Protein AF-A0A3D3E1D9-F1 (afdb_monomer_lite)

Secondary structure (DSSP, 8-state):
--TT----------HHHHHHHHHHHHHHHHHHHTT-EETTTTEESS--TT-HHHHHHHHHHHHHHHHHHHHHHHHHHHHHHTT--HHHHHHHHHHHHHHHHHHHHHHTT-S-GGGHHHHHHHHHHHHHHHHHHHHHT---SSSSHHHHHHHHT--EE--HHHHHHHHHHHHHHHHHHHHTSSS-HHHHHHHHHHHHHHHHHHHHHHHHHHHHHHHHS-GGGHHHHHHHHHHHHHHHHHHHHHHHHHSS-HHHHHHHTTTTSS--HHHHHHHTT----HHHHHHHHHHHHHHHHHHHHHHHHHHHHTT-EE-HHHHHHHHHHHHHHHHHHHHHHHHHS-HHHHHHHHHH-S---SS--PPSSS------PPPPPPGGGGGS---------------TT--GGG--TTTSHHHHHIIIIIS----S---S-SSHHHHHHHHHH-S-GGGHHHHHHHHSTTTGGG----HHHHHHHHTT---------

Foldseek 3Di:
DPPPDPPCPVPDFDVLLVLLLLLLLLLLCLQQLLQAADDPVRHTLHDDALQQLVSVVSSVVSSLCRNLVRLVLLVVLCQFQPPPCVLSSVLSNVSNVLSVVSNVCSNVVNCPNVCPVVSVVVNVVSSVVSVVCSNVNGDDDPDPPVVVVVQLPDWDQDLVLLLVLQLVLQLVLVLVLLVPDPFDPVLSVLLSLLSSLVSLLVSLVLRLSLVSSLSSDRPVCNVVSLLVSLCNSVLSVQQSCCCVVVVDGPSSLSSVCRNVPDRDPQVSCVVVVNNDDPVRSVCVVVVSSVVSSVVSVVSSVVSVVVRDIDRNNVSVVSSVVSQVSNQVSQVVCQVPPDLSSQVSSPVSDVDDSYDDHRDDDPDDDDDDDDPQDDLVVLVPDPDPDDDDDDDDDDDPPDDPVCLDCPRPVPSVCCQPPPDDPPDDDDQLDPDPVLSVCCVQQVDRSVCVVVLVVCCPPVNVVVNPGRSVVNSCVVVVDDDDDDDDD

Sequence (485 aa):
MRLGETRKSVDRFHWQHLLAWLGGILCAMVPFIGYWEIGAMHIPIRHGAGHFGFNLLTAASLCILGGVGCGSWWMFCKWLLGDRDLPLTLMSVLLFILGGVGHVLSNNGGIEKQHESHYFWVLGGILFLGLAVAIFGRSDHRRQLVGFVRWSAQRKRCNGVFFLILLIVLIASNLIFVLGMDSSWPEKVSALIGRIFTCGVLVGLSYLLSELSMRTAPKLFRWSIWLLVSLIPLIVIADQWMGNALGRRLIEFINGLTASGEFSPVVELAASGLDVGPVGAIFLFLGVLAGSLGVAWGAWALSKRWDLKLSVGKVVTITILSWLGVVAEQGIGSKWKSTRAWQSEHKLFDLHIGMFEPPHGLGYYQIVFSPAGDPSFLGQAEIQIAKPDIFVFMVESMRADAMRKKTTPFMWRMSQEECQPLGTTWAGSNGTHLSWYSFFHSQVPVYWRETLEQVGEKNHAKYAGAPPLRLLKNLGYEIQVRAVC

Radius of gyration: 31.36 Å; chains: 1; bounding box: 74×53×102 Å

Structure (mmCIF, N/CA/C/O backbone):
data_AF-A0A3D3E1D9-F1
#
_entry.id   AF-A0A3D3E1D9-F1
#
loop_
_atom_site.group_PDB
_atom_site.id
_atom_site.type_symbol
_atom_site.label_atom_id
_atom_site.label_alt_id
_atom_site.label_comp_id
_atom_site.label_asym_id
_atom_site.label_entity_id
_atom_site.label_seq_id
_atom_site.pdbx_PDB_ins_code
_atom_site.Cartn_x
_atom_site.Cartn_y
_atom_site.Cartn_z
_atom_site.occupancy
_atom_site.B_iso_or_equiv
_atom_site.auth_seq_id
_atom_site.auth_comp_id
_atom_site.auth_asym_id
_atom_site.auth_atom_id
_atom_site.pdbx_PDB_model_num
ATOM 1 N N . MET A 1 1 ? -24.205 16.325 35.528 1.00 36.69 1 MET A N 1
ATOM 2 C CA . MET A 1 1 ? -23.726 15.234 36.403 1.00 36.69 1 MET A CA 1
ATOM 3 C C . MET A 1 1 ? -22.213 15.300 36.479 1.00 36.69 1 MET A C 1
ATOM 5 O O . MET A 1 1 ? -21.575 15.361 35.432 1.00 36.69 1 MET A O 1
ATOM 9 N N . ARG A 1 2 ? -21.665 15.367 37.700 1.00 22.98 2 ARG A N 1
ATOM 10 C CA . ARG A 1 2 ? -20.224 15.295 37.978 1.00 22.98 2 ARG A CA 1
ATOM 11 C C . ARG A 1 2 ? -19.685 13.977 37.407 1.00 22.98 2 ARG A C 1
ATOM 13 O O . ARG A 1 2 ? -20.083 12.908 37.851 1.00 22.98 2 ARG A O 1
ATOM 20 N N . LEU A 1 3 ? -18.807 14.063 36.409 1.00 35.84 3 LEU A N 1
ATOM 21 C CA . LEU A 1 3 ? -18.033 12.938 35.864 1.00 35.84 3 LEU A CA 1
ATOM 22 C C . LEU A 1 3 ? -16.924 12.562 36.864 1.00 35.84 3 LEU A C 1
ATOM 24 O O . LEU A 1 3 ? -15.749 12.797 36.604 1.00 35.84 3 LEU A O 1
ATOM 28 N N . GLY A 1 4 ? -17.314 12.078 38.043 1.00 29.66 4 GLY A N 1
ATOM 29 C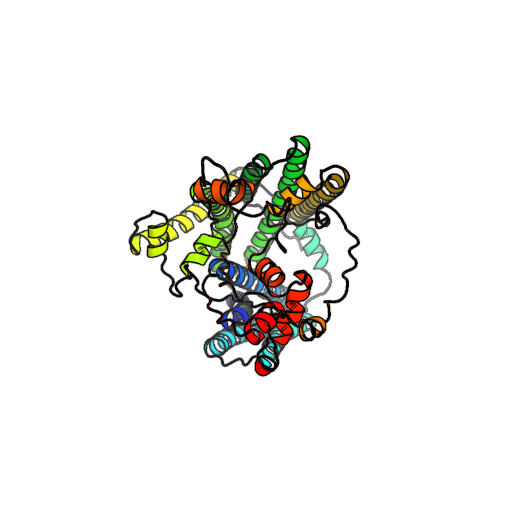 CA . GLY A 1 4 ? -16.401 11.762 39.147 1.00 29.66 4 GLY A CA 1
ATOM 30 C C . GLY A 1 4 ? -16.799 10.540 39.972 1.00 29.66 4 GLY A C 1
ATOM 31 O O . GLY A 1 4 ? -15.945 9.964 40.629 1.00 29.66 4 GLY A O 1
ATOM 32 N N . GLU A 1 5 ? -18.042 10.074 39.876 1.00 25.91 5 GLU A N 1
ATOM 33 C CA . GLU A 1 5 ? -18.437 8.784 40.438 1.00 25.91 5 GLU A CA 1
ATOM 34 C C . GLU A 1 5 ? -18.775 7.844 39.293 1.00 25.91 5 GLU A C 1
ATOM 36 O O . GLU A 1 5 ? -19.901 7.751 38.805 1.00 25.91 5 GLU A O 1
ATOM 41 N N . THR A 1 6 ? -17.745 7.138 38.836 1.00 31.64 6 THR A N 1
ATOM 42 C CA . THR A 1 6 ? -17.934 5.847 38.195 1.00 31.64 6 THR A CA 1
ATOM 43 C C . THR A 1 6 ? -18.679 4.965 39.189 1.00 31.64 6 THR A C 1
ATOM 45 O O . THR A 1 6 ? -18.068 4.315 40.039 1.00 31.64 6 THR A O 1
ATOM 48 N N . ARG A 1 7 ? -20.009 4.895 39.059 1.00 28.98 7 ARG A N 1
ATOM 49 C CA . ARG A 1 7 ? -20.721 3.647 39.329 1.00 28.98 7 ARG A CA 1
ATOM 50 C C . ARG A 1 7 ? -19.882 2.603 38.597 1.00 28.98 7 ARG A C 1
ATOM 52 O O . ARG A 1 7 ? -19.761 2.689 37.375 1.00 28.98 7 ARG A O 1
ATOM 59 N N . LYS A 1 8 ? -19.186 1.729 39.332 1.00 32.81 8 LYS A N 1
ATOM 60 C CA . LYS A 1 8 ? -18.508 0.557 38.773 1.00 32.81 8 LYS A CA 1
ATOM 61 C C . LYS A 1 8 ? -19.605 -0.271 38.106 1.00 32.81 8 LYS A C 1
ATOM 63 O O . LYS A 1 8 ? -20.132 -1.200 38.708 1.00 32.81 8 LYS A O 1
ATOM 68 N N . SER A 1 9 ? -20.020 0.095 36.892 1.00 35.03 9 SER A N 1
ATOM 69 C CA . SER A 1 9 ? -20.703 -0.838 36.021 1.00 35.03 9 SER A CA 1
ATOM 70 C C . SER A 1 9 ? -19.648 -1.894 35.779 1.00 35.03 9 SER A C 1
ATOM 72 O O . SER A 1 9 ? -18.664 -1.645 35.082 1.00 35.03 9 SER A O 1
ATOM 74 N N . VAL A 1 10 ? -19.794 -3.015 36.485 1.00 37.66 10 VAL A N 1
ATOM 75 C CA . VAL A 1 10 ? -19.063 -4.246 36.217 1.00 37.66 10 VAL A CA 1
ATOM 76 C C . VAL A 1 10 ? -18.956 -4.347 34.708 1.00 37.66 10 VAL A C 1
ATOM 78 O O . VAL A 1 10 ? -19.954 -4.225 34.002 1.00 37.66 10 VAL A O 1
ATOM 81 N N . ASP A 1 11 ? -17.721 -4.406 34.248 1.00 47.00 11 ASP A N 1
ATOM 82 C CA . ASP A 1 11 ? -17.290 -4.037 32.913 1.00 47.00 11 ASP A CA 1
ATOM 83 C C . ASP A 1 11 ? -17.658 -5.183 31.944 1.00 47.00 11 ASP A C 1
ATOM 85 O O . ASP A 1 11 ? -16.784 -5.885 31.429 1.00 47.00 11 ASP A O 1
ATOM 89 N N . ARG A 1 12 ? -18.971 -5.446 31.810 1.00 58.31 12 ARG A N 1
ATOM 90 C CA . ARG A 1 12 ? -19.561 -6.664 31.243 1.00 58.31 12 ARG A CA 1
ATOM 91 C C . ARG A 1 12 ? -19.152 -6.805 29.785 1.00 58.31 12 ARG A C 1
ATOM 93 O O . ARG A 1 12 ? -19.268 -5.887 28.977 1.00 58.31 12 ARG A O 1
ATOM 100 N N . PHE A 1 13 ? -18.656 -7.987 29.454 1.00 73.44 13 PHE A N 1
ATOM 101 C CA . PHE A 1 13 ? -18.426 -8.389 28.080 1.00 73.44 13 PHE A CA 1
ATOM 102 C C . PHE A 1 13 ? -19.769 -8.429 27.332 1.00 73.44 13 PHE A C 1
ATOM 104 O O . PHE A 1 13 ? -20.667 -9.181 27.705 1.00 73.44 13 PHE A O 1
ATOM 111 N N . HIS A 1 14 ? -19.908 -7.614 26.286 1.00 79.81 14 HIS A N 1
ATOM 112 C CA . HIS A 1 14 ? -21.075 -7.629 25.405 1.00 79.81 14 HIS A CA 1
ATOM 113 C C . HIS A 1 14 ? -20.786 -8.537 24.210 1.00 79.81 14 HIS A C 1
ATOM 115 O O . HIS A 1 14 ? -20.102 -8.136 23.269 1.00 79.81 14 HIS A O 1
ATOM 121 N N . TRP A 1 15 ? -21.316 -9.758 24.224 1.00 87.00 15 TRP A N 1
ATOM 122 C CA . TRP A 1 15 ? -21.160 -10.710 23.117 1.00 87.00 15 TRP A CA 1
ATOM 123 C C . TRP A 1 15 ? -21.713 -10.164 21.785 1.00 87.00 15 TRP A C 1
ATOM 125 O O . TRP A 1 15 ? -21.159 -10.444 20.729 1.00 87.00 15 TRP A O 1
ATOM 135 N N . GLN A 1 16 ? -22.735 -9.302 21.827 1.00 89.62 16 GLN A N 1
ATOM 136 C CA . GLN A 1 16 ? -23.299 -8.624 20.649 1.00 89.62 16 GLN A CA 1
ATOM 137 C C . GLN A 1 16 ? -22.275 -7.732 19.935 1.00 89.62 16 GLN A C 1
ATOM 139 O O . GLN A 1 16 ? -22.296 -7.623 18.710 1.00 89.62 16 GLN A O 1
ATOM 144 N N . HIS A 1 17 ? -21.374 -7.102 20.698 1.00 89.50 17 HIS A N 1
ATOM 145 C CA . HIS A 1 17 ? -20.286 -6.297 20.151 1.00 89.50 17 HIS A CA 1
ATOM 146 C C . HIS A 1 17 ? -19.259 -7.181 19.446 1.00 89.50 17 HIS A C 1
ATOM 148 O O . HIS A 1 17 ? -18.789 -6.839 18.366 1.00 89.50 17 HIS A O 1
ATOM 154 N N . LEU A 1 18 ? -18.949 -8.344 20.033 1.00 91.38 18 LEU A N 1
ATOM 155 C CA . LEU A 1 18 ? -18.085 -9.332 19.393 1.00 91.38 18 LEU A CA 1
ATOM 156 C C . LEU A 1 18 ? -18.690 -9.817 18.070 1.00 91.38 18 LEU A C 1
ATOM 158 O O . LEU A 1 18 ? -17.973 -9.864 17.077 1.00 91.38 18 LEU A O 1
ATOM 162 N N . LEU A 1 19 ? -19.990 -10.123 18.040 1.00 92.69 19 LEU A N 1
ATOM 163 C CA . LEU A 1 19 ? -20.660 -10.555 16.812 1.00 92.69 19 LEU A CA 1
ATOM 164 C C . LEU A 1 19 ? -20.702 -9.470 15.740 1.00 92.69 19 LEU A C 1
ATOM 166 O O . LEU A 1 19 ? -20.452 -9.783 14.585 1.00 92.69 19 LEU A O 1
ATOM 170 N N . ALA A 1 20 ? -20.959 -8.209 16.095 1.00 92.25 20 ALA A N 1
ATOM 171 C CA . ALA A 1 20 ? -20.889 -7.118 15.121 1.00 92.25 20 ALA A CA 1
ATOM 172 C C . ALA A 1 20 ? -19.466 -6.939 14.575 1.00 92.25 20 ALA A C 1
ATOM 174 O O . ALA A 1 20 ? -19.281 -6.752 13.377 1.00 92.25 20 ALA A O 1
ATOM 175 N N . TRP A 1 21 ? -18.455 -7.018 15.444 1.00 93.81 21 TRP A N 1
ATOM 176 C CA . TRP A 1 21 ? -17.055 -6.865 15.054 1.00 93.81 21 TRP A CA 1
ATOM 177 C C . TRP A 1 21 ? -16.578 -8.010 14.148 1.00 93.81 21 TRP A C 1
ATOM 179 O O . TRP A 1 21 ? -16.064 -7.752 13.062 1.00 93.81 21 TRP A O 1
ATOM 189 N N . LEU A 1 22 ? -16.809 -9.269 14.545 1.00 93.94 22 LEU A N 1
ATOM 190 C CA . LEU A 1 22 ? -16.489 -10.444 13.726 1.00 93.94 22 LEU A CA 1
ATOM 191 C C . LEU A 1 22 ? -17.341 -10.502 12.458 1.00 93.94 22 LEU A C 1
ATOM 193 O O . LEU A 1 22 ? -16.815 -10.778 11.389 1.00 93.94 22 LEU A O 1
ATOM 197 N N . GLY A 1 23 ? -18.637 -10.209 12.564 1.00 93.44 23 GLY A N 1
ATOM 198 C CA . GLY A 1 23 ? -19.553 -10.165 11.429 1.00 93.44 23 GLY A CA 1
ATOM 199 C C . GLY A 1 23 ? -19.112 -9.140 10.393 1.00 93.44 23 GLY A C 1
ATOM 200 O O . GLY A 1 23 ? -19.114 -9.447 9.209 1.00 93.44 23 GLY A O 1
ATOM 201 N N . GLY A 1 24 ? -18.629 -7.972 10.823 1.00 94.38 24 GLY A N 1
ATOM 202 C CA . GLY A 1 24 ? -18.036 -6.977 9.933 1.00 94.38 24 GLY A CA 1
ATOM 203 C C . GLY A 1 24 ? -16.769 -7.451 9.232 1.00 94.38 24 GLY A C 1
ATOM 204 O O . GLY A 1 24 ? -16.623 -7.222 8.034 1.00 94.38 24 GLY A O 1
ATOM 205 N N . ILE A 1 25 ? -15.872 -8.134 9.952 1.00 94.75 25 ILE A N 1
ATOM 206 C CA . ILE A 1 25 ? -14.664 -8.740 9.367 1.00 94.75 25 ILE A CA 1
ATOM 207 C C . ILE A 1 25 ? -15.047 -9.771 8.309 1.00 94.75 25 ILE A C 1
ATOM 209 O O . ILE A 1 25 ? -14.579 -9.681 7.179 1.00 94.75 25 ILE A O 1
ATOM 213 N N . LEU A 1 26 ? -15.928 -10.712 8.658 1.00 95.12 26 LEU A N 1
ATOM 214 C CA . LEU A 1 26 ? -16.417 -11.726 7.728 1.00 95.12 26 LEU A CA 1
ATOM 215 C C . LEU A 1 26 ? -17.063 -11.062 6.513 1.00 95.12 26 LEU A C 1
ATOM 217 O O . LE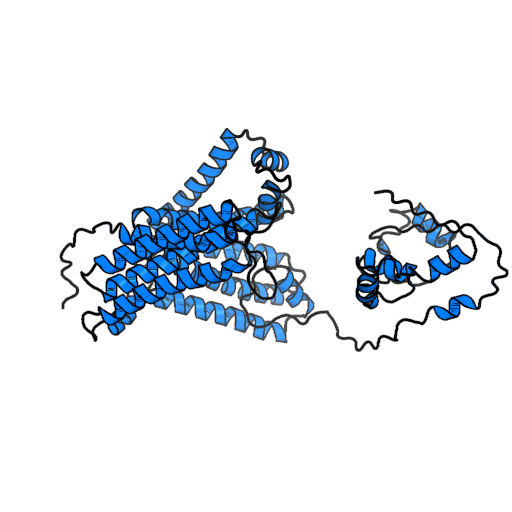U A 1 26 ? -16.721 -11.376 5.380 1.00 95.12 26 LEU A O 1
ATOM 221 N N . CYS A 1 27 ? -17.924 -10.066 6.736 1.00 94.25 27 CYS A N 1
ATOM 222 C CA . CYS A 1 27 ? -18.610 -9.394 5.645 1.00 94.25 27 CYS A CA 1
ATOM 223 C C . CYS A 1 27 ? -17.648 -8.696 4.673 1.00 94.25 27 CYS A C 1
ATOM 225 O O . CYS A 1 27 ? -17.876 -8.734 3.464 1.00 94.25 27 CYS A O 1
ATOM 227 N N . ALA A 1 28 ? -16.585 -8.076 5.192 1.00 94.06 28 ALA A N 1
ATOM 228 C CA . ALA A 1 28 ? -15.553 -7.425 4.390 1.00 94.06 28 ALA A CA 1
ATOM 229 C C . ALA A 1 28 ? -14.645 -8.425 3.652 1.00 94.06 28 ALA A C 1
ATOM 231 O O . ALA A 1 28 ? -14.065 -8.072 2.631 1.00 94.06 28 ALA A O 1
ATOM 232 N N . MET A 1 29 ? -14.530 -9.662 4.144 1.00 94.00 29 MET A N 1
ATOM 233 C CA . MET A 1 29 ? -13.708 -10.716 3.543 1.00 94.00 29 MET A CA 1
ATOM 234 C C . MET A 1 29 ? -14.416 -11.510 2.435 1.00 94.00 29 MET A C 1
ATOM 236 O O . MET A 1 29 ? -13.732 -12.108 1.602 1.00 94.00 29 MET A O 1
ATOM 240 N N . VAL A 1 30 ? -15.753 -11.488 2.371 1.00 92.19 30 VAL A N 1
ATOM 241 C CA . VAL A 1 30 ? -16.541 -12.177 1.326 1.00 92.19 30 VAL A CA 1
ATOM 242 C C . VAL A 1 30 ? -16.056 -11.869 -0.100 1.00 92.19 30 VAL A C 1
ATOM 244 O O . VAL A 1 30 ? -15.817 -12.827 -0.841 1.00 92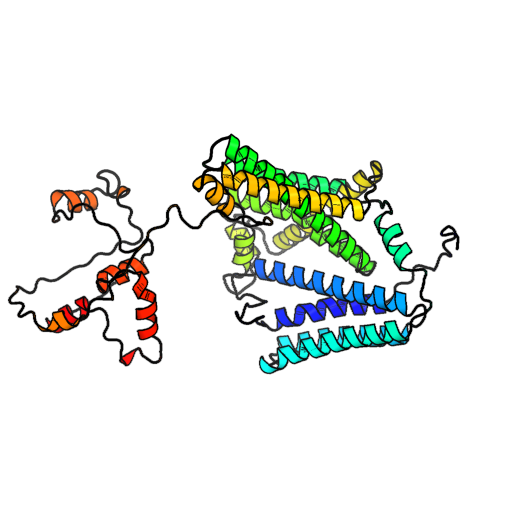.19 30 VAL A O 1
ATOM 247 N N . PRO A 1 31 ? -15.830 -10.597 -0.492 1.00 90.31 31 PRO A N 1
ATOM 248 C CA . PRO A 1 31 ? -15.380 -10.274 -1.845 1.00 90.31 31 PRO A CA 1
ATOM 249 C C . PRO A 1 31 ? -13.974 -10.800 -2.164 1.00 90.31 31 PRO A C 1
ATOM 251 O O . PRO A 1 31 ? -13.685 -11.205 -3.286 1.00 90.31 31 PRO A O 1
ATOM 254 N N . PHE A 1 32 ? -13.092 -10.837 -1.162 1.00 90.88 32 PHE A N 1
ATOM 255 C CA . PHE A 1 32 ? -11.740 -11.372 -1.315 1.00 90.88 32 PHE A CA 1
ATOM 256 C C . PHE A 1 32 ? -11.749 -12.894 -1.505 1.00 90.88 32 PHE A C 1
ATOM 258 O O . PHE A 1 32 ? -10.981 -13.425 -2.303 1.00 90.88 32 PHE A O 1
ATOM 265 N N . ILE A 1 33 ? -12.623 -13.609 -0.794 1.00 89.00 33 ILE A N 1
ATOM 266 C CA . ILE A 1 33 ? -12.756 -15.067 -0.929 1.00 89.00 33 ILE A CA 1
ATOM 267 C C . ILE A 1 33 ? -13.409 -15.438 -2.255 1.00 89.00 33 ILE A C 1
ATOM 269 O O . ILE A 1 33 ? -12.974 -16.395 -2.887 1.00 89.00 33 ILE A O 1
ATOM 273 N N . GLY A 1 34 ? -14.403 -14.662 -2.687 1.00 85.06 34 GLY A N 1
ATOM 274 C CA . GLY A 1 34 ? -15.111 -14.877 -3.946 1.00 85.06 34 GLY A CA 1
ATOM 275 C C . GLY A 1 34 ? -14.346 -14.445 -5.198 1.00 85.06 34 GLY A C 1
ATOM 276 O O . GLY A 1 34 ? -14.896 -14.575 -6.282 1.00 85.06 34 GLY A O 1
ATOM 277 N N . TYR A 1 35 ? -13.113 -13.933 -5.073 1.00 86.50 35 TYR A N 1
ATOM 278 C CA . TYR A 1 35 ? -12.328 -13.387 -6.192 1.00 86.50 35 TYR A CA 1
ATOM 279 C C . TYR A 1 35 ? -13.071 -12.289 -6.976 1.00 86.50 35 TYR A C 1
ATOM 281 O O . TYR A 1 35 ? -13.007 -12.235 -8.203 1.00 86.50 35 TYR A O 1
ATOM 289 N N . TRP A 1 36 ? -13.785 -11.408 -6.271 1.00 87.19 36 TRP A N 1
ATOM 290 C CA . TRP A 1 36 ? -14.570 -10.356 -6.918 1.00 87.19 36 TRP A CA 1
ATOM 291 C C . TRP A 1 36 ? -13.676 -9.282 -7.543 1.00 87.19 36 TRP A C 1
ATOM 293 O O . TRP A 1 36 ? -12.548 -9.031 -7.100 1.00 87.19 36 TRP A O 1
ATOM 303 N N . GLU A 1 37 ? -14.225 -8.607 -8.546 1.00 85.19 37 GLU A N 1
ATOM 304 C CA . GLU A 1 37 ? -13.619 -7.473 -9.240 1.00 85.19 37 GLU A CA 1
ATOM 305 C C . GLU A 1 37 ? -14.426 -6.207 -8.918 1.00 85.19 37 GLU A C 1
ATOM 307 O O . GLU A 1 37 ? -15.650 -6.200 -9.031 1.00 85.19 37 GLU A O 1
ATOM 312 N N . ILE A 1 38 ? -13.766 -5.118 -8.508 1.00 76.56 38 ILE A N 1
ATOM 313 C CA . ILE A 1 38 ? -14.448 -3.865 -8.147 1.00 76.56 38 ILE A CA 1
ATOM 314 C C . ILE A 1 38 ? -14.236 -2.795 -9.219 1.00 76.56 38 ILE A C 1
ATOM 316 O O . ILE A 1 38 ? -13.115 -2.515 -9.651 1.00 76.56 38 ILE A O 1
ATOM 320 N N . GLY A 1 39 ? -15.333 -2.110 -9.550 1.00 70.75 39 GLY A N 1
ATOM 321 C CA . GLY A 1 39 ? -15.342 -0.891 -10.356 1.00 70.75 39 GLY A CA 1
ATOM 322 C C . GLY A 1 39 ? -15.301 -1.143 -11.862 1.00 70.75 39 GLY A C 1
ATOM 323 O O . GLY A 1 39 ? -15.143 -2.266 -12.327 1.00 70.75 39 GLY A O 1
ATOM 324 N N . ALA A 1 40 ? -15.421 -0.064 -12.639 1.00 68.56 40 ALA A N 1
ATOM 325 C CA . ALA A 1 40 ? -15.444 -0.124 -14.106 1.00 68.56 40 ALA A CA 1
ATOM 326 C C . ALA A 1 40 ? -14.135 -0.652 -14.728 1.00 68.56 40 ALA A C 1
ATOM 328 O O . ALA A 1 40 ? -14.114 -1.056 -15.883 1.00 68.56 40 ALA A O 1
ATOM 329 N N . MET A 1 41 ? -13.045 -0.637 -13.956 1.00 65.88 41 MET A N 1
ATOM 330 C CA . MET A 1 41 ? -11.718 -1.105 -14.364 1.00 65.88 41 MET A CA 1
ATOM 331 C C . MET A 1 41 ? -11.486 -2.592 -14.045 1.00 65.88 41 MET A C 1
ATOM 333 O O . MET A 1 41 ? -10.385 -3.076 -14.279 1.00 65.88 41 MET A O 1
ATOM 337 N N . HIS A 1 42 ? -12.484 -3.303 -13.496 1.00 77.94 42 HIS A N 1
ATOM 338 C CA . HIS A 1 42 ? -12.394 -4.727 -13.148 1.00 77.94 42 HIS A CA 1
ATOM 339 C C . HIS A 1 42 ? -11.172 -5.073 -12.278 1.00 77.94 42 HIS A C 1
ATOM 341 O O . HIS A 1 42 ? -10.455 -6.039 -12.530 1.00 77.94 42 HIS A O 1
ATOM 347 N N . ILE A 1 43 ? -10.903 -4.262 -11.247 1.00 79.38 43 ILE A N 1
ATOM 348 C CA . ILE A 1 43 ? -9.725 -4.458 -10.395 1.00 79.38 43 ILE A CA 1
ATOM 349 C C . ILE A 1 43 ? -9.990 -5.640 -9.450 1.00 79.38 43 ILE A C 1
ATOM 351 O O . ILE A 1 43 ? -10.924 -5.556 -8.644 1.00 79.38 43 ILE A O 1
ATOM 355 N N . PRO A 1 44 ? -9.191 -6.721 -9.498 1.00 85.38 44 PRO A N 1
ATOM 356 C CA . PRO A 1 44 ? -9.408 -7.884 -8.650 1.00 85.38 44 PRO A CA 1
ATOM 357 C C . PRO A 1 44 ? -9.065 -7.569 -7.191 1.00 85.38 44 PRO A C 1
ATOM 359 O O . PRO A 1 44 ? -8.011 -7.012 -6.882 1.00 85.38 44 PRO A O 1
ATOM 362 N N . ILE A 1 45 ? -9.936 -7.971 -6.265 1.00 86.38 45 ILE A N 1
ATOM 363 C CA . ILE A 1 45 ? -9.683 -7.827 -4.821 1.00 86.38 45 ILE A CA 1
ATOM 364 C C . ILE A 1 45 ? -8.622 -8.832 -4.359 1.00 86.38 45 ILE A C 1
ATOM 366 O O . ILE A 1 45 ? -7.785 -8.528 -3.507 1.00 86.38 45 ILE A O 1
ATOM 370 N N . ARG A 1 46 ? -8.646 -10.040 -4.929 1.00 87.62 46 ARG A N 1
ATOM 371 C CA . ARG A 1 46 ? -7.670 -11.099 -4.678 1.00 87.62 46 ARG A CA 1
ATOM 372 C C . ARG A 1 46 ? -6.923 -11.413 -5.965 1.00 87.62 46 ARG A C 1
ATOM 374 O O . ARG A 1 46 ? -7.526 -11.724 -6.985 1.00 87.62 46 ARG A O 1
ATOM 381 N N . HIS A 1 47 ? -5.605 -11.364 -5.886 1.00 85.31 47 HIS A N 1
ATOM 382 C CA . HIS A 1 47 ? -4.707 -11.677 -6.986 1.00 85.31 47 HIS A CA 1
ATOM 383 C C . HIS A 1 47 ? -4.423 -13.189 -7.025 1.00 85.31 47 HIS A C 1
ATOM 385 O O . HIS A 1 47 ? -4.548 -13.881 -6.008 1.00 85.31 47 HIS A O 1
ATOM 391 N N . GLY A 1 48 ? -4.049 -13.705 -8.197 1.00 78.62 48 GLY A N 1
ATOM 392 C CA . GLY A 1 48 ? -3.710 -15.117 -8.404 1.00 78.62 48 GLY A CA 1
ATOM 393 C C . GLY A 1 48 ? -2.408 -15.562 -7.718 1.00 78.62 48 GLY A C 1
ATOM 394 O O . GLY A 1 48 ? -1.866 -14.876 -6.846 1.00 78.62 48 GLY A O 1
ATOM 395 N N . ALA A 1 49 ? -1.908 -16.735 -8.113 1.00 78.06 49 ALA A N 1
ATOM 396 C CA . ALA A 1 49 ? -0.617 -17.255 -7.654 1.00 78.06 49 ALA A CA 1
ATOM 397 C C . ALA A 1 49 ? 0.523 -16.255 -7.928 1.00 78.06 49 ALA A C 1
ATOM 399 O O . ALA A 1 49 ? 0.466 -15.488 -8.888 1.00 78.06 49 ALA A O 1
ATOM 400 N N . GLY A 1 50 ? 1.537 -16.230 -7.058 1.00 76.56 50 GLY A N 1
ATOM 401 C CA . GLY A 1 50 ? 2.650 -15.276 -7.156 1.00 76.56 50 GLY A CA 1
ATOM 402 C C . GLY A 1 50 ? 2.364 -13.875 -6.592 1.00 76.56 50 GLY A C 1
ATOM 403 O O . GLY A 1 50 ? 3.223 -13.005 -6.677 1.00 76.56 50 GLY A O 1
ATOM 404 N N . HIS A 1 51 ? 1.198 -13.644 -5.976 1.00 84.81 51 HIS A N 1
ATOM 405 C CA . HIS A 1 51 ? 0.833 -12.364 -5.340 1.00 84.81 51 HIS A CA 1
ATOM 406 C C . HIS A 1 51 ? 0.428 -12.513 -3.861 1.00 84.81 51 HIS A C 1
ATOM 408 O O . HIS A 1 51 ? -0.388 -11.749 -3.338 1.00 84.81 51 HIS A O 1
ATOM 414 N N . PHE A 1 52 ? 0.969 -13.516 -3.164 1.00 84.50 52 PHE A N 1
ATOM 415 C CA . PHE A 1 52 ? 0.598 -13.824 -1.779 1.00 84.50 52 PHE A CA 1
ATOM 416 C C . PHE A 1 52 ? 0.771 -12.655 -0.800 1.00 84.50 52 PHE A C 1
ATOM 418 O O . PHE A 1 52 ? -0.109 -12.418 0.024 1.00 84.50 52 PHE A O 1
ATOM 425 N N . GLY A 1 53 ? 1.853 -11.886 -0.909 1.00 85.12 53 GLY A N 1
ATOM 426 C CA . GLY A 1 53 ? 2.097 -10.720 -0.064 1.00 85.12 53 GLY A CA 1
ATOM 427 C C . GLY A 1 53 ? 1.058 -9.619 -0.270 1.00 85.12 53 GLY A C 1
ATOM 428 O O . GLY A 1 53 ? 0.527 -9.084 0.703 1.00 85.12 53 GLY A O 1
ATOM 429 N N . PHE A 1 54 ? 0.692 -9.335 -1.523 1.00 86.69 54 PHE A N 1
ATOM 430 C CA . PHE A 1 54 ? -0.393 -8.394 -1.825 1.00 86.69 54 PHE A CA 1
ATOM 431 C C . PHE A 1 54 ? -1.737 -8.895 -1.293 1.00 86.69 54 PHE A C 1
ATOM 433 O O . PHE A 1 54 ? -2.480 -8.138 -0.676 1.00 86.69 54 PHE A O 1
ATOM 440 N N . ASN A 1 55 ? -2.015 -10.190 -1.444 1.00 89.44 55 ASN A N 1
ATOM 441 C CA . ASN A 1 55 ? -3.215 -10.818 -0.900 1.00 89.44 55 ASN A CA 1
ATOM 442 C C . ASN A 1 55 ? -3.282 -10.729 0.632 1.00 89.44 55 ASN A C 1
ATOM 444 O O . ASN A 1 55 ? -4.349 -10.453 1.180 1.00 89.44 55 ASN A O 1
ATOM 448 N N . LEU A 1 56 ? -2.155 -10.907 1.326 1.00 88.56 56 LEU A N 1
ATOM 449 C CA . LEU A 1 56 ? -2.064 -10.753 2.778 1.00 88.56 56 LEU A CA 1
ATOM 450 C C . LEU A 1 56 ? -2.361 -9.308 3.209 1.00 88.56 56 LEU A C 1
ATOM 452 O O . LEU A 1 56 ? -3.126 -9.096 4.151 1.00 88.56 56 LEU A O 1
ATOM 456 N N . LEU A 1 57 ? -1.803 -8.318 2.504 1.00 89.06 57 LEU A N 1
ATOM 457 C CA . LEU A 1 57 ? -2.056 -6.896 2.763 1.00 89.06 57 LEU A CA 1
ATOM 458 C C . LEU A 1 57 ? -3.521 -6.513 2.519 1.00 89.06 57 LEU A C 1
ATOM 460 O O . LEU A 1 57 ? -4.114 -5.808 3.343 1.00 89.06 57 LEU A O 1
ATOM 464 N N . THR A 1 58 ? -4.126 -6.993 1.429 1.00 90.56 58 THR A N 1
ATOM 465 C CA . THR A 1 58 ? -5.544 -6.745 1.141 1.00 90.56 58 THR A CA 1
ATOM 466 C C . THR A 1 58 ? -6.439 -7.395 2.189 1.00 90.56 58 THR A C 1
ATOM 468 O O . THR A 1 58 ? -7.314 -6.727 2.737 1.00 90.56 58 THR A O 1
ATOM 471 N N . ALA A 1 59 ? -6.192 -8.659 2.547 1.00 92.06 59 ALA A N 1
ATOM 472 C CA . ALA A 1 59 ? -6.962 -9.350 3.578 1.00 92.06 59 ALA A CA 1
ATOM 473 C C . ALA A 1 59 ? -6.844 -8.651 4.944 1.00 92.06 59 ALA A C 1
ATOM 475 O O . ALA A 1 59 ? -7.855 -8.428 5.612 1.00 92.06 59 ALA A O 1
ATOM 476 N N . ALA A 1 60 ? -5.638 -8.228 5.344 1.00 90.44 60 ALA A N 1
ATOM 477 C CA . ALA A 1 60 ? -5.431 -7.478 6.582 1.00 90.44 60 ALA A CA 1
ATOM 478 C C . ALA A 1 60 ? -6.178 -6.134 6.568 1.00 90.44 60 ALA A C 1
ATOM 480 O O . ALA A 1 60 ? -6.853 -5.789 7.542 1.00 90.44 60 ALA A O 1
ATOM 481 N N . SER A 1 61 ? -6.117 -5.402 5.451 1.00 90.88 61 SER A N 1
ATOM 482 C CA . SER A 1 61 ? -6.837 -4.138 5.262 1.00 90.88 61 SER A CA 1
ATOM 483 C C . SER A 1 61 ? -8.355 -4.321 5.357 1.00 90.88 61 SER A C 1
ATOM 485 O O . SER A 1 61 ? -9.018 -3.552 6.054 1.00 90.88 61 SER A O 1
ATOM 487 N N . LEU A 1 62 ? -8.907 -5.364 4.730 1.00 92.94 62 LEU A N 1
ATOM 488 C CA . LEU A 1 62 ? -10.335 -5.693 4.795 1.00 92.94 62 LEU A CA 1
ATOM 489 C C . LEU A 1 62 ? -10.766 -6.095 6.209 1.00 92.94 62 LEU A C 1
ATOM 491 O O . LEU A 1 62 ? -11.802 -5.630 6.682 1.00 92.94 62 LEU A O 1
ATOM 495 N N . CYS A 1 63 ? -9.952 -6.875 6.927 1.00 92.75 63 CYS A N 1
ATOM 496 C CA . CYS A 1 63 ? -10.205 -7.198 8.332 1.00 92.75 63 CYS A CA 1
ATOM 497 C C . CYS A 1 63 ? -10.271 -5.931 9.197 1.00 92.75 63 CYS A C 1
ATOM 499 O O . CYS A 1 63 ? -11.196 -5.762 9.994 1.00 92.75 63 CYS A O 1
ATOM 501 N N . ILE A 1 64 ? -9.313 -5.014 9.032 1.00 90.81 64 ILE A N 1
ATOM 502 C CA . ILE A 1 64 ? -9.299 -3.748 9.772 1.00 90.81 64 ILE A CA 1
ATOM 503 C C . ILE A 1 64 ? -10.534 -2.916 9.417 1.00 90.81 64 ILE A C 1
ATOM 505 O O . ILE A 1 64 ? -11.226 -2.447 10.319 1.00 90.81 64 ILE A O 1
ATOM 509 N N . LEU A 1 65 ? -10.847 -2.768 8.129 1.00 92.25 65 LEU A N 1
ATOM 510 C CA . LEU A 1 65 ? -11.978 -1.975 7.650 1.00 92.25 65 LEU A CA 1
ATOM 511 C C . LEU A 1 65 ? -13.317 -2.530 8.152 1.00 92.25 65 LEU A C 1
ATOM 513 O O . LEU A 1 65 ? -14.121 -1.777 8.704 1.00 92.25 65 LEU A O 1
ATOM 517 N N . GLY A 1 66 ? -13.533 -3.842 8.040 1.00 92.38 66 GLY A N 1
ATOM 518 C CA . GLY A 1 66 ? -14.738 -4.515 8.523 1.00 92.38 66 GLY A CA 1
ATOM 519 C C . GLY A 1 66 ? -14.897 -4.423 10.041 1.00 92.38 66 GLY A C 1
ATOM 520 O O . GLY A 1 66 ? -15.960 -4.038 10.537 1.00 92.38 66 GLY A O 1
ATOM 521 N N . GLY A 1 67 ? -13.824 -4.702 10.790 1.00 92.19 67 GLY A N 1
ATOM 522 C CA . GLY A 1 67 ? -13.828 -4.650 12.253 1.00 92.19 67 GLY A CA 1
ATOM 523 C C . GLY A 1 67 ? -13.997 -3.230 12.804 1.00 92.19 67 GLY A C 1
ATOM 524 O O . GLY A 1 67 ? -14.780 -3.001 13.728 1.00 92.19 67 GLY A O 1
ATOM 525 N N . VAL A 1 68 ? -13.304 -2.243 12.231 1.00 90.69 68 VAL A N 1
ATOM 526 C CA . VAL A 1 68 ? -13.464 -0.828 12.598 1.00 90.69 68 VAL A CA 1
ATOM 527 C C . VAL A 1 68 ? -14.848 -0.319 12.217 1.00 90.69 68 VAL A C 1
ATOM 529 O O . VAL A 1 68 ? -15.495 0.315 13.052 1.00 90.69 68 VAL A O 1
ATOM 532 N N . GLY A 1 69 ? -15.315 -0.609 11.002 1.00 90.56 69 GLY A N 1
ATOM 533 C CA . GLY A 1 69 ? -16.607 -0.155 10.496 1.00 90.56 69 GLY A CA 1
ATOM 534 C C . GLY A 1 69 ? -17.765 -0.670 11.345 1.00 90.56 69 GLY A C 1
ATOM 535 O O . GLY A 1 69 ? -18.491 0.122 11.949 1.00 90.56 69 GLY A O 1
ATOM 536 N N . CYS A 1 70 ? -17.895 -1.992 11.474 1.00 92.00 70 CYS A N 1
ATOM 537 C CA . CYS A 1 70 ? -19.015 -2.591 12.202 1.00 92.00 70 CYS A CA 1
ATOM 538 C C . CYS A 1 70 ? -18.886 -2.445 13.725 1.00 92.00 70 CYS A C 1
ATOM 540 O O . CYS A 1 70 ? -19.894 -2.254 14.406 1.00 92.00 70 CYS A O 1
ATOM 542 N N . GLY A 1 71 ? -17.665 -2.450 14.274 1.00 88.81 71 GLY A N 1
ATOM 543 C CA . GLY A 1 71 ? -17.444 -2.155 15.692 1.00 88.81 71 GLY A CA 1
ATOM 544 C C . GLY A 1 71 ? -17.834 -0.715 16.052 1.00 88.81 71 GLY A C 1
ATOM 545 O O . GLY A 1 71 ? -18.538 -0.487 17.037 1.00 88.81 71 GLY A O 1
ATOM 546 N N . SER A 1 72 ? -17.450 0.267 15.224 1.00 87.81 72 SER A N 1
ATOM 547 C CA . SER A 1 72 ? -17.861 1.672 15.406 1.00 87.81 72 SER A CA 1
ATOM 548 C C . SER A 1 72 ? -19.368 1.838 15.272 1.00 87.81 72 SER A C 1
ATOM 550 O O . SER A 1 72 ? -19.991 2.505 16.099 1.00 87.81 72 SER A O 1
ATOM 552 N N . TRP A 1 73 ? -19.955 1.205 14.255 1.00 91.44 73 TRP A N 1
ATOM 553 C CA . TRP A 1 73 ? -21.393 1.211 14.017 1.00 91.44 73 TRP A CA 1
ATOM 554 C C . TRP A 1 73 ? -22.169 0.654 15.218 1.00 91.44 73 TRP A C 1
ATOM 556 O O . TRP A 1 73 ? -23.107 1.299 15.690 1.00 91.44 73 TRP A O 1
ATOM 566 N N . TRP A 1 74 ? -21.735 -0.479 15.782 1.00 90.38 74 TRP A N 1
ATOM 567 C CA . TRP A 1 74 ? -22.377 -1.079 16.953 1.00 90.38 74 TRP A CA 1
ATOM 568 C C . TRP A 1 74 ? -22.299 -0.157 18.169 1.00 90.38 74 TRP A C 1
ATOM 570 O O . TRP A 1 74 ? -23.313 0.096 18.819 1.00 90.38 74 TRP A O 1
ATOM 580 N N . MET A 1 75 ? -21.112 0.392 18.457 1.00 84.75 75 MET A N 1
ATOM 581 C CA . MET A 1 75 ? -20.926 1.318 19.579 1.00 84.75 75 MET A CA 1
ATOM 582 C C . MET A 1 75 ? -21.799 2.563 19.434 1.00 84.75 75 MET A C 1
ATOM 584 O O . MET A 1 75 ? -22.382 3.022 20.416 1.00 84.75 75 MET A O 1
ATOM 588 N N . PHE A 1 76 ? -21.915 3.096 18.217 1.00 84.69 76 PHE A N 1
ATOM 589 C CA . PHE A 1 76 ? -22.763 4.244 17.930 1.00 84.69 76 PHE A CA 1
ATOM 590 C C . PHE A 1 76 ? -24.247 3.919 18.130 1.00 84.69 76 PHE A C 1
ATOM 592 O O . PHE A 1 76 ? -24.944 4.649 18.831 1.00 84.69 76 PHE A O 1
ATOM 599 N N . CYS A 1 77 ? -24.727 2.795 17.597 1.00 85.50 77 CYS A N 1
ATOM 600 C CA . CYS A 1 77 ? -26.119 2.382 17.761 1.00 85.50 77 CYS A CA 1
ATOM 601 C C . CYS A 1 77 ? -26.460 2.075 19.229 1.00 85.50 77 CYS A C 1
ATOM 603 O O . CYS A 1 77 ? -27.499 2.512 19.722 1.00 85.50 77 CYS A O 1
ATOM 605 N N . LYS A 1 78 ? -25.561 1.403 19.964 1.00 83.81 78 LYS A N 1
ATOM 606 C CA . LYS A 1 78 ? -25.702 1.158 21.410 1.00 83.81 78 LYS A CA 1
ATOM 607 C C . LYS A 1 78 ? -25.788 2.461 22.195 1.00 83.81 78 LYS A C 1
ATOM 609 O O . LYS A 1 78 ? -26.605 2.595 23.102 1.00 83.81 78 LYS A O 1
ATOM 614 N N . TRP A 1 79 ? -24.958 3.432 21.831 1.00 80.94 79 TRP A N 1
ATOM 615 C CA . TRP A 1 79 ? -24.966 4.754 22.440 1.00 80.94 79 TRP A CA 1
ATOM 616 C C . TRP A 1 79 ? -26.284 5.510 22.207 1.00 80.94 79 TRP A C 1
ATOM 618 O O . TRP A 1 79 ? -26.730 6.226 23.101 1.00 80.94 79 TRP A O 1
ATOM 628 N N . LEU A 1 80 ? -26.938 5.317 21.058 1.00 79.50 80 LEU A N 1
ATOM 629 C CA . LEU A 1 80 ? -28.250 5.904 20.766 1.00 79.50 80 LEU A CA 1
ATOM 630 C C . LEU A 1 80 ? -29.413 5.216 21.495 1.00 79.50 80 LEU A C 1
ATOM 632 O O . LEU A 1 80 ? -30.320 5.897 21.977 1.00 79.50 80 LEU A O 1
ATOM 636 N N . LEU A 1 81 ? -29.380 3.885 21.572 1.00 78.38 81 LEU A N 1
ATOM 637 C CA . LEU A 1 81 ? -30.459 3.051 22.115 1.00 78.38 81 LEU A CA 1
ATOM 638 C C . LEU A 1 81 ? -30.446 2.928 23.648 1.00 78.38 81 LEU A C 1
ATOM 640 O O . LEU A 1 81 ? -31.429 2.466 24.234 1.00 78.38 81 LEU A O 1
ATOM 644 N N . GLY A 1 82 ? -29.352 3.321 24.308 1.00 77.44 82 GLY A N 1
ATOM 645 C CA . GLY A 1 82 ? -29.211 3.208 25.759 1.00 77.44 82 GLY A CA 1
ATOM 646 C C . GLY A 1 82 ? -29.286 1.748 26.211 1.00 77.44 82 GLY A C 1
ATOM 647 O O . GLY A 1 82 ? -28.495 0.918 25.767 1.00 77.44 82 GLY A O 1
ATOM 648 N N . ASP A 1 83 ? -30.246 1.418 27.074 1.00 74.88 83 ASP A N 1
ATOM 649 C CA . ASP A 1 83 ? -30.409 0.072 27.651 1.00 74.88 83 ASP A CA 1
ATOM 650 C C . ASP A 1 83 ? -31.170 -0.915 26.742 1.00 74.88 83 ASP A C 1
ATOM 652 O O . ASP A 1 83 ? -31.280 -2.099 27.061 1.00 74.88 83 ASP A O 1
ATOM 656 N N . ARG A 1 84 ? -31.684 -0.472 25.586 1.00 77.56 84 ARG A N 1
ATOM 657 C CA . ARG A 1 84 ? -32.423 -1.340 24.652 1.00 77.56 84 ARG A CA 1
ATOM 658 C C . ARG A 1 84 ? -31.474 -2.188 23.798 1.00 77.56 84 ARG A C 1
ATOM 660 O O . ARG A 1 84 ? -31.034 -1.762 22.735 1.00 77.56 84 ARG A O 1
ATOM 667 N N . ASP A 1 85 ? -31.206 -3.413 24.246 1.00 82.69 85 ASP A N 1
ATOM 668 C CA . ASP A 1 85 ? -30.261 -4.335 23.592 1.00 82.69 85 ASP A CA 1
ATOM 669 C C . ASP A 1 85 ? -30.856 -5.208 22.478 1.00 82.69 85 ASP A C 1
ATOM 671 O O . ASP A 1 85 ? -30.131 -5.649 21.584 1.00 82.69 85 ASP A O 1
ATOM 675 N N . LEU A 1 86 ? -32.166 -5.471 22.504 1.00 85.38 86 LEU A N 1
ATOM 676 C CA . LEU A 1 86 ? -32.802 -6.435 21.597 1.00 85.38 86 LEU A CA 1
ATOM 677 C C . LEU A 1 86 ? -32.620 -6.096 20.101 1.00 85.38 86 LEU A C 1
ATOM 679 O O . LEU A 1 86 ? -32.201 -6.981 19.353 1.00 85.38 86 LEU A O 1
ATOM 683 N N . PRO A 1 87 ? -32.851 -4.850 19.635 1.00 84.44 87 PRO A N 1
ATOM 684 C CA . PRO A 1 87 ? -32.715 -4.538 18.212 1.00 84.44 87 PRO A CA 1
ATOM 685 C C . PRO A 1 87 ? -31.267 -4.656 17.735 1.00 84.44 87 PRO A C 1
ATOM 687 O O . PRO A 1 87 ? -30.996 -5.171 16.654 1.00 84.44 87 PRO A O 1
ATOM 690 N N . LEU A 1 88 ? -30.323 -4.229 18.575 1.00 85.75 88 LEU A N 1
ATOM 691 C CA . LEU A 1 88 ? -28.902 -4.288 18.265 1.00 85.75 88 LEU A CA 1
ATOM 692 C C . LEU A 1 88 ? -28.390 -5.733 18.236 1.00 85.75 88 LEU A C 1
ATOM 694 O O . LEU A 1 88 ? -27.550 -6.074 17.410 1.00 85.75 88 LEU A O 1
ATOM 698 N N . THR A 1 89 ? -28.947 -6.593 19.090 1.00 90.06 89 THR A N 1
ATOM 699 C CA . THR A 1 89 ? -28.680 -8.035 19.084 1.00 90.06 89 THR A CA 1
ATOM 700 C C . THR A 1 89 ? -29.058 -8.666 17.753 1.00 90.06 89 THR A C 1
ATOM 702 O O . THR A 1 89 ? -28.234 -9.348 17.148 1.00 90.06 89 THR A O 1
ATOM 705 N N . LEU A 1 90 ? -30.289 -8.417 17.294 1.00 91.06 90 LEU A N 1
ATOM 706 C CA . LEU A 1 90 ? -30.795 -8.959 16.035 1.00 91.06 90 LEU A CA 1
ATOM 707 C C . LEU A 1 90 ? -29.910 -8.526 14.866 1.00 91.06 90 LEU A C 1
ATOM 709 O O . LEU A 1 90 ? -29.491 -9.365 14.077 1.00 91.06 90 LEU A O 1
ATOM 713 N N . MET A 1 91 ? -29.546 -7.244 14.802 1.00 91.12 91 MET A N 1
ATOM 714 C CA . MET A 1 91 ? -28.690 -6.740 13.727 1.00 91.12 91 MET A CA 1
ATOM 715 C C . MET A 1 91 ? -27.266 -7.314 13.784 1.00 91.12 91 MET A C 1
ATOM 717 O O . MET A 1 91 ? -26.735 -7.703 12.749 1.00 91.12 91 MET A O 1
ATOM 721 N N . SER A 1 92 ? -26.656 -7.439 14.970 1.00 92.38 92 SER A N 1
ATOM 722 C CA . SER A 1 92 ? -25.341 -8.085 15.121 1.00 92.38 92 SER A CA 1
ATOM 723 C C . SER A 1 92 ? -25.353 -9.549 14.670 1.00 92.38 92 SER A C 1
ATOM 725 O O . SER A 1 92 ? -24.399 -10.003 14.041 1.00 92.38 92 SER A O 1
ATOM 727 N N . VAL A 1 93 ? -26.417 -10.293 14.992 1.00 94.19 93 VAL A N 1
ATOM 728 C CA . VAL A 1 93 ? -26.583 -11.692 14.568 1.00 94.19 93 VAL A CA 1
ATOM 729 C C . VAL A 1 93 ? -26.777 -11.773 13.055 1.00 94.19 93 VAL A C 1
ATOM 731 O O . VAL A 1 93 ? -26.115 -12.581 12.412 1.00 94.19 93 VAL A O 1
ATOM 734 N N . LEU A 1 94 ? -27.613 -10.907 12.475 1.00 93.38 94 LEU A N 1
ATOM 735 C CA . LEU A 1 94 ? -27.819 -10.843 11.026 1.00 93.38 94 LEU A CA 1
ATOM 736 C C . LEU A 1 94 ? -26.522 -10.519 10.274 1.00 93.38 94 LEU A C 1
ATOM 738 O O . LEU A 1 94 ? -26.235 -11.174 9.279 1.00 93.38 94 LEU A O 1
ATOM 742 N N . LEU A 1 95 ? -25.709 -9.576 10.766 1.00 93.50 95 LEU A N 1
ATOM 743 C CA . LEU A 1 95 ? -24.390 -9.276 10.193 1.00 93.50 95 LEU A CA 1
ATOM 744 C C . LEU A 1 95 ? -23.453 -10.487 10.246 1.00 93.50 95 LEU A C 1
ATOM 746 O O . 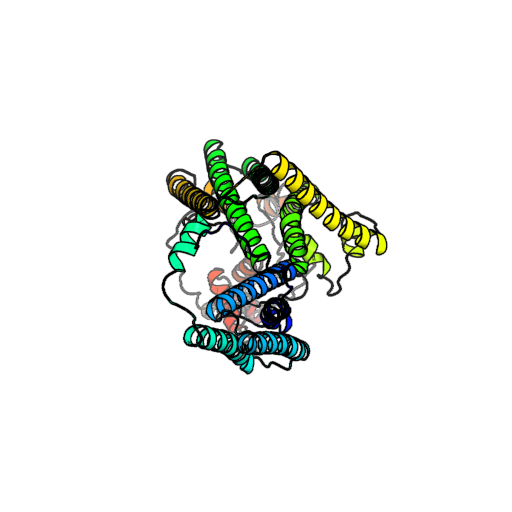LEU A 1 95 ? -22.766 -10.788 9.273 1.00 93.50 95 LEU A O 1
ATOM 750 N N . PHE A 1 96 ? -23.424 -11.196 11.375 1.00 94.44 96 PHE A N 1
ATOM 751 C CA . PHE A 1 96 ? -22.587 -12.383 11.524 1.00 94.44 96 PHE A CA 1
ATOM 752 C C . PHE A 1 96 ? -23.026 -13.521 10.591 1.00 94.44 96 PHE A C 1
ATOM 754 O O . PHE A 1 96 ? -22.185 -14.127 9.929 1.00 94.44 96 PHE A O 1
ATOM 761 N N . ILE A 1 97 ? -24.337 -13.771 10.491 1.00 94.81 97 ILE A N 1
ATOM 762 C CA . ILE A 1 97 ? -24.908 -14.768 9.577 1.00 94.81 97 ILE A CA 1
ATOM 763 C C . ILE A 1 97 ? -24.626 -14.384 8.125 1.00 94.81 97 ILE A C 1
ATOM 765 O O . ILE A 1 97 ? -24.176 -15.236 7.368 1.00 94.81 97 ILE A O 1
ATOM 769 N N . LEU A 1 98 ? -24.836 -13.121 7.740 1.00 93.50 98 LEU A N 1
ATOM 770 C CA . LEU A 1 98 ? -24.570 -12.653 6.380 1.00 93.50 98 LEU A CA 1
ATOM 771 C C . LEU A 1 98 ? -23.104 -12.876 5.992 1.00 93.50 98 LEU A C 1
ATOM 773 O O . LEU A 1 98 ? -22.839 -13.411 4.919 1.00 93.50 98 LEU A O 1
ATOM 777 N N . GLY A 1 99 ? -22.164 -12.524 6.873 1.00 91.38 99 GLY A N 1
ATOM 778 C CA . GLY A 1 99 ? -20.741 -12.760 6.640 1.00 91.38 99 GLY A CA 1
ATOM 779 C C . GLY A 1 99 ? -20.410 -14.249 6.521 1.00 91.38 99 GLY A C 1
ATOM 780 O O . GLY A 1 99 ? -19.725 -14.654 5.587 1.00 91.38 99 GLY A O 1
ATOM 781 N N . GLY A 1 100 ? -20.933 -15.086 7.423 1.00 91.12 100 GLY A N 1
ATOM 782 C CA . GLY A 1 100 ? -20.708 -16.535 7.392 1.00 91.12 100 GLY A CA 1
ATOM 783 C C . GLY A 1 100 ? -21.290 -17.216 6.148 1.00 91.12 100 GLY A C 1
ATOM 784 O O . GLY A 1 100 ? -20.598 -17.981 5.480 1.00 91.12 100 GLY A O 1
ATOM 785 N N . VAL A 1 101 ? -22.540 -16.902 5.798 1.00 90.56 101 VAL A N 1
ATOM 786 C CA . VAL A 1 101 ? -23.201 -17.413 4.588 1.00 90.56 101 VAL A CA 1
ATOM 787 C C . VAL A 1 101 ? -22.486 -16.911 3.338 1.00 90.56 101 VAL A C 1
ATOM 789 O O . VAL A 1 101 ? -22.211 -17.704 2.443 1.00 90.56 101 VAL A O 1
ATOM 792 N N . GLY A 1 102 ? -22.115 -15.629 3.295 1.00 87.44 102 GLY A N 1
ATOM 793 C CA . GLY A 1 102 ? -21.352 -15.059 2.189 1.00 87.44 102 GLY A CA 1
ATOM 794 C C . GLY A 1 102 ? -20.015 -15.771 1.980 1.00 87.44 102 GLY A C 1
ATOM 795 O O . GLY A 1 102 ? -19.675 -16.094 0.850 1.00 87.44 102 GLY A O 1
ATOM 796 N N . HIS A 1 103 ? -19.295 -16.111 3.052 1.00 87.06 103 HIS A N 1
ATOM 797 C CA . HIS A 1 103 ? -18.068 -16.910 2.968 1.00 87.06 103 HIS A CA 1
ATOM 798 C C . HIS A 1 103 ? -18.311 -18.294 2.346 1.00 87.06 103 HIS A C 1
ATOM 800 O O . HIS A 1 103 ? -17.579 -18.695 1.443 1.00 87.06 103 HIS A O 1
ATOM 806 N N . VAL A 1 104 ? -19.327 -19.023 2.825 1.00 87.56 104 VAL A N 1
ATOM 807 C CA . VAL A 1 104 ? -19.658 -20.371 2.328 1.00 87.56 104 VAL A CA 1
ATOM 808 C C . VAL A 1 104 ? -20.063 -20.325 0.856 1.00 87.56 104 VAL A C 1
ATOM 810 O O . VAL A 1 104 ? -19.584 -21.133 0.062 1.00 87.56 104 VAL A O 1
ATOM 813 N N . LEU A 1 105 ? -20.911 -19.367 0.477 1.00 86.38 105 LEU A N 1
ATOM 814 C CA . LEU A 1 105 ? -21.359 -19.213 -0.903 1.00 86.38 105 LEU A CA 1
ATOM 815 C C . LEU A 1 105 ? -20.211 -18.780 -1.820 1.00 86.38 105 LEU A C 1
ATOM 817 O O . LEU A 1 105 ? -20.031 -19.393 -2.867 1.00 86.38 105 LEU A O 1
ATOM 821 N N . SER A 1 106 ? -19.392 -17.802 -1.421 1.00 84.31 106 SER A N 1
ATOM 822 C CA . SER A 1 106 ? -18.222 -17.375 -2.200 1.00 84.31 106 SER A CA 1
ATOM 823 C C . SER A 1 106 ? -17.218 -18.506 -2.418 1.00 84.31 106 SER A C 1
ATOM 825 O O . SER A 1 106 ? -16.690 -18.645 -3.515 1.00 84.31 106 SER A O 1
ATOM 827 N N . ASN A 1 107 ? -16.968 -19.344 -1.406 1.00 82.12 107 ASN A N 1
ATOM 828 C CA . ASN A 1 107 ? -16.013 -20.449 -1.525 1.00 82.12 107 ASN A CA 1
ATOM 829 C C . ASN A 1 107 ? -16.510 -21.585 -2.439 1.00 82.12 107 ASN A C 1
ATOM 831 O O . ASN A 1 107 ? -15.702 -22.286 -3.038 1.00 82.12 107 ASN A O 1
ATOM 835 N N . ASN A 1 108 ? -17.828 -21.754 -2.560 1.00 80.62 108 ASN A N 1
ATOM 836 C CA . ASN A 1 108 ? -18.446 -22.794 -3.386 1.00 80.62 108 ASN A CA 1
ATOM 837 C C . ASN A 1 108 ? -18.878 -22.289 -4.777 1.00 80.62 108 ASN A C 1
ATOM 839 O O . ASN A 1 108 ? -19.581 -23.003 -5.486 1.00 80.62 108 ASN A O 1
ATOM 843 N N . GLY A 1 109 ? -18.517 -21.056 -5.157 1.00 69.56 109 GLY A N 1
ATOM 844 C CA . GLY A 1 109 ? -18.947 -20.440 -6.421 1.00 69.56 109 GLY A CA 1
ATOM 845 C C . GLY A 1 109 ? -20.443 -20.096 -6.482 1.00 69.56 109 GLY A C 1
ATOM 846 O O . GLY A 1 109 ? -20.978 -19.868 -7.559 1.00 69.56 109 GLY A O 1
ATOM 847 N N . GLY A 1 110 ? -21.130 -20.066 -5.337 1.00 62.03 110 GLY A N 1
ATOM 848 C CA . GLY A 1 110 ? -22.575 -19.848 -5.236 1.00 62.03 110 GLY A CA 1
ATOM 849 C C . GLY A 1 110 ? -23.022 -18.387 -5.346 1.00 62.03 110 GLY A C 1
ATOM 850 O O . GLY A 1 110 ? -24.214 -18.138 -5.495 1.00 62.03 110 GLY A O 1
ATOM 851 N N . ILE A 1 111 ? -22.103 -17.417 -5.272 1.00 70.69 111 ILE A N 1
ATOM 852 C CA . ILE A 1 111 ? -22.400 -16.023 -5.633 1.00 70.69 111 ILE A CA 1
ATOM 853 C C . ILE A 1 111 ? -21.924 -15.816 -7.066 1.00 70.69 111 ILE A C 1
ATOM 855 O O . ILE A 1 111 ? -20.752 -15.545 -7.308 1.00 70.69 111 ILE A O 1
ATOM 859 N N . GLU A 1 112 ? -22.839 -15.976 -8.018 1.00 70.12 112 GLU A N 1
ATOM 860 C CA . GLU A 1 112 ? -22.568 -15.637 -9.413 1.00 70.12 112 GLU A CA 1
ATOM 861 C C . GLU A 1 112 ? -22.284 -14.132 -9.551 1.00 70.12 112 GLU A C 1
ATOM 863 O O . GLU A 1 112 ? -22.865 -13.325 -8.820 1.00 70.12 112 GLU A O 1
ATOM 868 N N . LYS A 1 113 ? -21.455 -13.736 -10.533 1.00 69.56 113 LYS A N 1
ATOM 869 C CA . LYS A 1 113 ? -21.052 -12.329 -10.762 1.00 69.56 113 LYS A CA 1
ATOM 870 C C . LYS A 1 113 ? -22.242 -11.349 -10.802 1.00 69.56 113 LYS A C 1
ATOM 872 O O . LYS A 1 113 ? -22.136 -10.211 -10.356 1.00 69.56 113 LYS A O 1
ATOM 877 N N . GLN A 1 114 ? -23.409 -11.792 -11.278 1.00 67.62 114 GLN A N 1
ATOM 878 C CA . GLN A 1 114 ? -24.641 -10.989 -11.329 1.00 67.62 114 GLN A CA 1
ATOM 879 C C . GLN A 1 114 ? -25.260 -10.664 -9.951 1.00 67.62 114 GLN A C 1
ATOM 881 O O . GLN A 1 114 ? -26.036 -9.713 -9.819 1.00 67.62 114 GLN A O 1
ATOM 886 N N . HIS A 1 115 ? -24.905 -11.411 -8.905 1.00 73.75 115 HIS A N 1
ATOM 887 C CA . HIS A 1 115 ? -25.448 -11.273 -7.553 1.00 73.75 115 HIS A CA 1
ATOM 888 C C . HIS A 1 115 ? -24.488 -10.612 -6.549 1.00 73.75 115 HIS A C 1
ATOM 890 O O . HIS A 1 115 ? -24.901 -10.320 -5.426 1.00 73.75 115 HIS A O 1
ATOM 896 N N . GLU A 1 116 ? -23.258 -10.273 -6.944 1.00 81.81 116 GLU A N 1
ATOM 897 C CA . GLU A 1 116 ? -22.283 -9.572 -6.086 1.00 81.81 116 GLU A CA 1
ATOM 898 C C . GLU A 1 116 ? -22.815 -8.218 -5.580 1.00 81.81 116 GLU A C 1
ATOM 900 O O . GLU A 1 116 ? -22.661 -7.856 -4.412 1.00 81.81 116 GLU A O 1
ATOM 905 N N . SER A 1 117 ? -23.532 -7.485 -6.436 1.00 81.25 117 SER A N 1
ATOM 906 C CA . SER A 1 117 ? -24.161 -6.208 -6.079 1.00 81.25 117 SER A CA 1
ATOM 907 C C . SER A 1 117 ? -25.240 -6.368 -5.002 1.00 81.25 117 SER A C 1
ATOM 909 O O . SER A 1 117 ? -25.340 -5.541 -4.093 1.00 81.25 117 SER A O 1
ATOM 911 N N . HIS A 1 118 ? -26.016 -7.454 -5.055 1.00 86.44 118 HIS A N 1
ATOM 912 C CA . HIS A 1 118 ? -27.088 -7.739 -4.102 1.00 86.44 118 HIS A CA 1
ATOM 913 C C . HIS A 1 118 ? -26.535 -7.946 -2.692 1.00 86.44 118 HIS A C 1
ATOM 915 O O . HIS A 1 118 ? -27.130 -7.474 -1.724 1.00 86.44 118 HIS A O 1
ATOM 921 N N . TYR A 1 119 ? -25.368 -8.579 -2.565 1.00 88.81 119 TYR A N 1
ATOM 922 C CA . TYR A 1 119 ? -24.703 -8.753 -1.277 1.00 88.81 119 TYR A CA 1
ATOM 923 C C . TYR A 1 119 ? -24.397 -7.409 -0.596 1.00 88.81 119 TYR A C 1
ATOM 925 O O . TYR A 1 119 ? -24.725 -7.221 0.579 1.00 88.81 119 TYR A O 1
ATOM 933 N N . PHE A 1 120 ? -23.842 -6.441 -1.335 1.00 88.19 120 PHE A N 1
ATOM 934 C CA . PHE A 1 120 ? -23.576 -5.104 -0.794 1.00 88.19 120 PHE A CA 1
ATOM 935 C C . PHE A 1 120 ? -24.861 -4.354 -0.425 1.00 88.19 120 PHE A C 1
ATOM 937 O O . PHE A 1 120 ? -24.882 -3.664 0.596 1.00 88.19 120 PHE A O 1
ATOM 944 N N . TRP A 1 121 ? -25.945 -4.523 -1.191 1.00 90.75 121 TRP A N 1
ATOM 945 C CA . TRP A 1 121 ? -27.255 -3.961 -0.846 1.00 90.75 121 TRP A CA 1
ATOM 946 C C . TRP A 1 121 ? -27.825 -4.551 0.443 1.00 90.75 121 TRP A C 1
ATOM 948 O O . TRP A 1 121 ? -28.329 -3.801 1.277 1.00 90.75 121 TRP A O 1
ATOM 958 N N . VAL A 1 122 ? -27.711 -5.865 0.650 1.00 91.62 122 VAL A N 1
ATOM 959 C CA . VAL A 1 122 ? -28.167 -6.520 1.886 1.00 91.62 122 VAL A CA 1
ATOM 960 C C . VAL A 1 122 ? -27.324 -6.065 3.080 1.00 91.62 122 VAL A C 1
ATOM 962 O O . VAL A 1 122 ? -27.884 -5.677 4.106 1.00 91.62 122 VAL A O 1
ATOM 965 N N . LEU A 1 123 ? -25.993 -6.031 2.943 1.00 92.88 123 LEU A N 1
ATOM 966 C CA . LEU A 1 123 ? -25.091 -5.528 3.984 1.00 92.88 123 LEU A CA 1
ATOM 967 C C . LEU A 1 123 ? -25.410 -4.069 4.347 1.00 92.88 123 LEU A C 1
ATOM 969 O O . LEU A 1 123 ? -25.601 -3.741 5.520 1.00 92.88 123 LEU A O 1
ATOM 973 N N . GLY A 1 124 ? -25.512 -3.201 3.337 1.00 92.38 124 GLY A N 1
ATOM 974 C CA . GLY A 1 124 ? -25.882 -1.798 3.507 1.00 92.38 124 GLY A CA 1
ATOM 975 C C . GLY A 1 124 ? -27.269 -1.636 4.127 1.00 92.38 124 GLY A C 1
ATOM 976 O O . GLY A 1 124 ? -27.444 -0.812 5.022 1.00 92.38 124 GLY A O 1
ATOM 977 N N . GLY A 1 125 ? -28.230 -2.469 3.724 1.00 92.69 125 GLY A N 1
ATOM 978 C CA . GLY A 1 125 ? -29.587 -2.506 4.260 1.00 92.69 125 GLY A CA 1
ATOM 979 C C . GLY A 1 125 ? -29.632 -2.849 5.749 1.00 92.69 125 GLY A C 1
ATOM 980 O O . GLY A 1 125 ? -30.302 -2.148 6.503 1.00 92.69 125 GLY A O 1
ATOM 981 N N . ILE A 1 126 ? -28.877 -3.857 6.205 1.00 92.44 126 ILE A N 1
ATOM 982 C CA . ILE A 1 126 ? -28.788 -4.216 7.634 1.00 92.44 126 ILE A CA 1
ATOM 983 C C . ILE A 1 126 ? -28.167 -3.070 8.443 1.00 92.44 126 ILE A C 1
ATOM 985 O O . ILE A 1 126 ? -28.706 -2.675 9.481 1.00 92.44 126 ILE A O 1
ATOM 989 N N . LEU A 1 127 ? -27.056 -2.502 7.960 1.00 93.19 127 LEU A N 1
ATOM 990 C CA . LEU A 1 127 ? -26.377 -1.389 8.631 1.00 93.19 127 LEU A CA 1
ATOM 991 C C . LEU A 1 127 ? -27.269 -0.142 8.705 1.00 93.19 127 LEU A C 1
ATOM 993 O O . LEU A 1 127 ? -27.336 0.510 9.751 1.00 93.19 127 LEU A O 1
ATOM 997 N N . PHE A 1 128 ? -27.979 0.174 7.620 1.00 93.12 128 PHE A N 1
ATOM 998 C CA . PHE A 1 128 ? -28.905 1.299 7.552 1.00 93.12 128 PHE A CA 1
ATOM 999 C C . PHE A 1 128 ? -30.131 1.082 8.438 1.00 93.12 128 PHE A C 1
ATOM 1001 O O . PHE A 1 128 ? -30.492 1.976 9.197 1.00 93.12 128 PHE A O 1
ATOM 1008 N N . LEU A 1 129 ? -30.744 -0.104 8.401 1.00 91.56 129 LEU A N 1
ATOM 1009 C CA . LEU A 1 129 ? -31.914 -0.423 9.214 1.00 91.56 129 LEU A CA 1
ATOM 1010 C C . LEU A 1 129 ? -31.580 -0.364 10.705 1.00 91.56 129 LEU A C 1
ATOM 1012 O O . LEU A 1 129 ? -32.310 0.265 11.470 1.00 91.56 129 LEU A O 1
ATOM 1016 N N . GLY A 1 130 ? -30.460 -0.955 11.129 1.00 87.50 130 GLY A N 1
ATOM 1017 C CA . GLY A 1 130 ? -30.052 -0.879 12.529 1.00 87.50 130 GLY A CA 1
ATOM 1018 C C . GLY A 1 130 ? -29.707 0.549 12.963 1.00 87.50 130 GLY A C 1
ATOM 1019 O O . GLY A 1 130 ? -30.044 0.939 14.082 1.00 87.50 130 GLY A O 1
ATOM 1020 N N . LEU A 1 131 ? -29.146 1.368 12.065 1.00 89.19 131 LEU A N 1
ATOM 1021 C CA . LEU A 1 131 ? -28.950 2.795 12.318 1.00 89.19 131 LEU A CA 1
ATOM 1022 C C . LEU A 1 131 ? -30.287 3.548 12.430 1.00 89.19 131 LEU A C 1
ATOM 1024 O O . LEU A 1 131 ? -30.459 4.342 13.353 1.00 89.19 131 LEU A O 1
ATOM 1028 N N . ALA A 1 132 ? -31.242 3.296 11.534 1.00 88.00 132 ALA A N 1
ATOM 1029 C CA . ALA A 1 132 ? -32.565 3.912 11.558 1.00 88.00 132 ALA A CA 1
ATOM 1030 C C . ALA A 1 132 ? -33.297 3.569 12.862 1.00 88.00 132 ALA A C 1
ATOM 1032 O O . ALA A 1 132 ? -33.744 4.467 13.572 1.00 88.00 132 ALA A O 1
ATOM 1033 N N . VAL A 1 133 ? -33.325 2.288 13.243 1.00 88.31 133 VAL A N 1
ATOM 1034 C CA . VAL A 1 133 ? -33.893 1.832 14.520 1.00 88.31 133 VAL A CA 1
ATOM 1035 C C . VAL A 1 133 ? -33.212 2.521 15.704 1.00 88.31 133 VAL A C 1
ATOM 1037 O O . VAL A 1 133 ? -33.890 2.947 16.638 1.00 88.31 133 VAL A O 1
ATOM 1040 N N . ALA A 1 134 ? -31.888 2.690 15.662 1.00 85.31 134 ALA A N 1
ATOM 1041 C CA . ALA A 1 134 ? -31.153 3.389 16.708 1.00 85.31 134 ALA A CA 1
ATOM 1042 C C . ALA A 1 134 ? -31.498 4.886 16.789 1.00 85.31 134 ALA A C 1
ATOM 1044 O O . ALA A 1 134 ? -31.623 5.431 17.885 1.00 85.31 134 ALA A O 1
ATOM 1045 N N . ILE A 1 135 ? -31.693 5.551 15.648 1.00 83.69 135 ILE A N 1
ATOM 1046 C CA . ILE A 1 135 ? -32.078 6.966 15.579 1.00 83.69 135 ILE A CA 1
ATOM 1047 C C . ILE A 1 135 ? -33.514 7.175 16.070 1.00 83.69 135 ILE A C 1
ATOM 1049 O O . ILE A 1 135 ? -33.737 8.068 16.885 1.00 83.69 135 ILE A O 1
ATOM 1053 N N . PHE A 1 136 ? -34.473 6.366 15.615 1.00 83.19 136 PHE A N 1
ATOM 1054 C CA . PHE A 1 136 ? -35.881 6.478 16.022 1.00 83.19 136 PHE A CA 1
ATOM 1055 C C . PHE A 1 136 ? -36.128 5.976 17.451 1.00 83.19 136 PHE A C 1
ATOM 1057 O O . PHE A 1 136 ? -37.077 6.399 18.103 1.00 83.19 136 PHE A O 1
ATOM 1064 N N . GLY A 1 137 ? -35.249 5.118 17.971 1.00 74.31 137 GLY A N 1
ATOM 1065 C CA . GLY A 1 137 ? -35.256 4.656 19.357 1.00 74.31 137 GLY A CA 1
ATOM 1066 C C . GLY A 1 137 ? -34.495 5.552 20.343 1.00 74.31 137 GLY A C 1
ATOM 1067 O O . GLY A 1 137 ? -34.273 5.115 21.474 1.00 74.31 137 GLY A O 1
ATOM 1068 N N . ARG A 1 138 ? -34.061 6.756 19.931 1.00 73.69 138 ARG A N 1
ATOM 1069 C CA . ARG A 1 138 ? -33.167 7.643 20.698 1.00 73.69 138 ARG A CA 1
ATOM 1070 C C . ARG A 1 138 ? -33.713 8.050 22.068 1.00 73.69 138 ARG A C 1
ATOM 1072 O O . ARG A 1 138 ? -34.848 8.497 22.203 1.00 73.69 138 ARG A O 1
ATOM 1079 N N . SER A 1 139 ? -32.820 8.036 23.057 1.00 61.78 139 SER A N 1
ATOM 1080 C CA . SER A 1 139 ? -33.022 8.629 24.384 1.00 61.78 139 SER A CA 1
ATOM 1081 C C . SER A 1 139 ? -32.214 9.936 24.531 1.00 61.78 139 SER A C 1
ATOM 1083 O O . SER A 1 139 ? -30.994 9.890 24.681 1.00 61.78 139 SER A O 1
ATOM 1085 N N . ASP A 1 140 ? -32.928 11.068 24.554 1.00 58.28 140 ASP A N 1
ATOM 1086 C CA . ASP A 1 140 ? -32.537 12.434 24.968 1.00 58.28 140 ASP A CA 1
ATOM 1087 C C . ASP A 1 140 ? -31.420 13.173 24.175 1.00 58.28 140 ASP A C 1
ATOM 1089 O O . ASP A 1 140 ? -30.336 12.666 23.891 1.00 58.28 140 ASP A O 1
ATOM 1093 N N . HIS A 1 141 ? -31.685 14.435 23.808 1.00 54.19 141 HIS A N 1
ATOM 1094 C CA . HIS A 1 141 ? -31.195 15.039 22.555 1.00 54.19 141 HIS A CA 1
ATOM 1095 C C . HIS A 1 141 ? -29.984 15.996 22.651 1.00 54.19 141 HIS A C 1
ATOM 1097 O O . HIS A 1 141 ? -29.426 16.358 21.616 1.00 54.19 141 HIS A O 1
ATOM 1103 N N . ARG A 1 142 ? -29.548 16.451 23.839 1.00 49.94 142 ARG A N 1
ATOM 1104 C CA . ARG A 1 142 ? -28.713 17.684 23.933 1.00 49.94 142 ARG A CA 1
ATOM 1105 C C . ARG A 1 142 ? -27.323 17.583 24.578 1.00 49.94 142 ARG A C 1
ATOM 1107 O O . ARG A 1 142 ? -26.559 18.539 24.501 1.00 49.94 142 ARG A O 1
ATOM 1114 N N . ARG A 1 143 ? -26.933 16.459 25.193 1.00 52.75 143 ARG A N 1
ATOM 1115 C CA . ARG A 1 143 ? -25.671 16.359 25.980 1.00 52.75 143 ARG A CA 1
ATOM 1116 C C . ARG A 1 143 ? -24.438 15.841 25.222 1.00 52.75 143 ARG A C 1
ATOM 1118 O O . ARG A 1 143 ? -23.380 15.668 25.819 1.00 52.75 143 ARG A O 1
ATOM 1125 N N . GLN A 1 144 ? -24.555 15.582 23.925 1.00 55.84 144 GLN A N 1
ATOM 1126 C CA . GLN A 1 144 ? -23.727 14.572 23.261 1.00 55.84 144 GLN A CA 1
ATOM 1127 C C . GLN A 1 144 ? -22.591 15.123 22.369 1.00 55.84 144 GLN A C 1
ATOM 1129 O O . GLN A 1 144 ? -21.463 14.639 22.458 1.00 55.84 144 GLN A O 1
ATOM 1134 N N . LEU A 1 145 ? -22.819 16.200 21.607 1.00 52.50 145 LEU A N 1
ATOM 1135 C CA . LEU A 1 145 ? -21.792 16.848 20.761 1.00 52.50 145 LEU A CA 1
ATOM 1136 C C . LEU A 1 145 ? -20.662 17.503 21.580 1.00 52.50 145 LEU A C 1
ATOM 1138 O O . LEU A 1 145 ? -19.481 17.363 21.266 1.00 52.50 145 LEU A O 1
ATOM 1142 N N . VAL A 1 146 ? -21.016 18.133 22.704 1.00 58.28 146 VAL A N 1
ATOM 1143 C CA . VAL A 1 146 ? -20.054 18.706 23.666 1.00 58.28 146 VAL A CA 1
ATOM 1144 C C . VAL A 1 146 ? -19.169 17.615 24.288 1.00 58.28 146 VAL A C 1
ATOM 1146 O O . VAL A 1 146 ? -18.007 17.859 24.613 1.00 58.28 146 VAL A O 1
ATOM 1149 N N . GLY A 1 147 ? -19.688 16.387 24.409 1.00 59.78 147 GLY A N 1
ATOM 1150 C CA . GLY A 1 147 ? -18.935 15.227 24.881 1.00 59.78 147 GLY A CA 1
ATOM 1151 C C . GLY A 1 147 ? -17.814 14.818 23.927 1.00 59.78 147 GLY A C 1
ATOM 1152 O O . GLY A 1 147 ? -16.714 14.539 24.393 1.00 59.78 147 GLY A O 1
ATOM 1153 N N . PHE A 1 148 ? -18.051 14.852 22.611 1.00 56.12 148 PHE A N 1
ATOM 1154 C CA . PHE A 1 148 ? -17.049 14.494 21.601 1.00 56.12 148 PHE A CA 1
ATOM 1155 C C . PHE A 1 148 ? -15.883 15.489 21.555 1.00 56.12 148 PHE A C 1
ATOM 1157 O O . PHE A 1 148 ? -14.724 15.081 21.581 1.00 56.12 148 PHE A O 1
ATOM 1164 N N . VAL A 1 149 ? -16.173 16.793 21.573 1.00 61.81 149 VAL A N 1
ATOM 1165 C CA . VAL A 1 149 ? -15.138 17.844 21.601 1.00 61.81 149 VAL A CA 1
ATOM 1166 C C . VAL A 1 149 ? -14.339 17.793 22.905 1.00 61.81 149 VAL A C 1
ATOM 1168 O O . VAL A 1 149 ? -13.111 17.860 22.908 1.00 61.81 149 VAL A O 1
ATOM 1171 N N . ARG A 1 150 ? -15.019 17.601 24.042 1.00 64.12 150 ARG A N 1
ATOM 1172 C CA . ARG A 1 150 ? -14.338 17.436 25.331 1.00 64.12 150 ARG A CA 1
ATOM 1173 C C . ARG A 1 150 ? -13.486 16.164 25.353 1.00 64.12 150 ARG A C 1
ATOM 1175 O O . ARG A 1 150 ? -12.417 16.163 25.951 1.00 64.12 150 ARG A O 1
ATOM 1182 N N . TRP A 1 151 ? -13.931 15.101 24.690 1.00 64.75 151 TRP A N 1
ATOM 1183 C CA . TRP A 1 151 ? -13.210 13.838 24.566 1.00 64.75 151 TRP A CA 1
ATOM 1184 C C . TRP A 1 151 ? -11.995 13.922 23.635 1.00 64.75 151 TRP A C 1
ATOM 1186 O O . TRP A 1 151 ? -10.948 13.371 23.973 1.00 64.75 151 TRP A O 1
ATOM 1196 N N . SER A 1 152 ? -12.075 14.634 22.507 1.00 64.12 152 SER A N 1
ATOM 1197 C CA . SER A 1 152 ? -10.937 14.804 21.589 1.00 64.12 152 SER A CA 1
ATOM 1198 C C . SER A 1 152 ? -9.810 15.626 22.225 1.00 64.12 152 SER A C 1
ATOM 1200 O O . SER A 1 152 ? -8.633 15.415 21.916 1.00 64.12 152 SER A O 1
ATOM 1202 N N . ALA A 1 153 ? -10.166 16.497 23.176 1.00 69.31 153 ALA A N 1
ATOM 1203 C CA . ALA A 1 153 ? -9.248 17.272 24.002 1.00 69.31 153 ALA A CA 1
ATOM 1204 C C . ALA A 1 153 ? -8.686 16.504 25.219 1.00 69.31 153 ALA A C 1
ATOM 1206 O O . ALA A 1 153 ? -7.711 16.959 25.825 1.00 69.31 153 ALA A O 1
ATOM 1207 N N . GLN A 1 154 ? -9.242 15.341 25.589 1.00 77.81 154 GLN A N 1
ATOM 1208 C CA . GLN A 1 154 ? -8.728 14.555 26.716 1.00 77.81 154 GLN A CA 1
ATOM 1209 C C . GLN A 1 154 ? -7.356 13.965 26.393 1.00 77.81 154 GLN A C 1
ATOM 1211 O O . GLN A 1 154 ? -7.151 13.299 25.377 1.00 77.81 154 GLN A O 1
ATOM 1216 N N . ARG A 1 155 ? -6.409 14.179 27.307 1.00 80.00 155 ARG A N 1
ATOM 1217 C CA . ARG A 1 155 ? -5.074 13.588 27.235 1.00 80.00 155 ARG A CA 1
ATOM 1218 C C . ARG A 1 155 ? -5.133 12.160 27.770 1.00 80.00 155 ARG A C 1
ATOM 1220 O O . ARG A 1 155 ? -5.422 11.959 28.949 1.00 80.00 155 ARG A O 1
ATOM 1227 N N . LYS A 1 156 ? -4.858 11.178 26.915 1.00 80.25 156 LYS A N 1
ATOM 1228 C CA . LYS A 1 156 ? -4.815 9.758 27.284 1.00 80.25 156 LYS A CA 1
ATOM 1229 C C . LYS A 1 156 ? -3.377 9.267 27.258 1.00 80.25 156 LYS A C 1
ATOM 1231 O O . LYS A 1 156 ? -2.553 9.780 26.503 1.00 80.25 156 LYS A O 1
ATOM 1236 N N . ARG A 1 157 ? -3.072 8.284 28.106 1.00 83.06 157 ARG A N 1
ATOM 1237 C CA . ARG A 1 157 ? -1.779 7.597 28.051 1.00 83.06 157 ARG A CA 1
ATOM 1238 C C . ARG A 1 157 ? -1.656 6.886 26.712 1.00 83.06 157 ARG A C 1
ATOM 1240 O O . ARG A 1 157 ? -2.596 6.221 26.289 1.00 83.06 157 ARG A O 1
ATOM 1247 N N . CYS A 1 158 ? -0.506 7.037 26.079 1.00 84.69 158 CYS A N 1
ATOM 1248 C CA . CYS A 1 158 ? -0.214 6.452 24.778 1.00 84.69 158 CYS A CA 1
ATOM 1249 C C . CYS A 1 158 ? 1.118 5.703 24.818 1.00 84.69 158 CYS A C 1
ATOM 1251 O O . CYS A 1 158 ? 1.982 6.017 25.639 1.00 84.69 158 CYS A O 1
ATOM 1253 N N . ASN A 1 159 ? 1.303 4.745 23.910 1.00 89.19 159 ASN A N 1
ATOM 1254 C CA . ASN A 1 159 ? 2.593 4.087 23.707 1.00 89.19 159 ASN A CA 1
ATOM 1255 C C . ASN A 1 159 ? 3.524 4.981 22.863 1.00 89.19 159 ASN A C 1
ATOM 1257 O O . ASN A 1 159 ? 3.886 4.638 21.742 1.00 89.19 159 ASN A O 1
ATOM 1261 N N . GLY A 1 160 ? 3.833 6.183 23.362 1.00 88.50 160 GLY A N 1
ATOM 1262 C CA . GLY A 1 160 ? 4.585 7.192 22.610 1.00 88.50 160 GLY A CA 1
ATOM 1263 C C . GLY A 1 160 ? 5.985 6.726 22.204 1.00 88.50 160 GLY A C 1
ATOM 1264 O O . GLY A 1 160 ? 6.446 7.073 21.122 1.00 88.50 160 GLY A O 1
ATOM 1265 N N . VAL A 1 161 ? 6.623 5.878 23.018 1.00 92.12 161 VAL A N 1
ATOM 1266 C CA . VAL A 1 161 ? 7.935 5.293 22.703 1.00 92.12 161 VAL A CA 1
ATOM 1267 C C . VAL A 1 161 ? 7.854 4.367 21.495 1.00 92.12 161 VAL A C 1
ATOM 1269 O O . VAL A 1 161 ? 8.724 4.431 20.636 1.00 92.12 161 VAL A O 1
ATOM 1272 N N . PHE A 1 162 ? 6.796 3.560 21.372 1.00 94.31 162 PHE A N 1
ATOM 1273 C CA . PHE A 1 162 ? 6.624 2.685 20.211 1.00 94.31 162 PHE A CA 1
ATOM 1274 C C . PHE A 1 162 ? 6.521 3.487 18.907 1.00 94.31 162 PHE A C 1
ATOM 1276 O O . PHE A 1 162 ? 7.221 3.196 17.943 1.00 94.31 162 PHE A O 1
ATOM 1283 N N . PHE A 1 163 ? 5.690 4.532 18.886 1.00 94.44 163 PHE A N 1
ATOM 1284 C CA . PHE A 1 163 ? 5.528 5.369 17.692 1.00 94.44 163 PHE A CA 1
ATOM 1285 C C . PHE A 1 163 ? 6.776 6.203 17.381 1.00 94.44 163 PHE A C 1
ATOM 1287 O O . PHE A 1 163 ? 7.046 6.472 16.214 1.00 94.44 163 PHE A O 1
ATOM 1294 N N . LEU A 1 164 ? 7.568 6.563 18.396 1.00 93.75 164 LEU A N 1
ATOM 1295 C CA . LEU A 1 164 ? 8.879 7.176 18.197 1.00 93.75 164 LEU A CA 1
ATOM 1296 C C . LEU A 1 164 ? 9.878 6.191 17.574 1.00 93.75 164 LEU A C 1
ATOM 1298 O O . LEU A 1 164 ? 10.578 6.563 16.640 1.00 93.75 164 LEU A O 1
ATOM 1302 N N . ILE A 1 165 ? 9.918 4.938 18.040 1.00 94.06 165 ILE A N 1
ATOM 1303 C CA . ILE A 1 165 ? 10.743 3.882 17.431 1.00 94.06 165 ILE A CA 1
ATOM 1304 C C . ILE A 1 165 ? 10.328 3.673 15.973 1.00 94.06 165 ILE A C 1
ATOM 1306 O O . ILE A 1 165 ? 11.187 3.670 15.097 1.00 94.06 165 ILE A O 1
ATOM 1310 N N . LEU A 1 166 ? 9.024 3.566 15.697 1.00 95.50 166 LEU A N 1
ATOM 1311 C CA . LEU A 1 166 ? 8.509 3.449 14.332 1.00 95.50 166 LEU A CA 1
ATOM 1312 C C . LEU A 1 166 ? 8.947 4.639 13.461 1.00 95.50 166 LEU A C 1
ATOM 1314 O O . LEU A 1 166 ? 9.403 4.433 12.340 1.00 95.50 166 LEU A O 1
ATOM 1318 N N . LEU A 1 167 ? 8.863 5.870 13.979 1.00 96.00 167 LEU A N 1
ATOM 1319 C CA . LEU A 1 167 ? 9.324 7.067 13.274 1.00 96.00 167 LEU A CA 1
ATOM 1320 C C . LEU A 1 167 ? 10.824 7.001 12.956 1.00 96.00 167 LEU A C 1
ATOM 1322 O O . LEU A 1 167 ? 11.217 7.279 11.828 1.00 96.00 167 LEU A O 1
ATOM 1326 N N . ILE A 1 168 ? 11.651 6.615 13.931 1.00 95.50 168 ILE A N 1
ATOM 1327 C CA . ILE A 1 168 ? 13.104 6.493 13.759 1.00 95.50 168 ILE A CA 1
ATOM 1328 C C . ILE A 1 168 ? 13.434 5.433 12.707 1.00 95.50 168 ILE A C 1
ATOM 1330 O O . ILE A 1 168 ? 14.243 5.701 11.824 1.00 95.50 168 ILE A O 1
ATOM 1334 N N . VAL A 1 169 ? 12.788 4.266 12.763 1.00 94.94 169 VAL A N 1
ATOM 1335 C CA . VAL A 1 169 ? 12.986 3.180 11.791 1.00 94.94 169 VAL A CA 1
ATOM 1336 C C . VAL A 1 169 ? 12.616 3.638 10.379 1.00 94.94 169 VAL A C 1
ATOM 1338 O O . VAL A 1 169 ? 13.395 3.440 9.451 1.00 94.94 169 VAL A O 1
ATOM 1341 N N . LEU A 1 170 ? 11.478 4.317 10.208 1.00 94.44 170 LEU A N 1
ATOM 1342 C CA . LEU A 1 170 ? 11.063 4.842 8.905 1.00 94.44 170 LEU A CA 1
ATOM 1343 C C . LEU A 1 170 ? 12.027 5.916 8.376 1.00 94.44 170 LEU A C 1
ATOM 1345 O O . LEU A 1 170 ? 12.388 5.882 7.199 1.00 94.44 170 LEU A O 1
ATOM 1349 N N . ILE A 1 171 ? 12.479 6.847 9.224 1.00 95.06 171 ILE A N 1
ATOM 1350 C CA . ILE A 1 171 ? 13.434 7.894 8.824 1.00 95.06 171 ILE A CA 1
ATOM 1351 C C . ILE A 1 171 ? 14.785 7.283 8.455 1.00 95.06 171 ILE A C 1
ATOM 1353 O O . ILE A 1 171 ? 15.318 7.606 7.396 1.00 95.06 171 ILE A O 1
ATOM 1357 N N . ALA A 1 172 ? 15.325 6.389 9.289 1.00 93.38 172 ALA A N 1
ATOM 1358 C CA . ALA A 1 172 ? 16.571 5.682 9.006 1.00 93.38 172 ALA A CA 1
ATOM 1359 C C . ALA A 1 172 ? 16.470 4.908 7.687 1.00 93.38 172 ALA A C 1
ATOM 1361 O O . ALA A 1 172 ? 17.393 4.944 6.872 1.00 93.38 172 ALA A O 1
ATOM 1362 N N . SER A 1 173 ? 15.305 4.301 7.439 1.00 90.19 173 SER A N 1
ATOM 1363 C CA . SER A 1 173 ? 15.060 3.581 6.203 1.00 90.19 173 SER A CA 1
ATOM 1364 C C . SER A 1 173 ? 15.121 4.490 4.979 1.00 90.19 173 SER A C 1
ATOM 1366 O O . SER A 1 173 ? 15.841 4.219 4.021 1.00 90.19 173 SER A O 1
ATOM 1368 N N . ASN A 1 174 ? 14.406 5.613 5.024 1.00 91.44 174 ASN A N 1
ATOM 1369 C CA . ASN A 1 174 ? 14.392 6.584 3.933 1.00 91.44 174 ASN A CA 1
ATOM 1370 C C . ASN A 1 174 ? 15.759 7.258 3.735 1.00 91.44 174 ASN A C 1
ATOM 1372 O O . ASN A 1 174 ? 16.132 7.546 2.601 1.00 91.44 174 ASN A O 1
ATOM 1376 N N . LEU A 1 175 ? 16.524 7.480 4.807 1.00 92.00 175 LEU A N 1
ATOM 1377 C CA . LEU A 1 175 ? 17.842 8.110 4.742 1.00 92.00 175 LEU A CA 1
ATOM 1378 C C . LEU A 1 175 ? 18.814 7.319 3.859 1.00 92.00 175 LEU A C 1
ATOM 1380 O O . LEU A 1 175 ? 19.497 7.920 3.034 1.00 92.00 175 LEU A O 1
ATOM 1384 N N . ILE A 1 176 ? 18.846 5.990 3.990 1.00 87.88 176 ILE A N 1
ATOM 1385 C CA . ILE A 1 176 ? 19.714 5.122 3.176 1.00 87.88 176 ILE A CA 1
ATOM 1386 C C . ILE A 1 176 ? 19.413 5.307 1.682 1.00 87.88 176 ILE A C 1
ATOM 1388 O O . ILE A 1 176 ? 20.329 5.506 0.885 1.00 87.88 176 ILE A O 1
ATOM 1392 N N . PHE A 1 177 ? 18.130 5.326 1.317 1.00 86.81 177 PHE A N 1
ATOM 1393 C CA . PHE A 1 177 ? 17.697 5.532 -0.063 1.00 86.81 177 PHE A CA 1
ATOM 1394 C C . PHE A 1 177 ? 18.064 6.930 -0.581 1.00 86.81 177 PHE A C 1
ATOM 1396 O O . PHE A 1 177 ? 18.658 7.049 -1.652 1.00 86.81 177 PHE A O 1
ATOM 1403 N N . VAL A 1 178 ? 17.795 7.990 0.191 1.00 91.06 178 VAL A N 1
ATOM 1404 C CA . VAL A 1 178 ? 18.138 9.368 -0.208 1.00 91.06 178 VAL A CA 1
ATOM 1405 C C . VAL A 1 178 ? 19.647 9.546 -0.404 1.00 91.06 178 VAL A C 1
ATOM 1407 O O . VAL A 1 178 ? 20.080 10.205 -1.352 1.00 91.06 178 VAL A O 1
ATOM 1410 N N . LEU A 1 179 ? 20.471 8.947 0.462 1.00 88.94 179 LEU A N 1
ATOM 1411 C CA . LEU A 1 179 ? 21.928 9.018 0.334 1.00 88.94 179 LEU A CA 1
ATOM 1412 C C . LEU A 1 179 ? 22.420 8.382 -0.974 1.00 88.94 179 LEU A C 1
ATOM 1414 O O . LEU A 1 179 ? 23.342 8.927 -1.588 1.00 88.94 179 LEU A O 1
ATOM 1418 N N . GLY A 1 180 ? 21.760 7.315 -1.433 1.00 86.00 180 GLY A N 1
ATOM 1419 C CA . GLY A 1 180 ? 22.039 6.631 -2.698 1.00 86.00 180 GLY A CA 1
ATOM 1420 C C . GLY A 1 180 ? 21.562 7.352 -3.966 1.00 86.00 180 GLY A C 1
ATOM 1421 O O . GLY A 1 180 ? 21.868 6.892 -5.059 1.00 86.00 180 GLY A O 1
ATOM 1422 N N . MET A 1 181 ? 20.833 8.470 -3.867 1.00 86.94 181 MET A N 1
ATOM 1423 C CA . MET A 1 181 ? 20.341 9.183 -5.053 1.00 86.94 181 MET A CA 1
ATOM 1424 C C . MET A 1 181 ? 21.466 9.873 -5.843 1.00 86.94 181 MET A C 1
ATOM 1426 O O . MET A 1 181 ? 22.296 10.583 -5.273 1.00 86.94 181 MET A O 1
ATOM 1430 N N . ASP A 1 182 ? 21.405 9.800 -7.173 1.00 86.19 182 ASP A N 1
ATOM 1431 C CA . ASP A 1 182 ? 22.244 10.591 -8.087 1.00 86.19 182 ASP A CA 1
ATOM 1432 C C . ASP A 1 182 ? 21.715 12.034 -8.214 1.00 86.19 182 ASP A C 1
ATOM 1434 O O . ASP A 1 182 ? 21.128 12.423 -9.226 1.00 86.19 182 ASP A O 1
ATOM 1438 N N . SER A 1 183 ? 21.857 12.826 -7.151 1.00 87.69 183 SER A N 1
ATOM 1439 C CA . SER A 1 183 ? 21.419 14.231 -7.085 1.00 87.69 183 SER A CA 1
ATOM 1440 C C . SER A 1 183 ? 22.377 15.079 -6.249 1.00 87.69 183 SER A C 1
ATOM 1442 O O . SER A 1 183 ? 23.224 14.550 -5.521 1.00 87.69 183 SER A O 1
ATOM 1444 N N . SER A 1 184 ? 22.270 16.403 -6.362 1.00 92.25 184 SER A N 1
ATOM 1445 C CA . SER A 1 184 ? 23.094 17.325 -5.578 1.00 92.25 184 SER A CA 1
ATOM 1446 C C . SER A 1 184 ? 22.747 17.263 -4.083 1.00 92.25 184 SER A C 1
ATOM 1448 O O . SER A 1 184 ? 21.629 16.921 -3.695 1.00 92.25 184 SER A O 1
ATOM 1450 N N . TRP A 1 185 ? 23.700 17.616 -3.215 1.00 92.88 185 TRP A N 1
ATOM 1451 C CA . TRP A 1 185 ? 23.483 17.626 -1.761 1.00 92.88 185 TRP A CA 1
ATOM 1452 C C . TRP A 1 185 ? 22.246 18.426 -1.313 1.00 92.88 185 TRP A C 1
ATOM 1454 O O . TRP A 1 185 ? 21.486 17.903 -0.497 1.00 92.88 185 TRP A O 1
ATOM 1464 N N . PRO A 1 186 ? 21.979 19.637 -1.843 1.00 93.69 186 PRO A N 1
ATOM 1465 C CA . PRO A 1 186 ? 20.757 20.365 -1.513 1.00 93.69 186 PRO A CA 1
ATOM 1466 C C . PRO A 1 186 ? 19.488 19.590 -1.884 1.00 93.69 186 PRO A C 1
ATOM 1468 O O . PRO A 1 186 ? 18.541 19.550 -1.098 1.00 93.69 186 PRO A O 1
ATOM 1471 N N . GLU A 1 187 ? 19.454 18.955 -3.062 1.00 93.38 187 GLU A N 1
ATOM 1472 C CA . GLU A 1 187 ? 18.290 18.185 -3.528 1.00 93.38 187 GLU A CA 1
ATOM 1473 C C . GLU A 1 187 ? 18.035 16.972 -2.624 1.00 93.38 187 GLU A C 1
ATOM 1475 O O . GLU A 1 187 ? 16.885 16.716 -2.262 1.00 93.38 187 GLU A O 1
ATOM 1480 N N . LYS A 1 188 ? 19.102 16.293 -2.176 1.00 94.06 188 LYS A N 1
ATOM 1481 C CA . LYS A 1 188 ? 19.023 15.208 -1.183 1.00 94.06 188 LYS A CA 1
ATOM 1482 C C . LYS A 1 188 ? 18.455 15.686 0.148 1.00 94.06 188 LYS A C 1
ATOM 1484 O O . LYS A 1 188 ? 17.576 15.035 0.704 1.00 94.06 188 LYS A O 1
ATOM 1489 N N . VAL A 1 189 ? 18.928 16.824 0.662 1.00 94.00 189 VAL A N 1
ATOM 1490 C CA . VAL A 1 189 ? 18.424 17.391 1.926 1.00 94.00 189 VAL A CA 1
ATOM 1491 C C . VAL A 1 189 ? 16.935 17.716 1.815 1.00 94.00 189 VAL A C 1
ATOM 1493 O O . VAL A 1 189 ? 16.168 17.376 2.713 1.00 94.00 189 VAL A O 1
ATOM 1496 N N . SER A 1 190 ? 16.508 18.306 0.700 1.00 94.06 190 SER A N 1
ATOM 1497 C CA . SER A 1 190 ? 15.092 18.576 0.438 1.00 94.06 190 SER A CA 1
ATOM 1498 C C . SER A 1 190 ? 14.264 17.295 0.398 1.00 94.06 190 SER A C 1
ATOM 1500 O O . SER A 1 190 ? 13.283 17.181 1.131 1.00 94.06 190 SER A O 1
ATOM 1502 N N . ALA A 1 191 ? 14.703 16.294 -0.375 1.00 93.12 191 ALA A N 1
ATOM 1503 C CA . ALA A 1 191 ? 14.039 14.995 -0.442 1.00 93.12 191 ALA A CA 1
ATOM 1504 C C . ALA A 1 191 ? 13.926 14.353 0.952 1.00 93.12 191 ALA A C 1
ATOM 1506 O O . ALA A 1 191 ? 12.857 13.872 1.326 1.00 93.12 191 ALA A O 1
ATOM 1507 N N . LEU A 1 192 ? 14.986 14.415 1.769 1.00 94.75 192 LEU A N 1
ATOM 1508 C CA . LEU A 1 192 ? 14.973 13.911 3.142 1.00 94.75 192 LEU A CA 1
ATOM 1509 C C . LEU A 1 192 ? 13.953 14.646 4.022 1.00 94.75 192 LEU A C 1
ATOM 1511 O O . LEU A 1 192 ? 13.224 13.995 4.768 1.00 94.75 192 LEU A O 1
ATOM 1515 N N . ILE A 1 193 ? 13.860 15.975 3.925 1.00 95.00 193 ILE A N 1
ATOM 1516 C CA . ILE A 1 193 ? 12.847 16.765 4.644 1.00 95.00 193 ILE A CA 1
ATOM 1517 C C . ILE A 1 193 ? 11.436 16.308 4.244 1.00 95.00 193 ILE A C 1
ATOM 1519 O O . ILE A 1 193 ? 10.607 16.032 5.117 1.00 95.00 193 ILE A O 1
ATOM 1523 N N . GLY A 1 194 ? 11.180 16.142 2.943 1.00 94.12 194 GLY A N 1
ATOM 1524 C CA . GLY A 1 194 ? 9.906 15.632 2.428 1.00 94.12 194 GLY A CA 1
ATOM 1525 C C . GLY A 1 194 ? 9.590 14.227 2.953 1.00 94.12 194 GLY A C 1
ATOM 1526 O O . GLY A 1 194 ? 8.457 13.938 3.358 1.00 94.12 194 GLY A O 1
ATOM 1527 N N . ARG A 1 195 ? 10.605 13.358 3.049 1.00 94.25 195 ARG A N 1
ATOM 1528 C CA . ARG A 1 195 ? 10.462 12.014 3.625 1.00 94.25 195 ARG A CA 1
ATOM 1529 C C . ARG A 1 195 ? 10.215 12.030 5.132 1.00 94.25 195 ARG A C 1
ATOM 1531 O O . ARG A 1 195 ? 9.373 11.263 5.589 1.00 94.25 195 ARG A O 1
ATOM 1538 N N . ILE A 1 196 ? 10.859 12.906 5.905 1.00 95.88 196 ILE A N 1
ATOM 1539 C CA . ILE A 1 196 ? 10.597 13.057 7.350 1.00 95.88 196 ILE A CA 1
ATOM 1540 C C . ILE A 1 196 ? 9.132 13.438 7.581 1.00 95.88 196 ILE A C 1
ATOM 1542 O O . ILE A 1 196 ? 8.457 12.832 8.418 1.00 95.88 196 ILE A O 1
ATOM 1546 N N . PHE A 1 197 ? 8.609 14.388 6.803 1.00 96.44 197 PHE A N 1
ATOM 1547 C CA . PHE A 1 197 ? 7.197 14.755 6.862 1.00 96.44 197 PHE A CA 1
ATOM 1548 C C . PHE A 1 197 ? 6.277 13.599 6.453 1.00 96.44 197 PHE A C 1
ATOM 1550 O O . PHE A 1 197 ? 5.299 13.324 7.149 1.00 96.44 197 PHE A O 1
ATOM 1557 N N . THR A 1 198 ? 6.624 12.854 5.402 1.00 95.44 198 THR A N 1
ATOM 1558 C CA . THR A 1 198 ? 5.881 11.650 4.986 1.00 95.44 198 THR A CA 1
ATOM 1559 C C . THR A 1 198 ? 5.847 10.599 6.102 1.00 95.44 198 THR A C 1
ATOM 1561 O O . THR A 1 198 ? 4.785 10.062 6.417 1.00 95.44 198 THR A O 1
ATOM 1564 N N . CYS A 1 199 ? 6.975 10.355 6.776 1.00 95.62 199 CYS A N 1
ATOM 1565 C CA . CYS A 1 199 ? 7.050 9.458 7.931 1.00 95.62 199 CYS A CA 1
ATOM 1566 C C . CYS A 1 199 ? 6.174 9.958 9.090 1.00 95.62 199 CYS A C 1
ATOM 1568 O O . CYS A 1 199 ? 5.489 9.162 9.728 1.00 95.62 199 CYS A O 1
ATOM 1570 N N . GLY A 1 200 ? 6.136 11.273 9.329 1.00 96.12 200 GLY A N 1
ATOM 1571 C CA . GLY A 1 200 ? 5.232 11.894 10.300 1.00 96.12 200 GLY A CA 1
ATOM 1572 C C . GLY A 1 200 ? 3.755 11.616 10.001 1.00 96.12 200 GLY A C 1
ATOM 1573 O O . GLY A 1 200 ? 3.010 11.236 10.907 1.00 96.12 200 GLY A O 1
ATOM 1574 N N . VAL A 1 201 ? 3.343 11.717 8.730 1.00 96.50 201 VAL A N 1
ATOM 1575 C CA . VAL A 1 201 ? 1.984 11.355 8.290 1.00 96.50 201 VAL A CA 1
ATOM 1576 C C . VAL A 1 201 ? 1.708 9.874 8.545 1.00 96.50 201 VAL A C 1
ATOM 1578 O O . VAL A 1 201 ? 0.702 9.539 9.167 1.00 96.50 201 VAL A O 1
ATOM 1581 N N . LEU A 1 202 ? 2.612 8.986 8.126 1.00 94.94 202 LEU A N 1
ATOM 1582 C CA . LEU A 1 202 ? 2.457 7.538 8.285 1.00 94.94 202 LEU A CA 1
ATOM 1583 C C . LEU A 1 202 ? 2.341 7.107 9.749 1.00 94.94 202 LEU A C 1
ATOM 1585 O O . LEU A 1 202 ? 1.463 6.315 10.094 1.00 94.94 202 LEU A O 1
ATOM 1589 N N . VAL A 1 203 ? 3.188 7.648 10.625 1.00 95.75 203 VAL A N 1
ATOM 1590 C CA . VAL A 1 203 ? 3.149 7.371 12.068 1.00 95.75 203 VAL A CA 1
ATOM 1591 C C . VAL A 1 203 ? 1.874 7.932 12.694 1.00 95.75 203 VAL A C 1
ATOM 1593 O O . VAL A 1 203 ? 1.238 7.250 13.500 1.00 95.75 203 VAL A O 1
ATOM 1596 N N . GLY A 1 204 ? 1.463 9.140 12.300 1.00 94.94 204 GLY A N 1
ATOM 1597 C CA . GLY A 1 204 ? 0.215 9.759 12.743 1.00 94.94 204 GLY A CA 1
ATOM 1598 C C . GLY A 1 204 ? -1.016 8.934 12.364 1.00 94.94 204 GLY A C 1
ATOM 1599 O O . GLY A 1 204 ? -1.836 8.613 13.227 1.00 94.94 204 GLY A O 1
ATOM 1600 N N . LEU A 1 205 ? -1.112 8.506 11.103 1.00 94.25 205 LEU A N 1
ATOM 1601 C CA . LEU A 1 205 ? -2.181 7.629 10.621 1.00 94.25 205 LEU A CA 1
ATOM 1602 C C . LEU A 1 205 ? -2.148 6.261 11.307 1.00 94.25 205 LEU A C 1
ATOM 1604 O O . LEU A 1 205 ? -3.190 5.784 11.750 1.00 94.25 205 LEU A O 1
ATOM 1608 N N . SER A 1 206 ? -0.964 5.668 11.480 1.00 93.12 206 SER A N 1
ATOM 1609 C CA . SER A 1 206 ? -0.798 4.394 12.192 1.00 93.12 206 SER A CA 1
ATOM 1610 C C . SER A 1 206 ? -1.272 4.496 13.641 1.00 93.12 206 SER A C 1
ATOM 1612 O O . SER A 1 206 ? -1.976 3.609 14.124 1.00 93.12 206 SER A O 1
ATOM 1614 N N . TYR A 1 207 ? -0.954 5.594 14.335 1.00 93.50 207 TYR A N 1
ATOM 1615 C CA . TYR A 1 207 ? -1.454 5.866 15.683 1.00 93.50 207 TYR A CA 1
ATOM 1616 C C . TYR A 1 207 ? -2.978 5.972 15.712 1.00 93.50 207 TYR A C 1
ATOM 1618 O O . TYR A 1 207 ? -3.629 5.318 16.528 1.00 93.50 207 TYR A O 1
ATOM 1626 N N . LEU A 1 208 ? -3.556 6.786 14.823 1.00 91.94 208 LEU A N 1
ATOM 1627 C CA . LEU A 1 208 ? -4.999 7.014 14.771 1.00 91.94 208 LEU A CA 1
ATOM 1628 C C . LEU A 1 208 ? -5.755 5.723 14.447 1.00 91.94 208 LEU A C 1
ATOM 1630 O O . LEU A 1 208 ? -6.745 5.419 15.113 1.00 91.94 208 LEU A O 1
ATOM 1634 N N . LEU A 1 209 ? -5.257 4.940 13.489 1.00 91.31 209 LEU A N 1
ATOM 1635 C CA . LEU A 1 209 ? -5.826 3.651 13.112 1.00 91.31 209 LEU A CA 1
ATOM 1636 C C . LEU A 1 209 ? -5.717 2.633 14.250 1.00 91.31 209 LEU A C 1
ATOM 1638 O O . LEU A 1 209 ? -6.683 1.922 14.523 1.00 91.31 209 LEU A O 1
ATOM 1642 N N . SER A 1 210 ? -4.586 2.604 14.961 1.00 90.56 210 SER A N 1
ATOM 1643 C CA . SER A 1 210 ? -4.390 1.745 16.135 1.00 90.56 210 SER A CA 1
ATOM 1644 C C . SER A 1 210 ? -5.358 2.113 17.259 1.00 90.56 210 SER A C 1
ATOM 1646 O O . SER A 1 210 ? -6.033 1.244 17.802 1.00 90.56 210 SER A O 1
ATOM 1648 N N . GLU A 1 211 ? -5.481 3.400 17.596 1.00 88.12 211 GLU A N 1
ATOM 1649 C CA . GLU A 1 211 ? -6.416 3.883 18.620 1.00 88.12 211 GLU A CA 1
ATOM 1650 C C . GLU A 1 211 ? -7.874 3.618 18.246 1.00 88.12 211 GLU A C 1
ATOM 1652 O O . GLU A 1 211 ? -8.671 3.244 19.109 1.00 88.12 211 GLU A O 1
ATOM 1657 N N . LEU A 1 212 ? -8.232 3.810 16.976 1.00 86.88 212 LEU A N 1
ATOM 1658 C CA . LEU A 1 212 ? -9.573 3.534 16.481 1.00 86.88 212 LEU A CA 1
ATOM 1659 C C . LEU A 1 212 ? -9.876 2.036 16.577 1.00 86.88 212 LEU A C 1
ATOM 1661 O O . LEU A 1 212 ? -10.846 1.658 17.231 1.00 86.88 212 LEU A O 1
ATOM 1665 N N . SER A 1 213 ? -8.989 1.195 16.045 1.00 87.44 213 SER A N 1
ATOM 1666 C CA . SER A 1 213 ? -9.114 -0.265 16.090 1.00 87.44 213 SER A CA 1
ATOM 1667 C C . SER A 1 213 ? -9.185 -0.785 17.527 1.00 87.44 213 SER A C 1
ATOM 1669 O O . SER A 1 213 ? -10.020 -1.620 17.852 1.00 87.44 213 SER A O 1
ATOM 1671 N N . MET A 1 214 ? -8.362 -0.260 18.440 1.00 86.75 214 MET A N 1
ATOM 1672 C CA . MET A 1 214 ? -8.343 -0.683 19.848 1.00 86.75 214 MET A CA 1
ATOM 1673 C C . MET A 1 214 ? -9.646 -0.364 20.582 1.00 86.75 214 MET A C 1
ATOM 1675 O O . MET A 1 214 ? -10.019 -1.055 21.537 1.00 86.75 214 MET A O 1
ATOM 1679 N N . ARG A 1 215 ? -10.333 0.703 20.165 1.00 83.12 215 ARG A N 1
ATOM 1680 C CA . ARG A 1 215 ? -11.612 1.123 20.745 1.00 83.12 215 ARG A CA 1
ATOM 1681 C C . ARG A 1 215 ? -12.772 0.322 20.180 1.00 83.12 215 ARG A C 1
ATOM 1683 O O . ARG A 1 215 ? -13.667 -0.010 20.950 1.00 83.12 215 ARG A O 1
ATOM 1690 N N . THR A 1 216 ? -12.730 -0.002 18.891 1.00 85.88 216 THR A N 1
ATOM 1691 C CA . THR A 1 216 ? -13.754 -0.809 18.215 1.00 85.88 216 THR A CA 1
ATOM 1692 C C . THR A 1 216 ? -13.603 -2.298 18.483 1.00 85.88 216 THR A C 1
ATOM 1694 O O . THR A 1 216 ? -14.583 -3.026 18.410 1.00 85.88 216 THR A O 1
ATOM 1697 N N . ALA A 1 217 ? -12.407 -2.774 18.824 1.00 87.19 217 ALA A N 1
ATOM 1698 C CA . ALA A 1 217 ? -12.197 -4.180 19.114 1.00 87.19 217 ALA A CA 1
ATOM 1699 C C . ALA A 1 217 ? -12.774 -4.584 20.486 1.00 87.19 217 ALA A C 1
ATOM 1701 O O . ALA A 1 217 ? -12.582 -3.885 21.499 1.00 87.19 217 ALA A O 1
ATOM 1702 N N . PRO A 1 218 ? -13.417 -5.765 20.568 1.00 86.38 218 PRO A N 1
ATOM 1703 C CA . PRO A 1 218 ? -13.763 -6.403 21.830 1.00 86.38 218 PRO A CA 1
ATOM 1704 C C . PRO A 1 218 ? -12.521 -6.609 22.703 1.00 86.38 218 PRO A C 1
ATOM 1706 O O . PRO A 1 218 ? -11.428 -6.863 22.201 1.00 86.38 218 PRO A O 1
ATOM 1709 N N . LYS A 1 219 ? -12.680 -6.547 24.032 1.00 83.19 219 LYS A N 1
ATOM 1710 C CA . LYS A 1 219 ? -11.553 -6.570 24.989 1.00 83.19 219 LYS A CA 1
ATOM 1711 C C . LYS A 1 219 ? -10.587 -7.741 24.775 1.00 83.19 219 LYS A C 1
ATOM 1713 O O . LYS A 1 219 ? -9.380 -7.530 24.833 1.00 83.19 219 LYS A O 1
ATOM 1718 N N . LEU A 1 220 ? -11.120 -8.931 24.489 1.00 84.56 220 LEU A N 1
ATOM 1719 C CA . LEU A 1 220 ? -10.345 -10.156 24.264 1.00 84.56 220 LEU A CA 1
ATOM 1720 C C . LEU A 1 220 ? -9.483 -10.118 22.994 1.00 84.56 220 LEU A C 1
ATOM 1722 O O . LEU A 1 220 ? -8.497 -10.837 22.928 1.00 84.56 220 LEU A O 1
ATOM 1726 N N . PHE A 1 221 ? -9.817 -9.274 22.015 1.00 86.44 221 PHE A N 1
ATOM 1727 C CA . PHE A 1 221 ? -9.128 -9.193 20.722 1.00 86.44 221 PHE A CA 1
ATOM 1728 C C . PHE A 1 221 ? -8.246 -7.949 20.583 1.00 86.44 221 PHE A C 1
ATOM 1730 O O . PHE A 1 221 ? -7.615 -7.741 19.559 1.00 86.44 221 PHE A O 1
ATOM 1737 N N . ARG A 1 222 ? -8.130 -7.112 21.617 1.00 86.50 222 ARG A N 1
ATOM 1738 C CA . ARG A 1 222 ? -7.288 -5.905 21.552 1.00 86.50 222 ARG A CA 1
ATOM 1739 C C . ARG A 1 222 ? -5.797 -6.204 21.368 1.00 86.50 222 ARG A C 1
ATOM 1741 O O . ARG A 1 222 ? -5.073 -5.386 20.812 1.00 86.50 222 ARG A O 1
ATOM 1748 N N . TRP A 1 223 ? -5.325 -7.361 21.823 1.00 85.88 223 TRP A N 1
ATOM 1749 C CA . TRP A 1 223 ? -3.923 -7.750 21.662 1.00 85.88 223 TRP A CA 1
ATOM 1750 C C . TRP A 1 223 ? -3.556 -8.029 20.196 1.00 85.88 223 TRP A C 1
ATOM 1752 O O . TRP A 1 223 ? -2.417 -7.771 19.815 1.00 85.88 223 TRP A O 1
ATOM 1762 N N . SER A 1 224 ? -4.500 -8.482 19.358 1.00 87.00 224 SER A N 1
ATOM 1763 C CA . SER A 1 224 ? -4.216 -8.791 17.948 1.00 87.00 224 SER A CA 1
ATOM 1764 C C . SER A 1 224 ? -3.908 -7.534 17.131 1.00 87.00 224 SER A C 1
ATOM 1766 O O . SER A 1 224 ? -3.098 -7.576 16.211 1.00 87.00 224 SER A O 1
ATOM 1768 N N . ILE A 1 225 ? -4.473 -6.385 17.511 1.00 88.12 225 ILE A N 1
ATOM 1769 C CA . ILE A 1 225 ? -4.139 -5.091 16.901 1.00 88.12 225 ILE A CA 1
ATOM 1770 C C . ILE A 1 225 ? -2.691 -4.721 17.207 1.00 88.12 225 ILE A C 1
ATOM 1772 O O . ILE A 1 225 ? -1.956 -4.319 16.310 1.00 88.12 225 ILE A O 1
ATOM 1776 N N . TRP A 1 226 ? -2.259 -4.889 18.460 1.00 89.62 226 TRP A N 1
ATOM 1777 C CA . TRP A 1 226 ? -0.864 -4.651 18.828 1.00 89.62 226 TRP A CA 1
ATOM 1778 C C . TRP A 1 226 ? 0.083 -5.634 18.157 1.00 89.62 226 TRP A C 1
ATOM 1780 O O . TRP A 1 226 ? 1.165 -5.211 17.771 1.00 89.62 226 TRP A O 1
ATOM 1790 N N . LEU A 1 227 ? -0.326 -6.888 17.951 1.00 88.94 227 LEU A N 1
ATOM 1791 C CA . LEU A 1 227 ? 0.446 -7.837 17.153 1.00 88.94 227 LEU A CA 1
ATOM 1792 C C . LEU A 1 227 ? 0.691 -7.280 15.743 1.00 88.94 227 LEU A C 1
ATOM 1794 O O . LEU A 1 227 ? 1.844 -7.092 15.369 1.00 88.94 227 LEU A O 1
ATOM 1798 N N . LEU A 1 228 ? -0.370 -6.916 15.014 1.00 88.25 228 LEU A N 1
ATOM 1799 C CA . LEU A 1 228 ? -0.266 -6.377 13.651 1.00 88.25 228 LEU A CA 1
ATOM 1800 C C . LEU A 1 228 ? 0.580 -5.100 13.582 1.00 88.25 228 LEU A C 1
ATOM 1802 O O . LEU A 1 228 ? 1.489 -4.992 12.765 1.00 88.25 228 LEU A O 1
ATOM 1806 N N . VAL A 1 229 ? 0.317 -4.140 14.468 1.00 90.88 229 VAL A N 1
ATOM 1807 C CA . VAL A 1 229 ? 1.021 -2.851 14.475 1.00 90.88 229 VAL A CA 1
ATOM 1808 C C . VAL A 1 229 ? 2.491 -3.028 14.864 1.00 90.88 229 VAL A C 1
ATOM 1810 O O . VAL A 1 229 ? 3.361 -2.384 14.282 1.00 90.88 229 VAL A O 1
ATOM 1813 N N . SER A 1 230 ? 2.792 -3.930 15.804 1.00 92.19 230 SER A N 1
ATOM 1814 C CA . SER A 1 230 ? 4.164 -4.207 16.251 1.00 92.19 230 SER A CA 1
ATOM 1815 C C . SER A 1 230 ? 5.050 -4.847 15.187 1.00 92.19 230 SER A C 1
ATOM 1817 O O . SER A 1 230 ? 6.271 -4.754 15.293 1.00 92.19 230 SER A O 1
ATOM 1819 N N . LEU A 1 231 ? 4.457 -5.466 14.163 1.00 91.94 231 LEU A N 1
ATOM 1820 C CA . LEU A 1 231 ? 5.200 -6.042 13.047 1.00 91.94 231 LEU A CA 1
ATOM 1821 C C . LEU A 1 231 ? 5.718 -4.976 12.080 1.00 91.94 231 LEU A C 1
ATOM 1823 O O . LEU A 1 231 ? 6.727 -5.218 11.429 1.00 91.94 231 LEU A O 1
ATOM 1827 N N . ILE A 1 232 ? 5.093 -3.794 12.007 1.00 91.75 232 ILE A N 1
ATOM 1828 C CA . ILE A 1 232 ? 5.439 -2.761 11.016 1.00 91.75 232 ILE A CA 1
ATOM 1829 C C . ILE A 1 232 ? 6.933 -2.381 11.065 1.00 91.75 232 ILE A C 1
ATOM 1831 O O . ILE A 1 232 ? 7.576 -2.449 10.019 1.00 91.75 232 ILE A O 1
ATOM 1835 N N . PRO A 1 233 ? 7.541 -2.039 12.224 1.00 91.69 233 PRO A N 1
ATOM 1836 C CA . PRO A 1 233 ? 8.970 -1.725 12.267 1.00 91.69 233 PRO A CA 1
ATOM 1837 C C . PRO A 1 233 ? 9.856 -2.895 11.823 1.00 91.69 233 PRO A C 1
ATOM 1839 O O . PRO A 1 233 ? 10.852 -2.676 11.143 1.00 91.69 233 PRO A O 1
ATOM 1842 N N . LEU A 1 234 ? 9.494 -4.132 12.185 1.00 90.94 234 LEU A N 1
ATOM 1843 C CA . LEU A 1 234 ? 10.255 -5.323 11.798 1.00 90.94 234 LEU A CA 1
ATOM 1844 C C . LEU A 1 234 ? 10.168 -5.581 10.296 1.00 90.94 234 LEU A C 1
ATOM 1846 O O . LEU A 1 234 ? 11.181 -5.900 9.688 1.00 90.94 234 LEU A O 1
ATOM 1850 N N . ILE A 1 235 ? 8.988 -5.396 9.699 1.00 90.81 235 ILE A N 1
ATOM 1851 C CA . ILE A 1 235 ? 8.774 -5.506 8.252 1.00 90.81 235 ILE A CA 1
ATOM 1852 C C . ILE A 1 235 ? 9.638 -4.481 7.514 1.00 90.81 235 ILE A C 1
ATOM 1854 O O . ILE A 1 235 ? 10.294 -4.844 6.548 1.00 90.81 235 ILE A O 1
ATOM 1858 N N . VAL A 1 236 ? 9.698 -3.231 7.989 1.00 90.62 236 VAL A N 1
ATOM 1859 C CA . VAL A 1 236 ? 10.544 -2.187 7.379 1.00 90.62 236 VAL A CA 1
ATOM 1860 C C . VAL A 1 236 ? 12.027 -2.553 7.470 1.00 90.62 236 VAL A C 1
ATOM 1862 O O . VAL A 1 236 ? 12.740 -2.467 6.475 1.00 90.62 236 VAL A O 1
ATOM 1865 N N . ILE A 1 237 ? 12.496 -2.997 8.641 1.00 90.12 237 ILE A N 1
ATOM 1866 C CA . ILE A 1 237 ? 13.896 -3.415 8.830 1.00 90.12 237 ILE A CA 1
ATOM 1867 C C . ILE A 1 237 ? 14.228 -4.620 7.941 1.00 90.12 237 ILE A C 1
ATOM 1869 O O . ILE A 1 237 ? 15.284 -4.646 7.310 1.00 90.12 237 ILE A O 1
ATOM 1873 N N . ALA A 1 238 ? 13.332 -5.606 7.878 1.00 88.38 238 ALA A N 1
ATOM 1874 C CA . ALA A 1 238 ? 13.509 -6.796 7.061 1.00 88.38 238 ALA A CA 1
ATOM 1875 C C . ALA A 1 238 ? 13.531 -6.454 5.566 1.00 88.38 238 ALA A C 1
ATOM 1877 O O . ALA A 1 238 ? 14.430 -6.908 4.867 1.00 88.38 238 ALA A O 1
ATOM 1878 N N . ASP A 1 239 ? 12.613 -5.613 5.086 1.00 88.88 239 ASP A N 1
ATOM 1879 C CA . ASP A 1 239 ? 12.575 -5.174 3.687 1.00 88.88 239 ASP A CA 1
ATOM 1880 C C . ASP A 1 239 ? 13.863 -4.454 3.275 1.00 88.88 239 ASP A C 1
ATOM 1882 O O . ASP A 1 239 ? 14.451 -4.776 2.244 1.00 88.88 239 ASP A O 1
ATOM 1886 N N . GLN A 1 240 ? 14.375 -3.565 4.130 1.00 85.31 240 GLN A N 1
ATOM 1887 C CA . GLN A 1 240 ? 15.661 -2.914 3.890 1.00 85.31 240 GLN A CA 1
ATOM 1888 C C . GLN A 1 240 ? 16.834 -3.884 3.856 1.00 85.31 240 GLN A C 1
ATOM 1890 O O . GLN A 1 240 ? 17.697 -3.791 2.981 1.00 85.31 240 GLN A O 1
ATOM 1895 N N . TRP A 1 241 ? 16.902 -4.782 4.837 1.00 85.81 241 TRP A N 1
ATOM 1896 C CA . TRP A 1 241 ? 17.979 -5.755 4.908 1.00 85.81 241 TRP A CA 1
ATOM 1897 C C . TRP A 1 241 ? 17.961 -6.666 3.680 1.00 85.81 241 TRP A C 1
ATOM 1899 O O . TRP A 1 241 ? 19.004 -6.852 3.062 1.00 85.81 241 TRP A O 1
ATOM 1909 N N . MET A 1 242 ? 16.787 -7.152 3.267 1.00 83.12 242 MET A N 1
ATOM 1910 C CA . MET A 1 242 ? 16.640 -7.985 2.071 1.00 83.12 242 MET A CA 1
ATOM 1911 C C . MET A 1 242 ? 16.997 -7.227 0.792 1.00 83.12 242 MET A C 1
ATOM 1913 O O . MET A 1 242 ? 17.765 -7.741 -0.020 1.00 83.12 242 MET A O 1
ATOM 1917 N N . GLY A 1 243 ? 16.530 -5.984 0.638 1.00 82.00 243 GLY A N 1
ATOM 1918 C CA . GLY A 1 243 ? 16.869 -5.157 -0.519 1.00 82.00 243 GLY A CA 1
ATOM 1919 C C . GLY A 1 243 ? 18.377 -4.934 -0.661 1.00 82.00 243 GLY A C 1
ATOM 1920 O O . GLY A 1 243 ? 18.908 -5.027 -1.764 1.00 82.00 243 GLY A O 1
ATOM 1921 N N . ASN A 1 244 ? 19.081 -4.715 0.453 1.00 80.25 244 ASN A N 1
ATOM 1922 C CA . ASN A 1 244 ? 20.525 -4.473 0.446 1.00 80.25 244 ASN A CA 1
ATOM 1923 C C . ASN A 1 244 ? 21.364 -5.758 0.349 1.00 80.25 244 ASN A C 1
ATOM 1925 O O . ASN A 1 244 ? 22.375 -5.770 -0.346 1.00 80.25 244 ASN A O 1
ATOM 1929 N N . ALA A 1 245 ? 20.985 -6.820 1.066 1.00 80.69 245 ALA A N 1
ATOM 1930 C CA . ALA A 1 245 ? 21.770 -8.052 1.158 1.00 80.69 245 ALA A CA 1
ATOM 1931 C C . ALA A 1 245 ? 21.500 -9.018 -0.003 1.00 80.69 245 ALA A C 1
ATOM 1933 O O . ALA A 1 245 ? 22.416 -9.699 -0.456 1.00 80.69 245 ALA A O 1
ATOM 1934 N N . LEU A 1 246 ? 20.251 -9.082 -0.473 1.00 77.06 246 LEU A N 1
ATOM 1935 C CA . LEU A 1 246 ? 19.788 -10.057 -1.465 1.00 77.06 246 LEU A CA 1
ATOM 1936 C C . LEU A 1 246 ? 19.381 -9.409 -2.796 1.00 77.06 246 LEU A C 1
ATOM 1938 O O . LEU A 1 246 ? 19.091 -10.126 -3.750 1.00 77.06 246 LEU A O 1
ATOM 1942 N N . GLY A 1 247 ? 19.323 -8.074 -2.877 1.00 79.62 247 GLY A N 1
ATOM 1943 C CA . GLY A 1 247 ? 18.875 -7.362 -4.080 1.00 79.62 247 GLY A CA 1
ATOM 1944 C C . GLY A 1 247 ? 17.388 -7.556 -4.405 1.00 79.62 247 GLY A C 1
ATOM 1945 O O . GLY A 1 247 ? 16.960 -7.217 -5.505 1.00 79.62 247 GLY A O 1
ATOM 1946 N N . ARG A 1 248 ? 16.606 -8.108 -3.468 1.00 80.19 248 ARG A N 1
ATOM 1947 C CA . ARG A 1 248 ? 15.185 -8.451 -3.625 1.00 80.19 248 ARG A CA 1
ATOM 1948 C C . ARG A 1 248 ? 14.390 -7.884 -2.454 1.00 80.19 248 ARG A C 1
ATOM 1950 O O . ARG A 1 248 ? 14.823 -8.002 -1.309 1.00 80.19 248 ARG A O 1
ATOM 1957 N N . ARG A 1 249 ? 13.229 -7.281 -2.717 1.00 84.88 249 ARG A N 1
ATOM 1958 C CA . ARG A 1 249 ? 12.378 -6.712 -1.654 1.00 84.88 249 ARG A CA 1
ATOM 1959 C C . ARG A 1 249 ? 11.617 -7.807 -0.901 1.00 84.88 249 ARG A C 1
ATOM 1961 O O . ARG A 1 249 ? 11.336 -8.877 -1.445 1.00 84.88 249 ARG A O 1
ATOM 1968 N N . LEU A 1 250 ? 11.216 -7.538 0.342 1.00 86.00 250 LEU A N 1
ATOM 1969 C CA . LEU A 1 250 ? 10.501 -8.508 1.181 1.00 86.00 250 LEU A CA 1
ATOM 1970 C C . LEU A 1 250 ? 9.160 -8.914 0.560 1.00 86.00 250 LEU A C 1
ATOM 1972 O O . LEU A 1 250 ? 8.790 -10.085 0.600 1.00 86.00 250 LEU A O 1
ATOM 1976 N N . ILE A 1 251 ? 8.439 -7.973 -0.058 1.00 84.75 251 ILE A N 1
ATOM 1977 C CA . ILE A 1 251 ? 7.160 -8.281 -0.713 1.00 84.75 251 ILE A CA 1
ATOM 1978 C C . ILE A 1 251 ? 7.338 -9.253 -1.886 1.00 84.75 251 ILE A C 1
ATOM 1980 O O . ILE A 1 251 ? 6.518 -10.149 -2.071 1.00 84.75 251 ILE A O 1
ATOM 1984 N N . GLU A 1 252 ? 8.431 -9.127 -2.642 1.00 81.88 252 GLU A N 1
ATOM 1985 C CA . GLU A 1 252 ? 8.754 -10.013 -3.761 1.00 81.88 252 GLU A CA 1
ATOM 1986 C C . GLU A 1 252 ? 9.090 -11.413 -3.259 1.00 81.88 252 GLU A C 1
ATOM 1988 O O . GLU A 1 252 ? 8.684 -12.395 -3.878 1.00 81.88 252 GLU A O 1
ATOM 1993 N N . PHE A 1 253 ? 9.798 -11.511 -2.133 1.00 81.44 253 PHE A N 1
ATOM 1994 C CA . PHE A 1 253 ? 10.070 -12.780 -1.469 1.00 81.44 253 PHE A CA 1
ATOM 1995 C C . PHE A 1 253 ? 8.788 -13.456 -0.967 1.00 81.44 253 PHE A C 1
ATOM 1997 O O . PHE A 1 253 ? 8.533 -14.611 -1.296 1.00 81.44 253 PHE A O 1
ATOM 2004 N N . ILE A 1 254 ? 7.928 -12.721 -0.254 1.00 83.50 254 ILE A N 1
ATOM 2005 C CA . ILE A 1 254 ? 6.643 -13.241 0.245 1.00 83.50 254 ILE A CA 1
ATOM 2006 C C . ILE A 1 254 ? 5.744 -13.684 -0.917 1.00 83.50 254 ILE A C 1
ATOM 2008 O O . ILE A 1 254 ? 5.066 -14.704 -0.826 1.00 83.50 254 ILE A O 1
ATOM 2012 N N . ASN A 1 255 ? 5.742 -12.942 -2.022 1.00 83.25 255 ASN A N 1
ATOM 2013 C CA . ASN A 1 255 ? 5.039 -13.323 -3.245 1.00 83.25 255 ASN A CA 1
ATOM 2014 C C . ASN A 1 255 ? 5.578 -14.637 -3.844 1.00 83.25 255 ASN A C 1
ATOM 2016 O O . ASN A 1 255 ? 4.785 -15.466 -4.298 1.00 83.25 255 ASN A O 1
ATOM 2020 N N . GLY A 1 256 ? 6.896 -14.854 -3.756 1.00 74.25 256 GLY A N 1
ATOM 2021 C CA . GLY A 1 256 ? 7.582 -16.092 -4.144 1.00 74.25 256 GLY A CA 1
ATOM 2022 C C . GLY A 1 256 ? 7.053 -17.344 -3.440 1.00 74.25 256 GLY A C 1
ATOM 2023 O O . GLY A 1 256 ? 6.898 -18.368 -4.097 1.00 74.25 256 GLY A O 1
ATOM 2024 N N . LEU A 1 257 ? 6.608 -17.230 -2.177 1.00 78.00 257 LEU A N 1
ATOM 2025 C CA . LEU A 1 257 ? 6.055 -18.342 -1.375 1.00 78.00 257 LEU A CA 1
ATOM 2026 C C . LEU A 1 257 ? 4.893 -19.105 -2.025 1.00 78.00 257 LEU A C 1
ATOM 2028 O O . LEU A 1 257 ? 4.541 -20.180 -1.552 1.00 78.00 257 LEU A O 1
ATOM 2032 N N . THR A 1 258 ? 4.263 -18.539 -3.056 1.00 77.56 258 THR A N 1
ATOM 2033 C CA . THR A 1 258 ? 3.148 -19.160 -3.790 1.00 77.56 258 THR A CA 1
ATOM 2034 C C . THR A 1 258 ? 3.363 -19.174 -5.301 1.00 77.56 258 THR A C 1
ATOM 2036 O O . THR A 1 258 ? 2.413 -19.400 -6.049 1.00 77.56 258 THR A O 1
ATOM 2039 N N . ALA A 1 259 ? 4.583 -18.906 -5.777 1.00 70.69 259 ALA A N 1
ATOM 2040 C CA . ALA A 1 259 ? 4.881 -18.854 -7.207 1.00 70.69 259 ALA A CA 1
ATOM 2041 C C . ALA A 1 259 ? 4.679 -20.217 -7.891 1.00 70.69 259 ALA A C 1
ATOM 2043 O O . ALA A 1 259 ? 4.219 -20.269 -9.027 1.00 70.69 259 ALA A O 1
ATOM 2044 N N . SER A 1 260 ? 4.941 -21.318 -7.180 1.00 65.62 260 SER A N 1
ATOM 2045 C CA . SER A 1 260 ? 4.694 -22.692 -7.641 1.00 65.62 260 SER A CA 1
ATOM 2046 C C . SER A 1 260 ? 3.237 -23.153 -7.487 1.00 65.62 260 SER A C 1
ATOM 2048 O O . SER A 1 260 ? 2.920 -24.289 -7.826 1.00 65.62 260 SER A O 1
ATOM 2050 N N . GLY A 1 261 ? 2.345 -22.305 -6.962 1.00 65.50 261 GLY A N 1
ATOM 2051 C CA . GLY A 1 261 ? 0.954 -22.657 -6.658 1.00 65.50 261 GLY A CA 1
ATOM 2052 C C . GLY A 1 261 ? 0.745 -23.339 -5.299 1.00 65.50 261 GLY A C 1
ATOM 2053 O O . GLY A 1 261 ? -0.385 -23.370 -4.815 1.00 65.50 261 GLY A O 1
ATOM 2054 N N . GLU A 1 262 ? 1.810 -23.795 -4.633 1.00 73.94 262 GLU A N 1
ATOM 2055 C CA . GLU A 1 262 ? 1.764 -24.369 -3.283 1.00 73.94 262 GLU A CA 1
ATOM 2056 C C . GLU A 1 262 ? 2.498 -23.480 -2.274 1.00 73.94 262 GLU A C 1
ATOM 2058 O O . GLU A 1 262 ? 3.569 -22.949 -2.558 1.00 73.94 262 GLU A O 1
ATOM 2063 N N . PHE A 1 263 ? 1.936 -23.333 -1.070 1.00 73.12 263 PHE A N 1
ATOM 2064 C CA . PHE A 1 263 ? 2.574 -22.579 0.009 1.00 73.12 263 PHE A CA 1
ATOM 2065 C C . PHE A 1 263 ? 3.698 -23.407 0.647 1.00 73.12 263 PHE A C 1
ATOM 2067 O O . PHE A 1 263 ? 3.439 -24.261 1.495 1.00 73.12 263 PHE A O 1
ATOM 2074 N N . SER A 1 264 ? 4.946 -23.144 0.251 1.00 69.62 264 SER A N 1
ATOM 2075 C CA . SER A 1 264 ? 6.127 -23.891 0.714 1.00 69.62 264 SER A CA 1
ATOM 2076 C C . SER A 1 264 ? 7.166 -22.981 1.390 1.00 69.62 264 SER A C 1
ATOM 2078 O O . SER A 1 264 ? 8.160 -22.606 0.768 1.00 69.62 264 SER A O 1
ATOM 2080 N N . PRO A 1 265 ? 7.000 -22.644 2.687 1.00 71.25 265 PRO A N 1
ATOM 2081 C CA . PRO A 1 265 ? 7.921 -21.753 3.399 1.00 71.25 265 PRO A CA 1
ATOM 2082 C C . PRO A 1 265 ? 9.327 -22.349 3.553 1.00 71.25 265 PRO A C 1
ATOM 2084 O O . PRO A 1 265 ? 10.302 -21.609 3.568 1.00 71.25 265 PRO A O 1
ATOM 2087 N N . VAL A 1 266 ? 9.448 -23.679 3.635 1.00 77.62 266 VAL A N 1
ATOM 2088 C CA . VAL A 1 266 ? 10.740 -24.380 3.764 1.00 77.62 266 VAL A CA 1
ATOM 2089 C C . VAL A 1 266 ? 11.584 -24.235 2.498 1.00 77.62 266 VAL A C 1
ATOM 2091 O O . VAL A 1 266 ? 12.769 -23.942 2.590 1.00 77.62 266 VAL A O 1
ATOM 2094 N N . VAL A 1 267 ? 10.968 -24.389 1.322 1.00 73.25 267 VAL A N 1
ATOM 2095 C CA . VAL A 1 267 ? 11.660 -24.294 0.025 1.00 73.25 267 VAL A CA 1
ATOM 2096 C C . VAL A 1 267 ? 12.222 -22.891 -0.186 1.00 73.25 267 VAL A C 1
ATOM 2098 O O . VAL A 1 267 ? 13.364 -22.736 -0.603 1.00 73.25 267 VAL A O 1
ATOM 2101 N N . GLU A 1 268 ? 11.451 -21.865 0.161 1.00 71.25 268 GLU A N 1
ATOM 2102 C CA . GLU A 1 268 ? 11.858 -20.469 -0.019 1.00 71.25 268 GLU A CA 1
ATOM 2103 C C . GLU A 1 268 ? 12.868 -19.996 1.034 1.00 71.25 268 GLU A C 1
ATOM 2105 O O . GLU A 1 268 ? 13.780 -19.225 0.725 1.00 71.25 268 GLU A O 1
ATOM 2110 N N . LEU A 1 269 ? 12.770 -20.491 2.274 1.00 73.00 269 LEU A N 1
ATOM 2111 C CA . LEU A 1 269 ? 13.808 -20.268 3.285 1.00 73.00 269 LEU A CA 1
ATOM 2112 C C . LEU A 1 269 ? 15.127 -20.932 2.867 1.00 73.00 269 LEU A C 1
ATOM 2114 O O . LEU A 1 269 ? 16.167 -20.275 2.919 1.00 73.00 269 LEU A O 1
ATOM 2118 N N . ALA A 1 270 ? 15.078 -22.166 2.355 1.00 75.00 270 ALA A N 1
ATOM 2119 C CA . ALA A 1 270 ? 16.249 -22.857 1.820 1.00 75.00 270 ALA A CA 1
ATOM 2120 C C . ALA A 1 270 ? 16.840 -22.125 0.602 1.00 75.00 270 ALA A C 1
ATOM 2122 O O . ALA A 1 270 ? 18.053 -21.932 0.531 1.00 75.00 270 ALA A O 1
ATOM 2123 N N . ALA A 1 271 ? 15.995 -21.627 -0.309 1.00 67.25 271 ALA A N 1
ATOM 2124 C CA . ALA A 1 271 ? 16.416 -20.792 -1.438 1.00 67.25 271 ALA A CA 1
ATOM 2125 C C . ALA A 1 271 ? 17.066 -19.467 -0.993 1.00 67.25 271 ALA A C 1
ATOM 2127 O O . ALA A 1 271 ? 17.901 -18.915 -1.705 1.00 67.25 271 ALA A O 1
ATOM 2128 N N . SER A 1 272 ? 16.728 -18.986 0.206 1.00 63.38 272 SER A N 1
ATOM 2129 C CA . SER A 1 272 ? 17.341 -17.811 0.842 1.00 63.38 272 SER A CA 1
ATOM 2130 C C . SER A 1 272 ? 18.589 -18.140 1.670 1.00 63.38 272 SER A C 1
ATOM 2132 O O . SER A 1 272 ? 19.112 -17.267 2.361 1.00 63.38 272 SER A O 1
ATOM 2134 N N . GLY A 1 273 ? 19.065 -19.389 1.633 1.00 67.69 273 GLY A N 1
ATOM 2135 C CA . GLY A 1 273 ? 20.243 -19.847 2.372 1.00 67.69 273 GLY A CA 1
ATOM 2136 C C . GLY A 1 273 ? 19.985 -20.211 3.839 1.00 67.69 273 GLY A C 1
ATOM 2137 O O . GLY A 1 273 ? 20.940 -20.446 4.578 1.00 67.69 273 GLY A O 1
ATOM 2138 N N . LEU A 1 274 ? 18.723 -20.270 4.277 1.00 71.94 274 LEU A N 1
ATOM 2139 C CA . LEU A 1 274 ? 18.327 -20.742 5.605 1.00 71.94 274 LEU A CA 1
ATOM 2140 C C . LEU A 1 274 ? 17.777 -22.167 5.499 1.00 71.94 274 LEU A C 1
ATOM 2142 O O . LEU A 1 274 ? 16.590 -22.369 5.244 1.00 71.94 274 LEU A O 1
ATOM 2146 N N . ASP A 1 275 ? 18.637 -23.159 5.726 1.00 80.19 275 ASP A N 1
ATOM 2147 C CA . ASP A 1 275 ? 18.224 -24.563 5.789 1.00 80.19 275 ASP A CA 1
ATOM 2148 C C . ASP A 1 275 ? 17.564 -24.861 7.144 1.00 80.19 275 ASP A C 1
ATOM 2150 O O . ASP A 1 275 ? 18.207 -25.216 8.136 1.00 80.19 275 ASP A O 1
ATOM 2154 N N . VAL A 1 276 ? 16.257 -24.615 7.212 1.00 81.56 276 VAL A N 1
ATOM 2155 C CA . VAL A 1 276 ? 15.426 -24.886 8.385 1.00 81.56 276 VAL A CA 1
ATOM 2156 C C . VAL A 1 276 ? 14.294 -25.832 8.014 1.00 81.56 276 VAL A C 1
ATOM 2158 O O . VAL A 1 276 ? 13.496 -25.561 7.121 1.00 81.56 276 VAL A O 1
ATOM 2161 N N . GLY A 1 277 ? 14.176 -26.934 8.757 1.00 85.50 277 GLY A N 1
ATOM 2162 C CA . GLY A 1 277 ? 13.045 -27.849 8.610 1.00 85.50 277 GLY A CA 1
ATOM 2163 C C . GLY A 1 277 ? 11.691 -27.191 8.951 1.00 85.50 277 GLY A C 1
ATOM 2164 O O . GLY A 1 277 ? 11.655 -26.113 9.554 1.00 85.50 277 GLY A O 1
ATOM 2165 N N . PRO A 1 278 ? 10.553 -27.855 8.659 1.00 83.50 278 PRO A N 1
ATOM 2166 C CA . PRO A 1 278 ? 9.205 -27.300 8.855 1.00 83.50 278 PRO A CA 1
ATOM 2167 C C . PRO A 1 278 ? 8.941 -26.773 10.273 1.00 83.50 278 PRO A C 1
ATOM 2169 O O . PRO A 1 278 ? 8.363 -25.705 10.462 1.00 83.50 278 PRO A O 1
ATOM 2172 N N . VAL A 1 279 ? 9.418 -27.503 11.284 1.00 85.88 279 VAL A N 1
ATOM 2173 C CA . VAL A 1 279 ? 9.295 -27.119 12.696 1.00 85.88 279 VAL A CA 1
ATOM 2174 C C . VAL A 1 279 ? 10.122 -25.863 13.000 1.00 85.88 279 VAL A C 1
ATOM 2176 O O . VAL A 1 279 ? 9.650 -24.968 13.698 1.00 85.88 279 VAL A O 1
ATOM 2179 N N . GLY A 1 280 ? 11.326 -25.760 12.429 1.00 86.12 280 GLY A N 1
ATOM 2180 C CA . GLY A 1 280 ? 12.187 -24.583 12.556 1.00 86.12 280 GLY A CA 1
ATOM 2181 C C . GLY A 1 280 ? 11.558 -23.335 11.937 1.00 86.12 280 GLY A C 1
ATOM 2182 O O . GLY A 1 280 ? 11.571 -22.276 12.560 1.00 86.12 280 GLY A O 1
ATOM 2183 N N . ALA A 1 281 ? 10.923 -23.469 10.769 1.00 81.75 281 ALA A N 1
ATOM 2184 C CA . ALA A 1 281 ? 10.189 -22.379 10.126 1.00 81.75 281 ALA A CA 1
ATOM 2185 C C . ALA A 1 281 ? 9.014 -21.873 10.991 1.00 81.75 281 ALA A C 1
ATOM 2187 O O . ALA A 1 281 ? 8.824 -20.663 11.132 1.00 81.75 281 ALA A O 1
ATOM 2188 N N . ILE A 1 282 ? 8.265 -22.779 11.635 1.00 85.50 282 ILE A N 1
ATOM 2189 C CA . ILE A 1 282 ? 7.184 -22.412 12.567 1.00 85.50 282 ILE A CA 1
ATOM 2190 C C . ILE A 1 282 ? 7.740 -21.668 13.787 1.00 85.50 282 ILE A C 1
ATOM 2192 O O . ILE A 1 282 ? 7.202 -20.627 14.164 1.00 85.50 282 ILE A O 1
ATOM 2196 N N . PHE A 1 283 ? 8.820 -22.163 14.401 1.00 89.12 283 PHE A N 1
ATOM 2197 C CA . PHE A 1 283 ? 9.439 -21.489 15.545 1.00 89.12 283 PHE A CA 1
ATOM 2198 C C . PHE A 1 283 ? 10.025 -20.126 15.182 1.00 89.12 283 PHE A C 1
ATOM 2200 O O . PHE A 1 283 ? 9.901 -19.197 15.976 1.00 89.12 283 PHE A O 1
ATOM 2207 N N . LEU A 1 284 ? 10.601 -19.974 13.987 1.00 85.88 284 LEU A N 1
ATOM 2208 C CA . LEU A 1 284 ? 11.035 -18.677 13.466 1.00 85.88 284 LEU A CA 1
ATOM 2209 C C . LEU A 1 284 ? 9.857 -17.708 13.359 1.00 85.88 284 LEU A C 1
ATOM 2211 O O . LEU A 1 284 ? 9.923 -16.602 13.891 1.00 85.88 284 LEU A O 1
ATOM 2215 N N . PHE A 1 285 ? 8.754 -18.137 12.742 1.00 85.25 285 PHE A N 1
ATOM 2216 C CA . PHE A 1 285 ? 7.553 -17.315 12.610 1.00 85.25 285 PHE A CA 1
ATOM 2217 C C . PHE A 1 285 ? 6.977 -16.905 13.974 1.00 85.25 285 PHE A C 1
ATOM 2219 O O . PHE A 1 285 ? 6.757 -15.721 14.232 1.00 85.25 285 PHE A O 1
ATOM 2226 N N . LEU A 1 286 ? 6.793 -17.864 14.887 1.00 89.44 286 LEU A N 1
ATOM 2227 C CA . LEU A 1 286 ? 6.319 -17.590 16.247 1.00 89.44 286 LEU A CA 1
ATOM 2228 C C . LEU A 1 286 ? 7.297 -16.705 17.031 1.00 89.44 286 LEU A C 1
ATOM 2230 O O . LEU A 1 286 ? 6.862 -15.838 17.786 1.00 89.44 286 LEU A O 1
ATOM 2234 N N . GLY A 1 287 ? 8.602 -16.887 16.827 1.00 89.62 287 GLY A N 1
ATOM 2235 C CA . GLY A 1 287 ? 9.656 -16.070 17.417 1.00 89.62 287 GLY A CA 1
ATOM 2236 C C . GLY A 1 287 ? 9.582 -14.613 16.968 1.00 89.62 287 GLY A C 1
ATOM 2237 O O . GLY A 1 287 ? 9.684 -13.719 17.806 1.00 89.62 287 GLY A O 1
ATOM 2238 N N . VAL A 1 288 ? 9.317 -14.357 15.682 1.00 89.75 288 VAL A N 1
ATOM 2239 C CA . VAL A 1 288 ? 9.104 -12.999 15.152 1.00 89.75 288 VAL A CA 1
ATOM 2240 C C . VAL A 1 288 ? 7.870 -12.353 15.785 1.00 89.75 288 VAL A C 1
ATOM 2242 O O . VAL A 1 288 ? 7.954 -11.214 16.245 1.00 89.75 288 VAL A O 1
ATOM 2245 N N . LEU A 1 289 ? 6.749 -13.077 15.881 1.00 90.75 289 LEU A N 1
ATOM 2246 C CA . LEU A 1 289 ? 5.522 -12.576 16.516 1.00 90.75 289 LEU A CA 1
ATOM 2247 C C . LEU A 1 289 ? 5.717 -12.285 18.014 1.00 90.75 289 LEU A C 1
ATOM 2249 O O . LEU A 1 289 ? 5.287 -11.248 18.523 1.00 90.75 289 LEU A O 1
ATOM 2253 N N . ALA A 1 290 ? 6.375 -13.190 18.739 1.00 90.44 290 ALA A N 1
ATOM 2254 C CA . ALA A 1 290 ? 6.663 -13.011 20.158 1.00 90.44 290 ALA A CA 1
ATOM 2255 C C . ALA A 1 290 ? 7.649 -11.856 20.388 1.00 90.44 290 ALA A C 1
ATOM 2257 O O . ALA A 1 290 ? 7.445 -11.035 21.284 1.00 90.44 290 ALA A O 1
ATOM 2258 N N . GLY A 1 291 ? 8.683 -11.752 19.550 1.00 89.75 291 GLY A N 1
ATOM 2259 C CA . GLY A 1 291 ? 9.654 -10.664 19.571 1.00 89.75 291 GLY A CA 1
ATOM 2260 C C . GLY A 1 291 ? 9.008 -9.307 19.301 1.00 89.75 291 GLY A C 1
ATOM 2261 O O . GLY A 1 291 ? 9.255 -8.356 20.044 1.00 89.75 291 GLY A O 1
ATOM 2262 N N . SER A 1 292 ? 8.117 -9.215 18.308 1.00 91.12 292 SER A N 1
ATOM 2263 C CA . SER A 1 292 ? 7.405 -7.974 17.978 1.00 91.12 292 SER A CA 1
ATOM 2264 C C . SER A 1 292 ? 6.521 -7.505 19.138 1.00 91.12 292 SER A C 1
ATOM 2266 O O . SER A 1 292 ? 6.576 -6.337 19.539 1.00 91.12 292 SER A O 1
ATOM 2268 N N . LEU A 1 293 ? 5.773 -8.427 19.754 1.00 91.06 293 LEU A N 1
ATOM 2269 C CA . LEU A 1 293 ? 4.983 -8.146 20.951 1.00 91.06 293 LEU A CA 1
ATOM 2270 C C . LEU A 1 293 ? 5.863 -7.748 22.138 1.00 91.06 293 LEU A C 1
ATOM 2272 O O . LEU A 1 293 ? 5.512 -6.816 22.863 1.00 91.06 293 LEU A O 1
ATOM 2276 N N . GLY A 1 294 ? 7.009 -8.406 22.320 1.00 90.25 294 GLY A N 1
ATOM 2277 C CA . GLY A 1 294 ? 7.991 -8.073 23.350 1.00 90.25 294 GLY A CA 1
ATOM 2278 C C . GLY A 1 294 ? 8.510 -6.641 23.213 1.00 90.25 294 GLY A C 1
ATOM 2279 O O . GLY A 1 294 ? 8.526 -5.897 24.195 1.00 90.25 294 GLY A O 1
ATOM 2280 N N . VAL A 1 295 ? 8.843 -6.210 21.991 1.00 89.69 295 VAL A N 1
ATOM 2281 C CA . VAL A 1 295 ? 9.255 -4.827 21.692 1.00 89.69 295 VAL A CA 1
ATOM 2282 C C . VAL A 1 295 ? 8.122 -3.841 21.977 1.00 89.69 295 VAL A C 1
ATOM 2284 O O . VAL A 1 295 ? 8.337 -2.831 22.651 1.00 89.69 295 VAL A O 1
ATOM 2287 N N . ALA A 1 296 ? 6.899 -4.131 21.525 1.00 91.38 296 ALA A N 1
ATOM 2288 C CA . ALA A 1 296 ? 5.746 -3.267 21.774 1.00 91.38 296 ALA A CA 1
ATOM 2289 C C . ALA A 1 296 ? 5.420 -3.142 23.272 1.00 91.38 296 ALA A C 1
ATOM 2291 O O . ALA A 1 296 ? 5.106 -2.045 23.751 1.00 91.38 296 ALA A O 1
ATOM 2292 N N . TRP A 1 297 ? 5.536 -4.242 24.020 1.00 91.38 297 TRP A N 1
ATOM 2293 C CA . TRP A 1 297 ? 5.352 -4.280 25.467 1.00 91.38 297 TRP A CA 1
ATOM 2294 C C . TRP A 1 297 ? 6.458 -3.524 26.208 1.00 91.38 297 TRP A C 1
ATOM 2296 O O . TRP A 1 297 ? 6.157 -2.717 27.088 1.00 91.38 297 TRP A O 1
ATOM 2306 N N . GLY A 1 298 ? 7.723 -3.707 25.819 1.00 91.69 298 GLY A N 1
ATOM 2307 C CA . GLY A 1 298 ? 8.854 -2.960 26.371 1.00 91.69 298 GLY A CA 1
ATOM 2308 C C . GLY A 1 298 ? 8.705 -1.454 26.142 1.00 91.69 298 GLY A C 1
ATOM 2309 O O . GLY A 1 298 ? 8.834 -0.663 27.078 1.00 91.69 298 GLY A O 1
ATOM 2310 N N . ALA A 1 299 ? 8.315 -1.052 24.930 1.00 92.00 299 ALA A N 1
ATOM 2311 C CA . ALA A 1 299 ? 8.009 0.338 24.602 1.00 92.00 299 ALA A CA 1
ATOM 2312 C C . ALA A 1 299 ? 6.827 0.884 25.421 1.00 92.00 299 ALA A C 1
ATOM 2314 O O . ALA A 1 299 ? 6.861 2.031 25.879 1.00 92.00 299 ALA A O 1
ATOM 2315 N N . TRP A 1 300 ? 5.802 0.064 25.675 1.00 90.19 300 TRP A N 1
ATOM 2316 C CA . TRP A 1 300 ? 4.685 0.440 26.541 1.00 90.19 300 TRP A CA 1
ATOM 2317 C C . TRP A 1 300 ? 5.130 0.636 27.995 1.00 90.19 300 TRP A C 1
ATOM 2319 O O . TRP A 1 300 ? 4.762 1.635 28.619 1.00 90.19 300 TRP A O 1
ATOM 2329 N N . ALA A 1 301 ? 5.952 -0.271 28.529 1.00 90.75 301 ALA A N 1
ATOM 2330 C CA . ALA A 1 301 ? 6.500 -0.173 29.878 1.00 90.75 301 ALA A CA 1
ATOM 2331 C C . ALA A 1 301 ? 7.339 1.106 30.050 1.00 90.75 301 ALA A C 1
ATOM 2333 O O . ALA A 1 301 ? 7.185 1.825 31.042 1.00 90.75 301 ALA A O 1
ATOM 2334 N N . LEU A 1 302 ? 8.151 1.447 29.045 1.00 91.25 302 LEU A N 1
ATOM 2335 C CA . LEU A 1 302 ? 8.931 2.685 29.013 1.00 91.25 302 LEU A CA 1
ATOM 2336 C C . LEU A 1 302 ? 8.033 3.929 28.910 1.00 91.25 302 LEU A C 1
ATOM 2338 O O . LEU A 1 302 ? 8.180 4.875 29.684 1.00 91.25 302 LEU A O 1
ATOM 2342 N N . SER A 1 303 ? 7.033 3.900 28.025 1.00 91.25 303 SER A N 1
ATOM 2343 C CA . SER A 1 303 ? 6.050 4.983 27.871 1.00 91.25 303 SER A CA 1
ATOM 2344 C C . SER A 1 303 ? 5.281 5.251 29.167 1.00 91.25 303 SER A C 1
ATOM 2346 O O . SER A 1 303 ? 4.980 6.402 29.488 1.00 91.25 303 SER A O 1
ATOM 2348 N N . LYS A 1 304 ? 4.979 4.195 29.938 1.00 87.94 304 LYS A N 1
ATOM 2349 C CA . LYS A 1 304 ? 4.330 4.298 31.251 1.00 87.94 304 LYS A CA 1
ATOM 2350 C C . LYS A 1 304 ? 5.232 4.995 32.270 1.00 87.94 304 LYS A C 1
ATOM 2352 O O . LYS A 1 304 ? 4.723 5.780 33.067 1.00 87.94 304 LYS A O 1
ATOM 2357 N N . ARG A 1 305 ? 6.544 4.743 32.230 1.00 90.00 305 ARG A N 1
ATOM 2358 C CA . ARG A 1 305 ? 7.536 5.394 33.102 1.00 90.00 305 ARG A CA 1
ATOM 2359 C C . ARG A 1 305 ? 7.672 6.891 32.814 1.00 90.00 305 ARG A C 1
ATOM 2361 O O . ARG A 1 305 ? 7.878 7.660 33.744 1.00 90.00 305 ARG A O 1
ATOM 2368 N N . TRP A 1 306 ? 7.516 7.303 31.558 1.00 86.88 306 TRP A N 1
ATOM 2369 C CA . TRP A 1 306 ? 7.593 8.710 31.138 1.00 86.88 306 TRP A CA 1
ATOM 2370 C C . TRP A 1 306 ? 6.250 9.465 31.189 1.00 86.88 306 TRP A C 1
ATOM 2372 O O . TRP A 1 306 ? 6.198 10.632 30.814 1.00 86.88 306 TRP A O 1
ATOM 2382 N N . ASP A 1 307 ? 5.164 8.813 31.632 1.00 85.06 307 ASP A N 1
ATOM 2383 C CA . ASP A 1 307 ? 3.788 9.348 31.693 1.00 85.06 307 ASP A CA 1
ATOM 2384 C C . ASP A 1 307 ? 3.367 10.120 30.424 1.00 85.06 307 ASP A C 1
ATOM 2386 O O . ASP A 1 307 ? 2.689 11.149 30.486 1.00 85.06 307 ASP A O 1
ATOM 2390 N N . LEU A 1 308 ? 3.757 9.607 29.249 1.00 82.38 308 LEU A N 1
ATOM 2391 C CA . LEU A 1 308 ? 3.458 10.240 27.966 1.00 82.38 308 LEU A CA 1
ATOM 2392 C C . LEU A 1 308 ? 1.947 10.250 27.712 1.00 82.38 308 LEU A C 1
ATOM 2394 O O . LEU A 1 308 ? 1.308 9.207 27.521 1.00 82.38 308 LEU A O 1
ATOM 2398 N N . LYS A 1 309 ? 1.375 11.456 27.686 1.00 86.06 309 LYS A N 1
ATOM 2399 C CA . LYS A 1 309 ? -0.046 11.684 27.427 1.00 86.06 309 LYS A CA 1
ATOM 2400 C C . LYS A 1 309 ? -0.241 12.523 26.171 1.00 86.06 309 LYS A C 1
ATOM 2402 O O . LYS A 1 309 ? 0.124 13.699 26.139 1.00 86.06 309 LYS A O 1
ATOM 2407 N N . LEU A 1 310 ? -0.907 11.945 25.179 1.00 84.94 310 LEU A N 1
ATOM 2408 C CA . LEU A 1 310 ? -1.312 12.628 23.955 1.00 84.94 310 LEU A CA 1
ATOM 2409 C C . LEU A 1 310 ? -2.837 12.683 23.856 1.00 84.94 310 LEU A C 1
ATOM 2411 O O . LEU A 1 310 ? -3.555 11.813 24.350 1.00 84.94 310 LEU A O 1
ATOM 2415 N N . SER A 1 311 ? -3.341 13.760 23.262 1.00 87.75 311 SER A N 1
ATOM 2416 C CA . SER A 1 311 ? -4.742 13.848 22.860 1.00 87.75 311 SER A CA 1
ATOM 2417 C C . SER A 1 311 ? -4.857 13.500 21.380 1.00 87.75 311 SER A C 1
ATOM 2419 O O . SER A 1 311 ? -3.955 13.798 20.596 1.00 87.75 311 SER A O 1
ATOM 2421 N N . VAL A 1 312 ? -5.984 12.902 20.990 1.00 85.50 312 VAL A N 1
ATOM 2422 C CA . VAL A 1 312 ? -6.256 12.556 19.584 1.00 85.50 312 VAL A CA 1
ATOM 2423 C C . VAL A 1 312 ? -6.201 13.809 18.710 1.00 85.50 312 VAL A C 1
ATOM 2425 O O . VAL A 1 312 ? -5.589 13.779 17.649 1.00 85.50 312 VAL A O 1
ATOM 2428 N N . GLY A 1 313 ? -6.746 14.934 19.196 1.00 86.12 313 GLY A N 1
ATOM 2429 C CA . GLY A 1 313 ? -6.688 16.211 18.481 1.00 86.12 313 GLY A CA 1
ATOM 2430 C C . GLY A 1 313 ? -5.260 16.661 18.164 1.00 86.12 313 GLY A C 1
ATOM 2431 O O . GLY A 1 313 ? -4.996 17.066 17.041 1.00 86.12 313 GLY A O 1
ATOM 2432 N N . LYS A 1 314 ? -4.312 16.505 19.103 1.00 89.44 314 LYS A N 1
ATOM 2433 C CA . LYS A 1 314 ? -2.900 16.841 18.851 1.00 89.44 314 LYS A CA 1
ATOM 2434 C C . LYS A 1 314 ? -2.282 15.961 17.771 1.00 89.44 314 LYS A C 1
ATOM 2436 O O . LYS A 1 314 ? -1.544 16.476 16.943 1.00 89.44 314 LYS A O 1
ATOM 2441 N N . VAL A 1 315 ? -2.577 14.659 17.768 1.00 92.12 315 VAL A N 1
ATOM 2442 C CA . VAL A 1 315 ? -2.046 13.753 16.738 1.00 92.12 315 VAL A CA 1
ATOM 2443 C C . VAL A 1 315 ? -2.621 14.089 15.367 1.00 92.12 315 VAL A C 1
ATOM 2445 O O . VAL A 1 315 ? -1.866 14.140 14.402 1.00 92.12 315 VAL A O 1
ATOM 2448 N N . VAL A 1 316 ? -3.917 14.401 15.280 1.00 93.38 316 VAL A N 1
ATOM 2449 C CA . VAL A 1 316 ? -4.537 14.886 14.036 1.00 93.38 316 VAL A CA 1
ATOM 2450 C C . VAL A 1 316 ? -3.851 16.166 13.557 1.00 93.38 316 VAL A C 1
ATOM 2452 O O . VAL A 1 316 ? -3.448 16.233 12.401 1.00 93.38 316 VAL A O 1
ATOM 2455 N N . THR A 1 317 ? -3.636 17.149 14.438 1.00 93.75 317 THR A N 1
ATOM 2456 C CA . THR A 1 317 ? -2.924 18.387 14.084 1.00 93.75 317 THR A CA 1
ATOM 2457 C C . THR A 1 317 ? -1.505 18.111 13.590 1.00 93.75 317 THR A C 1
ATOM 2459 O O . THR A 1 317 ? -1.133 18.632 12.547 1.00 93.75 317 THR A O 1
ATOM 2462 N N . ILE A 1 318 ? -0.728 17.273 14.286 1.00 94.56 318 ILE A N 1
ATOM 2463 C CA . ILE A 1 318 ? 0.629 16.896 13.854 1.00 94.56 318 ILE A CA 1
ATOM 2464 C C . ILE A 1 318 ? 0.583 16.218 12.481 1.00 94.56 318 ILE A C 1
ATOM 2466 O O . ILE A 1 318 ? 1.348 16.595 11.605 1.00 94.56 318 ILE A O 1
ATOM 2470 N N . THR A 1 319 ? -0.347 15.284 12.268 1.00 96.25 319 THR A N 1
ATOM 2471 C CA . THR A 1 319 ? -0.504 14.565 10.991 1.00 96.25 319 THR A CA 1
ATOM 2472 C C . THR A 1 319 ? -0.812 15.532 9.845 1.00 96.25 319 THR A C 1
ATOM 2474 O O . THR A 1 319 ? -0.190 15.449 8.790 1.00 96.25 319 THR A O 1
ATOM 2477 N N . ILE A 1 320 ? -1.724 16.488 10.058 1.00 96.44 320 ILE A N 1
ATOM 2478 C CA . ILE A 1 320 ? -2.072 17.515 9.064 1.00 96.44 320 ILE A CA 1
ATOM 2479 C C . ILE A 1 320 ? -0.881 18.440 8.797 1.00 96.44 320 ILE A C 1
ATOM 2481 O O . ILE A 1 320 ? -0.581 18.719 7.642 1.00 96.44 320 ILE A O 1
ATOM 2485 N N . LEU A 1 321 ? -0.178 18.896 9.838 1.00 97.12 321 LEU A N 1
ATOM 2486 C CA . LEU A 1 321 ? 1.011 19.738 9.680 1.00 97.12 321 LEU A CA 1
ATOM 2487 C C . LEU A 1 321 ? 2.130 19.005 8.936 1.00 97.12 321 LEU A C 1
ATOM 2489 O O . LEU A 1 321 ? 2.781 19.600 8.084 1.00 97.12 321 LEU A O 1
ATOM 2493 N N . SER A 1 322 ? 2.331 17.714 9.209 1.00 97.06 322 SER A N 1
ATOM 2494 C CA . SER A 1 322 ? 3.268 16.885 8.457 1.00 97.06 322 SER A CA 1
ATOM 2495 C C . SER A 1 322 ? 2.849 16.758 6.995 1.00 97.06 322 SER A C 1
ATOM 2497 O O . SER A 1 322 ? 3.684 16.935 6.118 1.00 97.06 322 SER A O 1
ATOM 2499 N N . TRP A 1 323 ? 1.565 16.537 6.710 1.00 97.06 323 TRP A N 1
ATOM 2500 C CA . TRP A 1 323 ? 1.071 16.479 5.333 1.00 97.06 323 TRP A CA 1
ATOM 2501 C C . TRP A 1 323 ? 1.259 17.808 4.589 1.00 97.06 323 TRP A C 1
ATOM 2503 O O . TRP A 1 323 ? 1.775 17.819 3.474 1.00 97.06 323 TRP A O 1
ATOM 2513 N N . LEU A 1 324 ? 0.944 18.939 5.228 1.00 96.69 324 LEU A N 1
ATOM 2514 C CA . LEU A 1 324 ? 1.232 20.269 4.683 1.00 96.69 324 LEU A CA 1
ATOM 2515 C C . LEU A 1 324 ? 2.734 20.476 4.448 1.00 96.69 324 LEU A C 1
ATOM 2517 O O . LEU A 1 324 ? 3.109 21.093 3.458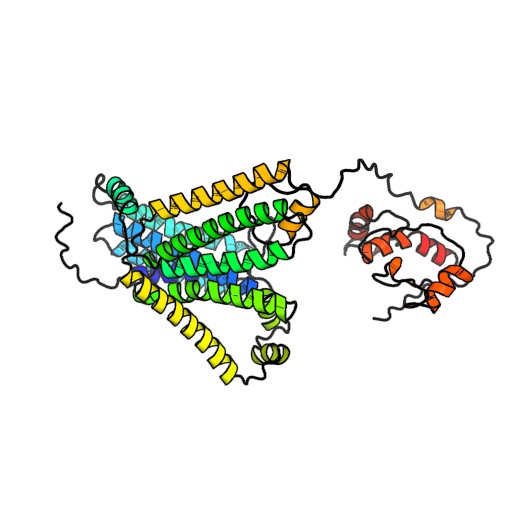 1.00 96.69 324 LEU A O 1
ATOM 2521 N N . GLY A 1 325 ? 3.588 19.922 5.313 1.00 96.56 325 GLY A N 1
ATOM 2522 C CA . GLY A 1 325 ? 5.037 19.889 5.121 1.00 96.56 325 GLY A CA 1
ATOM 2523 C C . GLY A 1 325 ? 5.459 19.125 3.863 1.00 96.56 325 GLY A C 1
ATOM 2524 O O . GLY A 1 325 ? 6.294 19.627 3.116 1.00 96.56 325 GLY A O 1
ATOM 2525 N N . VAL A 1 326 ? 4.843 17.969 3.572 1.00 95.19 326 VAL A N 1
ATOM 2526 C CA . VAL A 1 326 ? 5.067 17.231 2.310 1.00 95.19 326 VAL A CA 1
ATOM 2527 C C . VAL A 1 326 ? 4.660 18.083 1.109 1.00 95.19 326 VAL A C 1
ATOM 2529 O O . VAL A 1 326 ? 5.430 18.228 0.166 1.00 95.19 326 VAL A O 1
ATOM 2532 N N . VAL A 1 327 ? 3.465 18.676 1.149 1.00 95.19 327 VAL A N 1
ATOM 2533 C CA . VAL A 1 327 ? 2.950 19.523 0.062 1.00 95.19 327 VAL A CA 1
ATOM 2534 C C . VAL A 1 327 ? 3.853 20.736 -0.169 1.00 95.19 327 VAL A C 1
ATOM 2536 O O . VAL A 1 327 ? 4.149 21.067 -1.315 1.00 95.19 327 VAL A O 1
ATOM 2539 N N . ALA A 1 328 ? 4.312 21.386 0.902 1.00 94.81 328 ALA A N 1
ATOM 2540 C CA . ALA A 1 328 ? 5.213 22.529 0.822 1.00 94.81 328 ALA A CA 1
ATOM 2541 C C . ALA A 1 328 ? 6.582 22.135 0.254 1.00 94.81 328 ALA A C 1
ATOM 2543 O O . ALA A 1 328 ? 7.092 22.826 -0.625 1.00 94.81 328 ALA A O 1
ATOM 2544 N N . GLU A 1 329 ? 7.159 21.020 0.710 1.00 94.44 329 GLU A N 1
ATOM 2545 C CA . GLU A 1 329 ? 8.444 20.528 0.209 1.00 94.44 329 GLU A CA 1
ATOM 2546 C C . GLU A 1 329 ? 8.367 20.187 -1.279 1.00 94.44 329 GLU A C 1
ATOM 2548 O O . GLU A 1 329 ? 9.205 20.656 -2.045 1.00 94.44 329 GLU A O 1
ATOM 2553 N N . GLN A 1 330 ? 7.327 19.473 -1.713 1.00 91.50 330 GLN A N 1
ATOM 2554 C CA . GLN A 1 330 ? 7.140 19.145 -3.125 1.00 91.50 330 GLN A CA 1
ATOM 2555 C C . GLN A 1 330 ? 6.831 20.379 -3.977 1.00 91.50 330 GLN A C 1
ATOM 2557 O O . GLN A 1 330 ? 7.349 20.511 -5.083 1.00 91.50 330 GLN A O 1
ATOM 2562 N N . GLY A 1 331 ? 6.017 21.306 -3.466 1.00 91.25 331 GLY A N 1
ATOM 2563 C CA . GLY A 1 331 ? 5.674 22.546 -4.158 1.00 91.25 331 GLY A CA 1
ATOM 2564 C C . GLY A 1 331 ? 6.894 23.443 -4.363 1.00 91.25 331 GLY A C 1
ATOM 2565 O O . GLY A 1 331 ? 7.134 23.909 -5.475 1.00 91.25 331 GLY A O 1
ATOM 2566 N N . ILE A 1 332 ? 7.712 23.631 -3.324 1.00 92.81 332 ILE A N 1
ATOM 2567 C CA . ILE A 1 332 ? 8.982 24.361 -3.423 1.00 92.81 332 ILE A CA 1
ATOM 2568 C C . ILE A 1 332 ? 9.945 23.580 -4.323 1.00 92.81 332 ILE A C 1
ATOM 2570 O O . ILE A 1 332 ? 10.485 24.143 -5.273 1.00 92.81 332 ILE A O 1
ATOM 2574 N N . GLY A 1 333 ? 10.099 22.276 -4.085 1.00 89.94 333 GLY A N 1
ATOM 2575 C CA . GLY A 1 333 ? 10.949 21.370 -4.853 1.00 89.94 333 GLY A CA 1
ATOM 2576 C C . GLY A 1 333 ? 10.667 21.410 -6.352 1.00 89.94 333 GLY A C 1
ATOM 2577 O O . GLY A 1 333 ? 11.608 21.462 -7.135 1.00 89.94 333 GLY A O 1
ATOM 2578 N N . SER A 1 334 ? 9.398 21.514 -6.753 1.00 89.38 334 SER A N 1
ATOM 2579 C CA . SER A 1 334 ? 8.990 21.617 -8.161 1.00 89.38 334 SER A CA 1
ATOM 2580 C C . SER A 1 334 ? 9.574 22.823 -8.902 1.00 89.38 334 SER A C 1
ATOM 2582 O O . SER A 1 334 ? 9.658 22.813 -10.129 1.00 89.38 334 SER A O 1
ATOM 2584 N N . LYS A 1 335 ? 9.957 23.881 -8.174 1.00 91.06 335 LYS A N 1
ATOM 2585 C CA . LYS A 1 335 ? 10.471 25.128 -8.751 1.00 91.06 335 LYS A CA 1
ATOM 2586 C C . LYS A 1 335 ? 11.984 25.156 -8.893 1.00 91.06 335 LYS A C 1
ATOM 2588 O O . LYS A 1 335 ? 12.470 25.865 -9.768 1.00 91.06 335 LYS A O 1
ATOM 2593 N N . TRP A 1 336 ? 12.715 24.443 -8.038 1.00 92.62 336 TRP A N 1
ATOM 2594 C CA . TRP A 1 336 ? 14.175 24.559 -7.981 1.00 92.62 336 TRP A CA 1
ATOM 2595 C C . TRP A 1 336 ? 14.923 23.231 -8.148 1.00 92.62 336 TRP A C 1
ATOM 2597 O O . TRP A 1 336 ? 16.060 23.262 -8.617 1.00 92.62 336 TRP A O 1
ATOM 2607 N N . LYS A 1 337 ? 14.333 22.076 -7.792 1.00 92.00 337 LYS A N 1
ATOM 2608 C CA . LYS A 1 337 ? 14.966 20.771 -8.038 1.00 92.00 337 LYS A CA 1
ATOM 2609 C C . LYS A 1 337 ? 15.035 20.529 -9.540 1.00 92.00 337 LYS A C 1
ATOM 2611 O O . LYS A 1 337 ? 14.106 20.851 -10.283 1.00 92.00 337 LYS A O 1
ATOM 2616 N N . SER A 1 338 ? 16.109 19.890 -9.988 1.00 89.12 338 SER A N 1
ATOM 2617 C CA . SER A 1 338 ? 16.186 19.429 -11.369 1.00 89.12 338 SER A CA 1
ATOM 2618 C C . SER A 1 338 ? 15.102 18.383 -11.657 1.00 89.12 338 SER A C 1
ATOM 2620 O O . SER A 1 338 ? 14.774 17.546 -10.810 1.00 89.12 338 SER A O 1
ATOM 2622 N N . THR A 1 339 ? 14.572 18.372 -12.884 1.00 87.38 339 THR A N 1
ATOM 2623 C CA . THR A 1 339 ? 13.576 17.376 -13.318 1.00 87.38 339 THR A CA 1
ATOM 2624 C C . THR A 1 339 ? 14.067 15.947 -13.090 1.00 87.38 339 THR A C 1
ATOM 2626 O O . THR A 1 339 ? 13.306 15.092 -12.646 1.00 87.38 339 THR A O 1
ATOM 2629 N N . ARG A 1 340 ? 15.364 15.696 -13.318 1.00 85.88 340 ARG A N 1
ATOM 2630 C CA . ARG A 1 340 ? 15.994 14.392 -13.088 1.00 85.88 340 ARG A CA 1
ATOM 2631 C C . ARG A 1 340 ? 16.002 14.007 -11.609 1.00 85.88 340 ARG A C 1
ATOM 2633 O O . ARG A 1 340 ? 15.658 12.869 -11.302 1.00 85.88 340 ARG A O 1
ATOM 2640 N N . ALA A 1 341 ? 16.372 14.916 -10.704 1.00 87.25 341 ALA A N 1
ATOM 2641 C CA . ALA A 1 341 ? 16.368 14.631 -9.270 1.00 87.25 341 ALA A CA 1
ATOM 2642 C C . ALA A 1 341 ? 14.949 14.368 -8.757 1.00 87.25 341 ALA A C 1
ATOM 2644 O O . ALA A 1 341 ? 14.735 13.420 -8.006 1.00 87.25 341 ALA A O 1
ATOM 2645 N N . TRP A 1 342 ? 13.971 15.146 -9.222 1.00 88.31 342 TRP A N 1
ATOM 2646 C CA . TRP A 1 342 ? 12.579 14.979 -8.815 1.00 88.31 342 TRP A CA 1
ATOM 2647 C C . TRP A 1 342 ? 11.962 13.672 -9.343 1.00 88.31 342 TRP A C 1
ATOM 2649 O O . TRP A 1 342 ? 11.312 12.949 -8.593 1.00 88.31 342 TRP A O 1
ATOM 2659 N N . GLN A 1 343 ? 12.233 13.304 -10.600 1.00 88.50 343 GLN A N 1
ATOM 2660 C CA . GLN A 1 343 ? 11.845 11.998 -11.148 1.00 88.50 343 GLN A CA 1
ATOM 2661 C C . GLN A 1 343 ? 12.567 10.838 -10.456 1.00 88.50 343 GLN A C 1
ATOM 2663 O O . GLN A 1 343 ? 11.973 9.780 -10.274 1.00 88.50 343 GLN A O 1
ATOM 2668 N N . SER A 1 344 ? 13.839 11.014 -10.089 1.00 87.38 344 SER A N 1
ATOM 2669 C CA . SER A 1 344 ? 14.608 10.012 -9.344 1.00 87.38 344 SER A CA 1
ATOM 2670 C C . SER A 1 344 ? 13.993 9.771 -7.967 1.00 87.38 344 SER A C 1
ATOM 2672 O O . SER A 1 344 ? 13.719 8.627 -7.622 1.00 87.38 344 SER A O 1
ATOM 2674 N N . GLU A 1 345 ? 13.666 10.841 -7.233 1.00 88.25 345 GLU A N 1
ATOM 2675 C CA . GLU A 1 345 ? 12.940 10.754 -5.962 1.00 88.25 345 GLU A CA 1
ATOM 2676 C C . GLU A 1 345 ? 11.631 9.975 -6.131 1.00 88.25 345 GLU A C 1
ATOM 2678 O O . GLU A 1 345 ? 11.370 9.030 -5.390 1.00 88.25 345 GLU A O 1
ATOM 2683 N N . HIS A 1 346 ? 10.841 10.329 -7.147 1.00 87.56 346 HIS A N 1
ATOM 2684 C CA . HIS A 1 346 ? 9.535 9.721 -7.390 1.00 87.56 346 HIS A CA 1
ATOM 2685 C C . HIS A 1 346 ? 9.604 8.257 -7.856 1.00 87.56 346 HIS A C 1
ATOM 2687 O O . HIS A 1 346 ? 8.633 7.523 -7.744 1.00 87.56 346 HIS A O 1
ATOM 2693 N N . LYS A 1 347 ? 10.742 7.810 -8.394 1.00 86.25 347 LYS A N 1
ATOM 2694 C CA . LYS A 1 347 ? 10.970 6.399 -8.746 1.00 86.25 347 LYS A CA 1
ATOM 2695 C C . LYS A 1 347 ? 11.493 5.577 -7.574 1.00 86.25 347 LYS A C 1
ATOM 2697 O O . LYS A 1 347 ? 11.312 4.366 -7.552 1.00 86.25 347 LYS A O 1
ATOM 2702 N N . LEU A 1 348 ? 12.200 6.219 -6.650 1.00 85.44 348 LEU A N 1
ATOM 2703 C CA . LEU A 1 348 ? 12.862 5.553 -5.533 1.00 85.44 348 LEU A CA 1
ATOM 2704 C C . LEU A 1 348 ? 11.867 5.138 -4.444 1.00 85.44 348 LEU A C 1
ATOM 2706 O O . LEU A 1 348 ? 12.035 4.096 -3.813 1.00 85.44 348 LEU A O 1
ATOM 2710 N N . PHE A 1 349 ? 10.846 5.964 -4.218 1.00 85.81 349 PHE A N 1
ATOM 2711 C CA . PHE A 1 349 ? 9.833 5.750 -3.192 1.00 85.81 349 PHE A CA 1
ATOM 2712 C C . PHE A 1 349 ? 8.510 5.338 -3.827 1.00 85.81 349 PHE A C 1
ATOM 2714 O O . PHE A 1 349 ? 8.062 5.982 -4.760 1.00 85.81 349 PHE A O 1
ATOM 2721 N N . ASP A 1 350 ? 7.836 4.321 -3.293 1.00 77.12 350 ASP A N 1
ATOM 2722 C CA . ASP A 1 350 ? 6.543 3.895 -3.854 1.00 77.12 350 ASP A CA 1
ATOM 2723 C C . ASP A 1 350 ? 5.373 4.755 -3.353 1.00 77.12 350 ASP A C 1
ATOM 2725 O O . ASP A 1 350 ? 4.348 4.886 -4.021 1.00 77.12 350 ASP A O 1
ATOM 2729 N N . LEU A 1 351 ? 5.509 5.353 -2.162 1.00 83.25 351 LEU A N 1
ATOM 2730 C CA . LEU A 1 351 ? 4.443 6.128 -1.534 1.00 83.25 351 LEU A CA 1
ATOM 2731 C C . LEU A 1 351 ? 4.634 7.637 -1.720 1.00 83.25 351 LEU A C 1
ATOM 2733 O O . LEU A 1 351 ? 5.586 8.243 -1.212 1.00 83.25 351 LEU A O 1
ATOM 2737 N N . HIS A 1 352 ? 3.637 8.253 -2.353 1.00 86.38 352 HIS A N 1
ATOM 2738 C CA . HIS A 1 352 ? 3.533 9.693 -2.559 1.00 86.38 352 HIS A CA 1
ATOM 2739 C C . HIS A 1 352 ? 2.192 10.198 -2.032 1.00 86.38 352 HIS A C 1
ATOM 2741 O O . HIS A 1 352 ? 1.141 9.807 -2.521 1.00 86.38 352 HIS A O 1
ATOM 2747 N N . ILE A 1 353 ? 2.230 11.056 -1.008 1.00 86.69 353 ILE A N 1
ATOM 2748 C CA . ILE A 1 353 ? 1.025 11.597 -0.342 1.00 86.69 353 ILE A CA 1
ATOM 2749 C C . ILE A 1 353 ? 0.835 13.096 -0.652 1.00 86.69 353 ILE A C 1
ATOM 2751 O O . ILE A 1 353 ? -0.060 13.751 -0.119 1.00 86.69 353 ILE A O 1
ATOM 2755 N N . GLY A 1 354 ? 1.709 13.682 -1.469 1.00 83.69 354 GLY A N 1
ATOM 2756 C CA . GLY A 1 354 ? 1.609 15.090 -1.843 1.00 83.69 354 GLY A CA 1
ATOM 2757 C C . GLY A 1 354 ? 0.791 15.316 -3.116 1.00 83.69 354 GLY A C 1
ATOM 2758 O O . GLY A 1 354 ? 0.231 14.382 -3.679 1.00 83.69 354 GLY A O 1
ATOM 2759 N N . MET A 1 355 ? 0.685 16.580 -3.529 1.00 89.06 355 MET A N 1
ATOM 2760 C CA . MET A 1 355 ? -0.185 17.019 -4.633 1.00 89.06 355 MET A CA 1
ATOM 2761 C C . MET A 1 355 ? 0.575 17.360 -5.922 1.00 89.06 355 MET A C 1
ATOM 2763 O O . MET A 1 355 ? -0.052 17.718 -6.915 1.00 89.06 355 MET A O 1
ATOM 2767 N N . PHE A 1 356 ? 1.909 17.305 -5.904 1.00 87.38 356 PHE A N 1
ATOM 2768 C CA . PHE A 1 356 ? 2.736 17.658 -7.054 1.00 87.38 356 PHE A CA 1
ATOM 2769 C C . PHE A 1 356 ? 3.475 16.428 -7.566 1.00 87.38 356 PHE A C 1
ATOM 2771 O O . PHE A 1 356 ? 4.119 15.712 -6.798 1.00 87.38 356 PHE A O 1
ATOM 2778 N N . GLU A 1 357 ? 3.436 16.237 -8.878 1.00 85.88 357 GLU A N 1
ATOM 2779 C CA . GLU A 1 357 ? 4.130 15.155 -9.564 1.00 85.88 357 GLU A CA 1
ATOM 2780 C C . GLU A 1 357 ? 5.181 15.729 -10.518 1.00 85.88 357 GLU A C 1
ATOM 2782 O O . GLU A 1 357 ? 4.966 16.799 -11.105 1.00 85.88 357 GLU A O 1
ATOM 2787 N N . PRO A 1 358 ? 6.334 15.054 -10.669 1.00 87.38 358 PRO A N 1
ATOM 2788 C CA . PRO A 1 358 ? 7.314 15.466 -11.656 1.00 87.38 358 PRO A CA 1
ATOM 2789 C C . PRO A 1 358 ? 6.716 15.355 -13.066 1.00 87.38 358 PRO A C 1
ATOM 2791 O O . PRO A 1 358 ? 5.943 14.434 -13.335 1.00 87.38 358 PRO A O 1
ATOM 2794 N N . PRO A 1 359 ? 7.101 16.238 -14.004 1.00 83.44 359 PRO A N 1
ATOM 2795 C CA . PRO A 1 359 ? 6.628 16.141 -15.378 1.00 83.44 359 PRO A CA 1
ATOM 2796 C C . PRO A 1 359 ? 7.022 14.790 -15.987 1.00 83.44 359 PRO A C 1
ATOM 2798 O O . PRO A 1 359 ? 8.115 14.272 -15.731 1.00 83.44 359 PRO A O 1
ATOM 2801 N N . HIS A 1 360 ? 6.137 14.222 -16.807 1.00 77.75 360 HIS A N 1
ATOM 2802 C CA . HIS A 1 360 ? 6.421 12.986 -17.526 1.00 77.75 360 HIS A CA 1
ATOM 2803 C C . HIS A 1 360 ? 7.432 13.253 -18.647 1.00 77.75 360 HIS A C 1
ATOM 2805 O O . HIS A 1 360 ? 7.171 14.021 -19.570 1.00 77.75 360 HIS A O 1
ATOM 2811 N N . GLY A 1 361 ? 8.591 12.596 -18.575 1.00 70.62 361 GLY A N 1
ATOM 2812 C CA . GLY A 1 361 ? 9.656 12.735 -19.570 1.00 70.62 361 GLY A CA 1
ATOM 2813 C C . GLY A 1 361 ? 10.618 13.895 -19.298 1.00 70.62 361 GLY A C 1
ATOM 2814 O O . GLY A 1 361 ? 10.469 14.660 -18.349 1.00 70.62 361 GLY A O 1
ATOM 2815 N N . LEU A 1 362 ? 11.677 13.972 -20.104 1.00 70.69 362 LEU A N 1
ATOM 2816 C CA . LEU A 1 362 ? 12.724 15.001 -19.991 1.00 70.69 362 LEU A CA 1
ATOM 2817 C C . LEU A 1 362 ? 12.521 16.163 -20.975 1.00 70.69 362 LEU A C 1
ATOM 2819 O O . LEU A 1 362 ? 13.221 17.168 -20.894 1.00 70.69 362 LEU A O 1
ATOM 2823 N N . GLY A 1 363 ? 11.568 16.029 -21.896 1.00 66.19 363 GLY A N 1
ATOM 2824 C CA . GLY A 1 363 ? 11.257 17.014 -22.919 1.00 66.19 363 GLY A CA 1
ATOM 2825 C C . GLY A 1 363 ? 9.945 16.674 -23.613 1.00 66.19 363 GLY A C 1
ATOM 2826 O O . GLY A 1 363 ? 9.514 15.520 -23.617 1.00 66.19 363 GLY A O 1
ATOM 2827 N N . TYR A 1 364 ? 9.320 17.692 -24.192 1.00 68.38 364 TYR A N 1
ATOM 2828 C CA . TYR A 1 364 ? 8.115 17.552 -24.998 1.00 68.38 364 TYR A CA 1
ATOM 2829 C C . TYR A 1 364 ? 8.489 17.758 -26.461 1.00 68.38 364 TYR A C 1
ATOM 2831 O O . TYR A 1 364 ? 9.112 18.760 -26.808 1.00 68.38 364 TYR A O 1
ATOM 2839 N N . TYR A 1 365 ? 8.096 16.814 -27.309 1.00 72.69 365 TYR A N 1
ATOM 2840 C CA . TYR A 1 365 ? 8.282 16.900 -28.752 1.00 72.69 365 TYR A CA 1
ATOM 2841 C C . TYR A 1 365 ? 6.909 16.956 -29.408 1.00 72.69 365 TYR A C 1
ATOM 2843 O O . TYR A 1 365 ? 6.056 16.110 -29.142 1.00 72.69 365 TYR A O 1
ATOM 2851 N N . GLN A 1 366 ? 6.689 17.946 -30.270 1.00 76.12 366 GLN A N 1
ATOM 2852 C CA . GLN A 1 366 ? 5.549 17.921 -31.177 1.00 76.12 366 GLN A CA 1
ATOM 2853 C C . GLN A 1 366 ? 5.908 16.996 -32.336 1.00 76.12 366 GLN A C 1
ATOM 2855 O O . GLN A 1 366 ? 6.724 17.343 -33.186 1.00 76.12 366 GLN A O 1
ATOM 2860 N N . ILE A 1 367 ? 5.342 15.791 -32.325 1.00 72.88 367 ILE A N 1
ATOM 2861 C CA . ILE A 1 367 ? 5.560 14.790 -33.368 1.00 72.88 367 ILE A CA 1
ATOM 2862 C C . ILE A 1 367 ? 4.267 14.667 -34.164 1.00 72.88 367 ILE A C 1
ATOM 2864 O O . ILE A 1 367 ? 3.216 14.357 -33.605 1.00 72.88 367 ILE A O 1
ATOM 2868 N N . VAL A 1 368 ? 4.353 14.896 -35.471 1.00 77.81 368 VAL A N 1
ATOM 2869 C CA . VAL A 1 368 ? 3.285 14.562 -36.414 1.00 77.81 368 VAL A CA 1
ATOM 2870 C C . VAL A 1 368 ? 3.658 13.230 -37.044 1.00 77.81 368 VAL A C 1
ATOM 2872 O O . VAL A 1 368 ? 4.615 13.145 -37.813 1.00 77.81 368 VAL A O 1
ATOM 2875 N N . PHE A 1 369 ? 2.930 12.176 -36.686 1.00 71.75 369 PHE A N 1
ATOM 2876 C CA . PHE A 1 369 ? 3.103 10.883 -37.334 1.00 71.75 369 PHE A CA 1
ATOM 2877 C C . PHE A 1 369 ? 2.436 10.927 -38.707 1.00 71.75 369 PHE A C 1
ATOM 2879 O O . PHE A 1 369 ? 1.247 11.227 -38.818 1.00 71.75 369 PHE A O 1
ATOM 2886 N N . SER A 1 370 ? 3.208 10.646 -39.755 1.00 71.31 370 SER A N 1
ATOM 2887 C CA . SER A 1 370 ? 2.628 10.386 -41.074 1.00 71.31 370 SER A CA 1
ATOM 2888 C C . SER A 1 370 ? 1.850 9.073 -41.014 1.00 71.31 370 SER A C 1
ATOM 2890 O O . SER A 1 370 ? 2.338 8.151 -40.359 1.00 71.31 370 SER A O 1
ATOM 2892 N N . PRO A 1 371 ? 0.679 8.967 -41.668 1.00 70.38 371 PRO A N 1
ATOM 2893 C CA . PRO A 1 371 ? -0.077 7.721 -41.702 1.00 70.38 371 PRO A CA 1
ATOM 2894 C C . PRO A 1 371 ? 0.815 6.567 -42.163 1.00 70.38 371 PRO A C 1
ATOM 2896 O O . PRO A 1 371 ? 1.733 6.765 -42.965 1.00 70.38 371 PRO A O 1
ATOM 2899 N N . ALA A 1 372 ? 0.550 5.369 -41.638 1.00 67.31 372 ALA A N 1
ATOM 2900 C CA . ALA A 1 372 ? 1.262 4.168 -42.047 1.00 67.31 372 ALA A CA 1
ATOM 2901 C C . ALA A 1 372 ? 1.230 4.057 -43.582 1.00 67.31 372 ALA A C 1
ATOM 2903 O O . ALA A 1 372 ? 0.162 4.147 -44.189 1.00 67.31 372 ALA A O 1
ATOM 2904 N N . GLY A 1 373 ? 2.406 3.930 -44.204 1.00 65.12 373 GLY A N 1
ATOM 2905 C CA . GLY A 1 373 ? 2.516 3.868 -45.661 1.00 65.12 373 GLY A CA 1
ATOM 2906 C C . GLY A 1 373 ? 1.689 2.714 -46.228 1.00 65.12 373 GLY A C 1
ATOM 2907 O O . GLY A 1 373 ? 1.693 1.618 -45.666 1.00 65.12 373 GLY A O 1
ATOM 2908 N N . ASP A 1 374 ? 0.983 2.962 -47.332 1.00 66.12 374 ASP A N 1
ATOM 2909 C CA . ASP A 1 374 ? 0.200 1.936 -48.020 1.00 66.12 374 ASP A CA 1
ATOM 2910 C C . ASP A 1 374 ? 1.149 0.878 -48.614 1.00 66.12 374 ASP A C 1
ATOM 2912 O O . ASP A 1 374 ? 1.974 1.225 -49.457 1.00 66.12 374 ASP A O 1
ATOM 2916 N N . PRO A 1 375 ? 1.067 -0.406 -48.220 1.00 63.38 375 PRO A N 1
ATOM 2917 C CA . PRO A 1 375 ? 1.936 -1.458 -48.745 1.00 63.38 375 PRO A CA 1
ATOM 2918 C C . PRO A 1 375 ? 1.675 -1.812 -50.222 1.00 63.38 375 PRO A C 1
ATOM 2920 O O . PRO A 1 375 ? 2.349 -2.697 -50.754 1.00 63.38 375 PRO A O 1
ATOM 2923 N N . SER A 1 376 ? 0.719 -1.163 -50.896 1.00 63.84 376 SER A N 1
ATOM 2924 C CA . SER A 1 376 ? 0.392 -1.386 -52.311 1.00 63.84 376 SER A CA 1
ATOM 2925 C C . SER A 1 376 ? 1.568 -1.172 -53.279 1.00 63.84 376 SER A C 1
ATOM 2927 O O . SER A 1 376 ? 1.611 -1.824 -54.324 1.00 63.84 376 SER A O 1
ATOM 2929 N N . PHE A 1 377 ? 2.574 -0.361 -52.918 1.00 61.66 377 PHE A N 1
ATOM 2930 C CA . PHE A 1 377 ? 3.770 -0.140 -53.751 1.00 61.66 377 PHE A CA 1
ATOM 2931 C C . PHE A 1 377 ? 4.619 -1.408 -53.965 1.00 61.66 377 PHE A C 1
ATOM 2933 O O . PHE A 1 377 ? 5.392 -1.483 -54.919 1.00 61.66 377 PHE A O 1
ATOM 2940 N N . LEU A 1 378 ? 4.471 -2.432 -53.116 1.00 60.28 378 LEU A N 1
ATOM 2941 C CA . LEU A 1 378 ? 5.242 -3.680 -53.205 1.00 60.28 378 LEU A CA 1
ATOM 2942 C C . LEU A 1 378 ? 4.826 -4.570 -54.390 1.00 60.28 378 LEU A C 1
ATOM 2944 O O . LEU A 1 378 ? 5.551 -5.498 -54.734 1.00 60.28 378 LEU A O 1
ATOM 2948 N N . GLY A 1 379 ? 3.675 -4.303 -55.018 1.00 55.53 379 GLY A N 1
ATOM 2949 C CA . GLY A 1 379 ? 3.171 -5.067 -56.165 1.00 55.53 379 GLY A CA 1
ATOM 2950 C C . GLY A 1 379 ? 3.769 -4.678 -57.523 1.00 55.53 379 GLY A C 1
ATOM 2951 O O . GLY A 1 379 ? 3.422 -5.301 -58.519 1.00 55.53 379 GLY A O 1
ATOM 2952 N N . GLN A 1 380 ? 4.625 -3.651 -57.584 1.00 55.41 380 GLN A N 1
ATOM 2953 C CA . GLN A 1 380 ? 5.111 -3.067 -58.846 1.00 55.41 380 GLN A CA 1
ATOM 2954 C C . GLN A 1 380 ? 6.587 -3.340 -59.149 1.00 55.41 380 GLN A C 1
ATOM 2956 O O . GLN A 1 380 ? 7.089 -2.918 -60.188 1.00 55.41 380 GLN A O 1
ATOM 2961 N N . ALA A 1 381 ? 7.305 -4.025 -58.262 1.00 55.94 381 ALA A N 1
ATOM 2962 C CA . ALA A 1 381 ? 8.720 -4.270 -58.470 1.00 55.94 381 ALA A CA 1
ATOM 2963 C C . ALA A 1 381 ? 8.921 -5.529 -59.337 1.00 55.94 381 ALA A C 1
ATOM 2965 O O . ALA A 1 381 ? 8.870 -6.653 -58.838 1.00 55.94 381 ALA A O 1
ATOM 2966 N N . GLU A 1 382 ? 9.176 -5.348 -60.638 1.00 55.47 382 GLU A N 1
ATOM 2967 C CA . GLU A 1 382 ? 9.861 -6.365 -61.448 1.00 55.47 382 GLU A CA 1
ATOM 2968 C C . GLU A 1 382 ? 11.312 -6.458 -60.964 1.00 55.47 382 GLU A C 1
ATOM 2970 O O . GLU A 1 382 ? 12.211 -5.746 -61.408 1.00 55.47 382 GLU A O 1
ATOM 2975 N N . ILE A 1 383 ? 11.532 -7.309 -59.968 1.00 58.94 383 ILE A N 1
ATOM 2976 C CA . ILE A 1 383 ? 12.841 -7.498 -59.355 1.00 58.94 383 ILE A CA 1
ATOM 2977 C C . ILE A 1 383 ? 13.603 -8.540 -60.182 1.00 58.94 383 ILE A C 1
ATOM 2979 O O . ILE A 1 383 ? 13.547 -9.736 -59.906 1.00 58.94 383 ILE A O 1
ATOM 2983 N N . GLN A 1 384 ? 14.337 -8.089 -61.202 1.00 60.34 384 GLN A N 1
ATOM 2984 C CA . GLN A 1 384 ? 15.420 -8.872 -61.808 1.00 60.34 384 GLN A CA 1
ATOM 2985 C C . GLN A 1 384 ? 16.660 -8.789 -60.910 1.00 60.34 384 GLN A C 1
ATOM 2987 O O . GLN A 1 384 ? 17.618 -8.078 -61.205 1.00 60.34 384 GLN A O 1
ATOM 2992 N N . ILE A 1 385 ? 16.633 -9.470 -59.767 1.00 61.56 385 ILE A N 1
ATOM 2993 C CA . ILE A 1 385 ? 17.792 -9.560 -58.872 1.00 61.56 385 ILE A CA 1
ATOM 2994 C C . ILE A 1 385 ? 18.100 -11.039 -58.650 1.00 61.56 385 ILE A C 1
ATOM 2996 O O . ILE A 1 385 ? 17.196 -11.875 -58.592 1.00 61.56 385 ILE A O 1
ATOM 3000 N N . ALA A 1 386 ? 19.390 -11.366 -58.539 1.00 69.75 386 ALA A N 1
ATOM 3001 C CA . ALA A 1 386 ? 19.826 -12.631 -57.961 1.00 69.75 386 ALA A CA 1
ATOM 3002 C C . ALA A 1 386 ? 19.057 -12.889 -56.652 1.00 69.75 386 ALA A C 1
ATOM 3004 O O . ALA A 1 386 ? 18.749 -11.951 -55.922 1.00 69.75 386 ALA A O 1
ATOM 3005 N N . LYS A 1 387 ? 18.733 -14.147 -56.353 1.00 83.19 387 LYS A N 1
ATOM 3006 C CA . LYS A 1 387 ? 17.986 -14.535 -55.150 1.00 83.19 387 LYS A CA 1
ATOM 3007 C C . LYS A 1 387 ? 18.968 -15.035 -54.078 1.00 83.19 387 LYS A C 1
ATOM 3009 O O . LYS A 1 387 ? 19.135 -16.248 -53.971 1.00 83.19 387 LYS A O 1
ATOM 3014 N N . PRO A 1 388 ? 19.693 -14.158 -53.349 1.00 88.69 388 PRO A N 1
ATOM 3015 C CA . PRO A 1 388 ? 20.607 -14.605 -52.306 1.00 88.69 388 PRO A CA 1
ATOM 3016 C C . PRO A 1 388 ? 19.813 -15.155 -51.132 1.00 88.69 388 PRO A C 1
ATOM 3018 O O . PRO A 1 388 ? 18.727 -14.650 -50.852 1.00 88.69 388 PRO A O 1
ATOM 3021 N N . ASP A 1 389 ? 20.381 -16.106 -50.402 1.00 91.31 389 ASP A N 1
ATOM 3022 C CA . ASP A 1 389 ? 19.862 -16.474 -49.088 1.00 91.31 389 ASP A CA 1
ATOM 3023 C C . ASP A 1 389 ? 20.057 -15.308 -48.107 1.00 91.31 389 ASP A C 1
ATOM 3025 O O . ASP A 1 389 ? 21.127 -14.698 -48.039 1.00 91.31 389 ASP A O 1
ATOM 3029 N N . ILE A 1 390 ? 19.006 -14.980 -47.352 1.00 90.69 390 ILE A N 1
ATOM 3030 C CA . ILE A 1 390 ? 18.999 -13.859 -46.405 1.00 90.69 390 ILE A CA 1
ATOM 3031 C C . ILE A 1 390 ? 18.987 -14.424 -44.989 1.00 90.69 390 ILE A C 1
ATOM 3033 O O . ILE A 1 390 ? 18.023 -15.065 -44.574 1.00 90.69 390 ILE A O 1
ATOM 3037 N N . PHE A 1 391 ? 20.039 -14.131 -44.227 1.00 91.62 391 PHE A N 1
ATOM 3038 C CA . PHE A 1 391 ? 20.146 -14.509 -42.821 1.00 91.62 391 PHE A CA 1
ATOM 3039 C C . PHE A 1 391 ? 19.995 -13.273 -41.937 1.00 91.62 391 PHE A C 1
ATOM 3041 O O . PHE A 1 391 ? 20.755 -12.313 -42.062 1.00 91.62 391 PHE A O 1
ATOM 3048 N N . VAL A 1 392 ? 19.014 -13.301 -41.032 1.00 90.00 392 VAL A N 1
ATOM 3049 C CA . VAL A 1 392 ? 18.770 -12.229 -40.060 1.00 90.00 392 VAL A CA 1
ATOM 3050 C C . VAL A 1 392 ? 19.080 -12.749 -38.662 1.00 90.00 392 VAL A C 1
ATOM 3052 O O . VAL A 1 392 ? 18.414 -13.658 -38.171 1.00 90.00 392 VAL A O 1
ATOM 3055 N N . PHE A 1 393 ? 20.073 -12.144 -38.013 1.00 88.25 393 PHE A N 1
ATOM 3056 C CA . PHE A 1 393 ? 20.418 -12.416 -36.619 1.00 88.25 393 PHE A CA 1
ATOM 3057 C C . PHE A 1 393 ? 19.952 -11.248 -35.752 1.00 88.25 393 PHE A C 1
ATOM 3059 O O . PHE A 1 393 ? 20.431 -10.125 -35.904 1.00 88.25 393 PHE A O 1
ATOM 3066 N N . MET A 1 394 ? 19.016 -11.510 -34.840 1.00 87.50 394 MET A N 1
ATOM 3067 C CA . MET A 1 394 ? 18.543 -10.526 -33.867 1.00 87.50 394 MET A CA 1
ATOM 3068 C C . MET A 1 394 ? 19.052 -10.897 -32.479 1.00 87.50 394 MET A C 1
ATOM 3070 O O . MET A 1 394 ? 18.753 -11.975 -31.975 1.00 87.50 394 MET A O 1
ATOM 3074 N N . VAL A 1 395 ? 19.812 -9.992 -31.862 1.00 86.00 395 VAL A N 1
ATOM 3075 C CA . VAL A 1 395 ? 20.311 -10.152 -30.492 1.00 86.00 395 VAL A CA 1
ATOM 3076 C C . VAL A 1 395 ? 19.460 -9.302 -29.562 1.00 86.00 395 VAL A C 1
ATOM 3078 O O . VAL A 1 395 ? 19.359 -8.085 -29.732 1.00 86.00 395 VAL A O 1
ATOM 3081 N N . GLU A 1 396 ? 18.838 -9.938 -28.575 1.00 83.81 396 GLU A N 1
ATOM 3082 C CA . GLU A 1 396 ? 18.014 -9.237 -27.599 1.00 83.81 396 GLU A CA 1
ATOM 3083 C C . GLU A 1 396 ? 18.868 -8.357 -26.669 1.00 83.81 396 GLU A C 1
ATOM 3085 O O . GLU A 1 396 ? 19.921 -8.765 -26.182 1.00 83.81 396 GLU A O 1
ATOM 3090 N N . SER A 1 397 ? 18.400 -7.129 -26.418 1.00 83.19 397 SER A N 1
ATOM 3091 C CA . SER A 1 397 ? 18.978 -6.188 -25.444 1.00 83.19 397 SER A CA 1
ATOM 3092 C C . SER A 1 397 ? 20.465 -5.837 -25.639 1.00 83.19 397 SER A C 1
ATOM 3094 O O . SER A 1 397 ? 21.167 -5.493 -24.684 1.00 83.19 397 SER A O 1
ATOM 3096 N N . MET A 1 398 ? 20.963 -5.863 -26.879 1.00 83.38 398 MET A N 1
ATOM 3097 C CA . MET A 1 398 ? 22.339 -5.466 -27.177 1.00 83.38 398 MET A CA 1
ATOM 3098 C C . MET A 1 398 ? 22.509 -3.941 -27.156 1.00 83.38 398 MET A C 1
ATOM 3100 O O . MET A 1 398 ? 21.886 -3.212 -27.927 1.00 83.38 398 MET A O 1
ATOM 3104 N N . ARG A 1 399 ? 23.414 -3.444 -26.307 1.00 82.25 399 ARG A N 1
ATOM 3105 C CA . ARG A 1 399 ? 23.818 -2.031 -26.309 1.00 82.25 399 ARG A CA 1
ATOM 3106 C C . ARG A 1 399 ? 24.992 -1.797 -27.256 1.00 82.25 399 ARG A C 1
ATOM 3108 O O . ARG A 1 399 ? 25.926 -2.596 -27.297 1.00 82.25 399 ARG A O 1
ATOM 3115 N N . ALA A 1 400 ? 25.006 -0.648 -27.931 1.00 82.31 400 ALA A N 1
ATOM 3116 C CA . ALA A 1 400 ? 26.104 -0.266 -28.823 1.00 82.31 400 ALA A CA 1
ATOM 3117 C C . ALA A 1 400 ? 27.467 -0.228 -28.105 1.00 82.31 400 ALA A C 1
ATOM 3119 O O . ALA A 1 400 ? 28.478 -0.645 -28.661 1.00 82.31 400 ALA A O 1
ATOM 3120 N N . ASP A 1 401 ? 27.500 0.197 -26.838 1.00 84.06 401 ASP A N 1
ATOM 3121 C CA . ASP A 1 401 ? 28.733 0.267 -26.053 1.00 84.06 401 ASP A CA 1
ATOM 3122 C C . ASP A 1 401 ? 29.231 -1.095 -25.547 1.00 84.06 401 ASP A C 1
ATOM 3124 O O . ASP A 1 401 ? 30.336 -1.158 -25.005 1.00 84.06 401 ASP A O 1
ATOM 3128 N N . ALA A 1 402 ? 28.470 -2.178 -25.736 1.00 84.56 402 ALA A N 1
ATOM 3129 C CA . ALA A 1 402 ? 28.934 -3.540 -25.483 1.00 84.56 402 ALA A CA 1
ATOM 3130 C C . ALA A 1 402 ? 29.824 -4.070 -26.625 1.00 84.56 402 ALA A C 1
ATOM 3132 O O . ALA A 1 402 ? 30.686 -4.917 -26.373 1.00 84.56 402 ALA A O 1
ATOM 3133 N N . MET A 1 403 ? 29.669 -3.535 -27.847 1.00 83.88 403 MET A N 1
ATOM 3134 C CA . MET A 1 403 ? 30.453 -3.912 -29.026 1.00 83.88 403 MET A CA 1
ATOM 3135 C C . MET A 1 403 ? 31.871 -3.331 -28.966 1.00 83.88 403 MET A C 1
ATOM 3137 O O . MET A 1 403 ? 32.165 -2.288 -29.547 1.00 83.88 403 MET A O 1
ATOM 3141 N N . ARG A 1 404 ? 32.778 -4.000 -28.246 1.00 87.50 404 ARG A N 1
ATOM 3142 C CA . ARG A 1 404 ? 34.184 -3.577 -28.108 1.00 87.50 404 ARG A CA 1
ATOM 3143 C C . ARG A 1 404 ? 35.139 -4.699 -28.475 1.00 87.50 404 ARG A C 1
ATOM 3145 O O . ARG A 1 404 ? 34.888 -5.860 -28.165 1.00 87.50 404 ARG A O 1
ATOM 3152 N N . LYS A 1 405 ? 36.313 -4.325 -28.991 1.00 91.25 405 LYS A N 1
ATOM 3153 C CA . LYS A 1 405 ? 37.405 -5.253 -29.331 1.00 91.25 405 LYS A CA 1
ATOM 3154 C C . LYS A 1 405 ? 37.792 -6.204 -28.187 1.00 91.25 405 LYS A C 1
ATOM 3156 O O . LYS A 1 405 ? 38.200 -7.324 -28.449 1.00 91.25 405 LYS A O 1
ATOM 3161 N N . LYS A 1 406 ? 37.666 -5.774 -26.924 1.00 92.12 406 LYS A N 1
ATOM 3162 C CA . LYS A 1 406 ? 38.026 -6.585 -25.746 1.00 92.12 406 LYS A CA 1
ATOM 3163 C C . LYS A 1 406 ? 36.923 -7.555 -25.303 1.00 92.12 406 LYS A C 1
ATOM 3165 O O . LYS A 1 406 ? 37.232 -8.688 -24.961 1.00 92.12 406 LYS A O 1
ATOM 3170 N N . THR A 1 407 ? 35.669 -7.106 -25.246 1.00 87.25 407 THR A N 1
ATOM 3171 C CA . THR A 1 407 ? 34.540 -7.886 -24.698 1.00 87.25 407 THR A CA 1
ATOM 3172 C C . THR A 1 407 ? 33.817 -8.712 -25.752 1.00 87.25 407 THR A C 1
ATOM 3174 O O . THR A 1 407 ? 33.364 -9.809 -25.456 1.00 87.25 407 THR A O 1
ATOM 3177 N N . THR A 1 408 ? 33.727 -8.215 -26.984 1.00 90.31 408 THR A N 1
ATOM 3178 C CA . THR A 1 408 ? 33.028 -8.871 -28.097 1.00 90.31 408 THR A CA 1
ATOM 3179 C C . THR A 1 408 ? 33.889 -8.809 -29.367 1.00 90.31 408 THR A C 1
ATOM 3181 O O . THR A 1 408 ? 33.490 -8.178 -30.351 1.0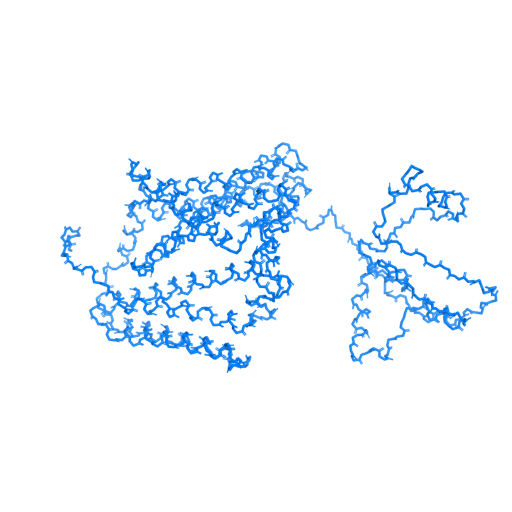0 90.31 408 THR A O 1
ATOM 3184 N N . PRO A 1 409 ? 35.096 -9.410 -29.357 1.00 91.12 409 PRO A N 1
ATOM 3185 C CA . PRO A 1 409 ? 36.094 -9.238 -30.415 1.00 91.12 409 PRO A CA 1
ATOM 3186 C C . PRO A 1 409 ? 35.570 -9.609 -31.805 1.00 91.12 409 PRO A C 1
ATOM 3188 O O . PRO A 1 409 ? 35.797 -8.865 -32.753 1.00 91.12 409 PRO A O 1
ATOM 3191 N N . PHE A 1 410 ? 34.827 -10.714 -31.917 1.00 92.00 410 PHE A N 1
ATOM 3192 C CA . PHE A 1 410 ? 34.300 -11.200 -33.195 1.00 92.00 410 PHE A CA 1
ATOM 3193 C C . PHE A 1 410 ? 33.225 -10.278 -33.776 1.00 92.00 410 PHE A C 1
ATOM 3195 O O . PHE A 1 410 ? 33.334 -9.874 -34.925 1.00 92.00 410 PHE A O 1
ATOM 3202 N N . MET A 1 411 ? 32.235 -9.871 -32.973 1.00 87.81 411 MET A N 1
ATOM 3203 C CA . MET A 1 411 ? 31.183 -8.951 -33.435 1.00 87.81 411 MET A CA 1
ATOM 3204 C C . MET A 1 411 ? 31.731 -7.557 -33.735 1.00 87.81 411 MET A C 1
ATOM 3206 O O . MET A 1 411 ? 31.299 -6.919 -34.689 1.00 87.81 411 MET A O 1
ATOM 3210 N N . TRP A 1 412 ? 32.700 -7.091 -32.939 1.00 89.94 412 TRP A N 1
ATOM 3211 C CA . TRP A 1 412 ? 33.380 -5.828 -33.206 1.00 89.94 412 TRP A CA 1
ATOM 3212 C C . TRP A 1 412 ? 34.107 -5.887 -34.551 1.00 89.94 412 TRP A C 1
ATOM 3214 O O . TRP A 1 412 ? 33.926 -4.995 -35.371 1.00 89.94 412 TRP A O 1
ATOM 3224 N N . ARG A 1 413 ? 34.859 -6.964 -34.815 1.00 91.31 413 ARG A N 1
ATOM 3225 C CA . ARG A 1 413 ? 35.551 -7.157 -36.093 1.00 91.31 413 ARG A CA 1
ATOM 3226 C C . ARG A 1 413 ? 34.573 -7.224 -37.262 1.00 91.31 413 ARG A C 1
ATOM 3228 O O . ARG A 1 413 ? 34.719 -6.462 -38.208 1.00 91.31 413 ARG A O 1
ATOM 3235 N N . MET A 1 414 ? 33.539 -8.056 -37.150 1.00 89.19 414 MET A N 1
ATOM 3236 C CA . MET A 1 414 ? 32.503 -8.191 -38.173 1.00 89.19 414 MET A CA 1
ATOM 3237 C C . MET A 1 414 ? 31.861 -6.831 -38.491 1.00 89.19 414 MET A C 1
ATOM 3239 O O . MET A 1 414 ? 31.778 -6.432 -39.647 1.00 89.19 414 MET A O 1
ATOM 3243 N N . SER A 1 415 ? 31.480 -6.064 -37.464 1.00 85.62 415 SER A N 1
ATOM 3244 C CA . SER A 1 415 ? 30.857 -4.745 -37.629 1.00 85.62 415 SER A CA 1
ATOM 3245 C C . SER A 1 415 ? 31.777 -3.688 -38.245 1.00 85.62 415 SER A C 1
ATOM 3247 O O . SER A 1 415 ? 31.264 -2.804 -38.927 1.00 85.62 415 SER A O 1
ATOM 3249 N N . GLN A 1 416 ? 33.077 -3.706 -37.940 1.00 86.50 416 GLN A N 1
ATOM 3250 C CA . GLN A 1 416 ? 34.006 -2.637 -38.328 1.00 86.50 416 GLN A CA 1
ATOM 3251 C C . GLN A 1 416 ? 34.801 -2.950 -39.603 1.00 86.50 416 GLN A C 1
ATOM 3253 O O . GLN A 1 416 ? 35.223 -2.019 -40.283 1.00 86.50 416 GLN A O 1
ATOM 3258 N N . GLU A 1 417 ? 35.027 -4.230 -39.915 1.00 89.19 417 GLU A N 1
ATOM 3259 C CA . GLU A 1 417 ? 35.922 -4.669 -40.997 1.00 89.19 417 GLU A CA 1
ATOM 3260 C C . GLU A 1 417 ? 35.201 -5.449 -42.109 1.00 89.19 417 GLU A C 1
ATOM 3262 O O . GLU A 1 417 ? 35.647 -5.402 -43.253 1.00 89.19 417 GLU A O 1
ATOM 3267 N N . GLU A 1 418 ? 34.116 -6.171 -41.802 1.00 90.19 418 GLU A N 1
ATOM 3268 C CA . GLU A 1 418 ? 33.514 -7.148 -42.733 1.00 90.19 418 GLU A CA 1
ATOM 3269 C C . GLU A 1 418 ? 32.136 -6.715 -43.262 1.00 90.19 418 GLU A C 1
ATOM 3271 O O . GLU A 1 418 ? 31.765 -7.055 -44.386 1.00 90.19 418 GLU A O 1
ATOM 3276 N N . CYS A 1 419 ? 31.370 -5.958 -42.474 1.00 87.12 419 CYS A N 1
ATOM 3277 C CA . CYS A 1 419 ? 30.029 -5.500 -42.831 1.00 87.12 419 CYS A CA 1
ATOM 3278 C C . CYS A 1 419 ? 30.025 -4.156 -43.569 1.00 87.12 419 CYS A C 1
ATOM 3280 O O . CYS A 1 419 ? 30.890 -3.301 -43.381 1.00 87.12 419 CYS A O 1
ATOM 3282 N N . GLN A 1 420 ? 28.960 -3.921 -44.342 1.00 87.06 420 GLN A N 1
ATOM 3283 C CA . GLN A 1 420 ? 28.675 -2.601 -44.898 1.00 87.06 420 GLN A CA 1
ATOM 3284 C C . GLN A 1 420 ? 28.492 -1.570 -43.763 1.00 87.06 420 GLN A C 1
ATOM 3286 O O . GLN A 1 420 ? 27.699 -1.808 -42.846 1.00 87.06 420 GLN A O 1
ATOM 3291 N N . PRO A 1 421 ? 29.164 -0.405 -43.819 1.00 81.81 421 PRO A N 1
ATOM 3292 C CA . PRO A 1 421 ? 28.998 0.632 -42.810 1.00 81.81 421 PRO A CA 1
ATOM 3293 C C . PRO A 1 421 ? 27.606 1.270 -42.919 1.00 81.81 421 PRO A C 1
ATOM 3295 O O . PRO A 1 421 ? 27.287 1.933 -43.903 1.00 81.81 421 PRO A O 1
ATOM 3298 N N . LEU A 1 422 ? 26.781 1.090 -41.883 1.00 79.31 422 LEU A N 1
ATOM 3299 C CA . LEU A 1 422 ? 25.419 1.647 -41.795 1.00 79.31 422 LEU A CA 1
ATOM 3300 C C . LEU A 1 422 ? 25.366 3.042 -41.142 1.00 79.31 422 LEU A C 1
ATOM 3302 O O . LEU A 1 422 ? 24.293 3.626 -41.008 1.00 79.31 422 LEU A O 1
ATOM 3306 N N . GLY A 1 423 ? 26.514 3.579 -40.717 1.00 81.19 423 GLY A N 1
ATOM 3307 C CA . GLY A 1 423 ? 26.587 4.832 -39.966 1.00 81.19 423 GLY A CA 1
ATOM 3308 C C . GLY A 1 423 ? 25.902 4.734 -38.598 1.00 81.19 423 GLY A C 1
ATOM 3309 O O . GLY A 1 423 ? 25.939 3.695 -37.936 1.00 81.19 423 GLY A O 1
ATOM 3310 N N . THR A 1 424 ? 25.288 5.832 -38.159 1.00 80.69 424 THR A N 1
ATOM 3311 C CA . THR A 1 424 ? 24.556 5.884 -36.888 1.00 80.69 424 THR A CA 1
ATOM 3312 C C . THR A 1 424 ? 23.146 5.335 -37.071 1.00 80.69 424 THR A C 1
ATOM 3314 O O . THR A 1 424 ? 22.333 5.930 -37.776 1.00 80.69 424 THR A O 1
ATOM 3317 N N . THR A 1 425 ? 22.841 4.231 -36.394 1.00 84.00 425 THR A N 1
ATOM 3318 C CA . THR A 1 425 ? 21.516 3.599 -36.407 1.00 84.00 425 THR A CA 1
ATOM 3319 C C . THR A 1 425 ? 20.867 3.659 -35.026 1.00 84.00 425 THR A C 1
ATOM 3321 O O . THR A 1 425 ? 21.547 3.741 -34.002 1.00 84.00 425 THR A O 1
ATOM 3324 N N . TRP A 1 426 ? 19.536 3.626 -35.002 1.00 86.12 426 TRP A N 1
ATOM 3325 C CA . TRP A 1 426 ? 18.735 3.608 -33.781 1.00 86.12 426 TRP A CA 1
ATOM 3326 C C . TRP A 1 426 ? 17.736 2.460 -33.858 1.00 86.12 426 TRP A C 1
ATOM 3328 O O . TRP A 1 426 ? 17.144 2.219 -34.911 1.00 86.12 426 TRP A O 1
ATOM 3338 N N . ALA A 1 427 ? 17.539 1.759 -32.743 1.00 88.50 427 ALA A N 1
ATOM 3339 C CA . ALA A 1 427 ? 16.464 0.783 -32.636 1.00 88.50 427 ALA A CA 1
ATOM 3340 C C . ALA A 1 427 ? 15.105 1.485 -32.780 1.00 88.50 427 ALA A C 1
ATOM 3342 O O . ALA A 1 427 ? 14.944 2.626 -32.343 1.00 88.50 427 ALA A O 1
ATOM 3343 N N . GLY A 1 428 ? 14.117 0.792 -33.353 1.00 86.69 428 GLY A N 1
ATOM 3344 C CA . GLY A 1 428 ? 12.765 1.340 -33.500 1.00 86.69 428 GLY A CA 1
ATOM 3345 C C . GLY A 1 428 ? 12.121 1.689 -32.154 1.00 86.69 428 GLY A C 1
ATOM 3346 O O . GLY A 1 428 ? 11.307 2.604 -32.082 1.00 86.69 428 GLY A O 1
ATOM 3347 N N . SER A 1 429 ? 12.505 0.992 -31.079 1.00 89.00 429 SER A N 1
ATOM 3348 C CA . SER A 1 429 ? 12.032 1.220 -29.714 1.00 89.00 429 SER A CA 1
ATOM 3349 C C . SER A 1 429 ? 13.038 0.729 -28.664 1.00 89.00 429 SER A C 1
ATOM 3351 O O . SER A 1 429 ? 13.972 -0.011 -28.963 1.00 89.00 429 SER A O 1
ATOM 3353 N N . ASN A 1 430 ? 12.818 1.090 -27.400 1.00 86.44 430 ASN A N 1
ATOM 3354 C CA . ASN A 1 430 ? 13.520 0.519 -26.250 1.00 86.44 430 ASN A CA 1
ATOM 3355 C C . ASN A 1 430 ? 12.967 -0.853 -25.804 1.00 86.44 430 ASN A C 1
ATOM 3357 O O . ASN A 1 430 ? 13.543 -1.460 -24.906 1.00 86.44 430 ASN A O 1
ATOM 3361 N N . GLY A 1 431 ? 11.877 -1.346 -26.407 1.00 87.06 431 GLY A N 1
ATOM 3362 C CA . GLY A 1 431 ? 11.363 -2.705 -26.199 1.00 87.06 431 GLY A CA 1
ATOM 3363 C C . GLY A 1 431 ? 11.673 -3.638 -27.375 1.00 87.06 431 GLY A C 1
ATOM 3364 O O . GLY A 1 431 ? 11.486 -3.245 -28.528 1.00 87.06 431 GLY A O 1
ATOM 3365 N N . THR A 1 432 ? 12.088 -4.884 -27.099 1.00 87.44 432 THR A N 1
ATOM 3366 C CA . THR A 1 432 ? 12.425 -5.897 -28.124 1.00 87.44 432 THR A CA 1
ATOM 3367 C C . THR A 1 432 ? 11.285 -6.103 -29.121 1.00 87.44 432 THR A C 1
ATOM 3369 O O . THR A 1 432 ? 11.474 -5.939 -30.322 1.00 87.44 432 THR A O 1
ATOM 3372 N N . HIS A 1 433 ? 10.076 -6.372 -28.620 1.00 87.88 433 HIS A N 1
ATOM 3373 C CA . HIS A 1 433 ? 8.885 -6.626 -29.437 1.00 87.88 433 HIS A CA 1
ATOM 3374 C C . HIS A 1 433 ? 8.509 -5.435 -30.336 1.00 87.88 433 HIS A C 1
ATOM 3376 O O . HIS A 1 433 ? 8.174 -5.618 -31.503 1.00 87.88 433 HIS A O 1
ATOM 3382 N N . LEU A 1 434 ? 8.628 -4.207 -29.821 1.00 91.81 434 LEU A N 1
ATOM 3383 C CA . LEU A 1 434 ? 8.376 -2.982 -30.585 1.00 91.81 434 LEU A CA 1
ATOM 3384 C C . LEU A 1 434 ? 9.450 -2.743 -31.654 1.00 91.81 434 LEU A C 1
ATOM 3386 O O . LEU A 1 434 ? 9.136 -2.314 -32.760 1.00 91.81 434 LEU A O 1
ATOM 3390 N N . SER A 1 435 ? 10.711 -3.050 -31.350 1.00 91.06 435 SER A N 1
ATOM 3391 C CA . SER A 1 435 ? 11.799 -2.975 -32.329 1.00 91.06 435 SER A CA 1
ATOM 3392 C C . SER A 1 435 ? 11.656 -4.017 -33.434 1.00 91.06 435 SER A C 1
ATOM 3394 O O . SER A 1 435 ? 11.884 -3.699 -34.599 1.00 91.06 435 SER A O 1
ATOM 3396 N N . TRP A 1 436 ? 11.238 -5.239 -33.097 1.00 90.50 436 TRP A N 1
ATOM 3397 C CA . TRP A 1 436 ? 10.955 -6.289 -34.077 1.00 90.50 436 TRP A CA 1
ATOM 3398 C C . TRP A 1 436 ? 9.802 -5.902 -34.989 1.00 90.50 436 TRP A C 1
ATOM 3400 O O . TRP A 1 436 ? 9.925 -6.035 -36.204 1.00 90.50 436 TRP A O 1
ATOM 3410 N N . TYR A 1 437 ? 8.719 -5.368 -34.419 1.00 90.69 437 TYR A N 1
ATOM 3411 C CA . TYR A 1 437 ? 7.624 -4.818 -35.207 1.00 90.69 437 TYR A CA 1
ATOM 3412 C C . TYR A 1 437 ? 8.137 -3.784 -36.205 1.00 90.69 437 TYR A C 1
ATOM 3414 O O . TYR A 1 437 ? 7.886 -3.897 -37.399 1.00 90.69 437 TYR A O 1
ATOM 3422 N N . SER A 1 438 ? 8.920 -2.811 -35.742 1.00 90.44 438 SER A N 1
ATOM 3423 C CA . SER A 1 438 ? 9.438 -1.774 -36.628 1.00 90.44 438 SER A CA 1
ATOM 3424 C C . SER A 1 438 ? 10.352 -2.305 -37.724 1.00 90.44 438 SER A C 1
ATOM 3426 O O . SER A 1 438 ? 10.256 -1.839 -38.857 1.00 90.44 438 SER A O 1
ATOM 3428 N N . PHE A 1 439 ? 11.188 -3.298 -37.419 1.00 90.56 439 PHE A N 1
ATOM 3429 C CA . PHE A 1 439 ? 12.043 -3.957 -38.402 1.00 90.56 439 PHE A CA 1
ATOM 3430 C C . PHE A 1 439 ? 11.226 -4.710 -39.464 1.00 90.56 439 PHE A C 1
ATOM 3432 O O . PHE A 1 439 ? 11.396 -4.472 -40.658 1.00 90.56 439 PHE A O 1
ATOM 3439 N N . PHE A 1 440 ? 10.309 -5.588 -39.049 1.00 88.81 440 PHE A N 1
ATOM 3440 C CA . PHE A 1 440 ? 9.571 -6.438 -39.984 1.00 88.81 440 PHE A CA 1
ATOM 3441 C C . PHE A 1 440 ? 8.456 -5.702 -40.715 1.00 88.81 440 PHE A C 1
ATOM 3443 O O . PHE A 1 440 ? 8.235 -5.981 -41.887 1.00 88.81 440 PHE A O 1
ATOM 3450 N N . HIS A 1 441 ? 7.765 -4.763 -40.072 1.00 86.88 441 HIS A N 1
ATOM 3451 C CA . HIS A 1 441 ? 6.652 -4.029 -40.677 1.00 86.88 441 HIS A CA 1
ATOM 3452 C C . HIS A 1 441 ? 7.084 -2.742 -41.366 1.00 86.88 441 HIS A C 1
ATOM 3454 O O . HIS A 1 441 ? 6.273 -2.162 -42.082 1.00 86.88 441 HIS A O 1
ATOM 3460 N N . SER A 1 442 ? 8.335 -2.302 -41.177 1.00 85.56 442 SER A N 1
ATOM 3461 C CA . SER A 1 442 ? 8.820 -0.997 -41.652 1.00 85.56 442 SER A CA 1
ATOM 3462 C C . SER A 1 442 ? 7.930 0.161 -41.177 1.00 85.56 442 SER A C 1
ATOM 3464 O O . SER A 1 442 ? 7.661 1.108 -41.911 1.00 85.56 442 SER A O 1
ATOM 3466 N N . GLN A 1 443 ? 7.445 0.072 -39.936 1.00 84.88 443 GLN A N 1
ATOM 3467 C CA . GLN A 1 443 ? 6.553 1.057 -39.325 1.00 84.88 443 GLN A CA 1
ATOM 3468 C C . GLN A 1 443 ? 7.075 1.508 -37.968 1.00 84.88 443 GLN A C 1
ATOM 3470 O O . GLN A 1 443 ? 7.662 0.734 -37.216 1.00 84.88 443 GLN A O 1
ATOM 3475 N N . VAL A 1 444 ? 6.823 2.763 -37.606 1.00 87.56 444 VAL A N 1
ATOM 3476 C CA . VAL A 1 444 ? 7.135 3.239 -36.255 1.00 87.56 444 VAL A CA 1
ATOM 3477 C C . VAL A 1 444 ? 6.314 2.471 -35.205 1.00 87.56 444 VAL A C 1
ATOM 3479 O O . VAL A 1 444 ? 5.143 2.165 -35.449 1.00 87.56 444 VAL A O 1
ATOM 3482 N N . PRO A 1 445 ? 6.875 2.174 -34.018 1.00 89.12 445 PRO A N 1
ATOM 3483 C CA . PRO A 1 445 ? 6.239 1.246 -33.084 1.00 89.12 445 PRO A CA 1
ATOM 3484 C C . PRO A 1 445 ? 4.934 1.738 -32.458 1.00 89.12 445 PRO A C 1
ATOM 3486 O O . PRO A 1 445 ? 4.228 0.950 -31.837 1.00 89.12 445 PRO A O 1
ATOM 3489 N N . VAL A 1 446 ? 4.572 3.011 -32.638 1.00 87.44 446 VAL A N 1
ATOM 3490 C CA . VAL A 1 446 ? 3.268 3.540 -32.205 1.00 87.44 446 VAL A CA 1
ATOM 3491 C C . VAL A 1 446 ? 2.093 2.820 -32.886 1.00 87.44 446 VAL A C 1
ATOM 3493 O O . VAL A 1 446 ? 1.043 2.668 -32.267 1.00 87.44 446 VAL A O 1
ATOM 3496 N N . TYR A 1 447 ? 2.287 2.289 -34.100 1.00 87.25 447 TYR A N 1
ATOM 3497 C CA . TYR A 1 447 ? 1.268 1.524 -34.832 1.00 87.25 447 TYR A CA 1
ATOM 3498 C C . TYR A 1 447 ? 1.141 0.061 -34.379 1.00 87.25 447 TYR A C 1
ATOM 3500 O O . TYR A 1 447 ? 0.237 -0.644 -34.819 1.00 87.25 447 TYR A O 1
ATOM 3508 N N . TRP A 1 448 ? 2.003 -0.409 -33.468 1.00 87.44 448 TRP A N 1
ATOM 3509 C CA . TRP A 1 448 ? 1.991 -1.799 -32.999 1.00 87.44 448 TRP A CA 1
ATOM 3510 C C . TRP A 1 448 ? 0.632 -2.223 -32.444 1.00 87.44 448 TRP A C 1
ATOM 3512 O O . TRP A 1 448 ? 0.147 -3.307 -32.760 1.00 87.44 448 TRP A O 1
ATOM 3522 N N . ARG A 1 449 ? 0.002 -1.365 -31.630 1.00 84.75 449 ARG A N 1
ATOM 3523 C CA . ARG A 1 449 ? -1.284 -1.687 -31.000 1.00 84.75 449 ARG A CA 1
ATOM 3524 C C . ARG A 1 449 ? -2.410 -1.807 -32.024 1.00 84.75 449 ARG A C 1
ATOM 3526 O O . ARG A 1 449 ? -3.174 -2.760 -31.954 1.00 84.75 449 ARG A O 1
ATOM 3533 N N . GLU A 1 450 ? -2.454 -0.901 -32.994 1.00 81.81 450 GLU A N 1
ATOM 3534 C CA . GLU A 1 450 ? -3.418 -0.962 -34.097 1.00 81.81 450 GLU A CA 1
ATOM 3535 C C . GLU A 1 450 ? -3.239 -2.250 -34.913 1.00 81.81 450 GLU A C 1
ATOM 3537 O O . GLU A 1 450 ? -4.207 -2.946 -35.209 1.00 81.81 450 GLU A O 1
ATOM 3542 N N . THR A 1 451 ? -1.993 -2.638 -35.198 1.00 81.00 451 THR A N 1
ATOM 3543 C CA . THR A 1 451 ? -1.707 -3.903 -35.884 1.00 81.00 451 THR A CA 1
ATOM 3544 C C . THR A 1 451 ? -2.093 -5.122 -35.042 1.00 81.00 451 THR A C 1
ATOM 3546 O O . THR A 1 451 ? -2.659 -6.073 -35.574 1.00 81.00 451 THR A O 1
ATOM 3549 N N . LEU A 1 452 ? -1.850 -5.116 -33.727 1.00 81.69 452 LEU A N 1
ATOM 3550 C CA . LEU A 1 452 ? -2.272 -6.203 -32.835 1.00 81.69 452 LEU A CA 1
ATOM 3551 C C . LEU A 1 452 ? -3.795 -6.384 -32.805 1.00 81.69 452 LEU A C 1
ATOM 3553 O O . LEU A 1 452 ? -4.274 -7.517 -32.790 1.00 81.69 452 LEU A O 1
ATOM 3557 N N . GLU A 1 453 ? -4.561 -5.295 -32.836 1.00 78.19 453 GLU A N 1
ATOM 3558 C CA . GLU A 1 453 ? -6.028 -5.348 -32.892 1.00 78.19 453 GLU A CA 1
ATOM 3559 C C . GLU A 1 453 ? -6.533 -6.034 -34.175 1.00 78.19 453 GLU A C 1
ATOM 3561 O O . GLU A 1 453 ? -7.558 -6.723 -34.158 1.00 78.19 453 GLU A O 1
ATOM 3566 N N . GLN A 1 454 ? -5.776 -5.944 -35.274 1.00 71.38 454 GLN A N 1
ATOM 3567 C CA . GLN A 1 454 ? -6.058 -6.678 -36.514 1.00 71.38 454 GLN A CA 1
ATOM 3568 C C . GLN A 1 454 ? -5.745 -8.182 -36.410 1.00 71.38 454 GLN A C 1
ATOM 3570 O O . GLN A 1 454 ? -6.305 -8.968 -37.170 1.00 71.38 454 GLN A O 1
ATOM 3575 N N . VAL A 1 455 ? -4.878 -8.600 -35.481 1.00 71.81 455 VAL A N 1
ATOM 3576 C CA . VAL A 1 455 ? -4.463 -10.006 -35.285 1.00 71.81 455 VAL A CA 1
ATOM 3577 C C . VAL A 1 455 ? -5.405 -10.781 -34.354 1.00 71.81 455 VAL A C 1
ATOM 3579 O O . VAL A 1 455 ? -5.384 -12.013 -34.371 1.00 71.81 455 VAL A O 1
ATOM 3582 N N . GLY A 1 456 ? -6.234 -10.093 -33.558 1.00 67.50 456 GLY A N 1
ATOM 3583 C CA . GLY A 1 456 ? -7.124 -10.708 -32.563 1.00 67.50 456 GLY A CA 1
ATOM 3584 C C . GLY A 1 456 ? -8.006 -11.843 -33.112 1.00 67.50 456 GLY A C 1
ATOM 3585 O O . GLY A 1 456 ? -8.239 -11.932 -34.316 1.00 67.50 456 GLY A O 1
ATOM 3586 N N . GLU A 1 457 ? -8.534 -12.700 -32.227 1.00 58.06 457 GLU A N 1
ATOM 3587 C CA . GLU A 1 457 ? -9.190 -13.989 -32.558 1.00 58.06 457 GLU A CA 1
ATOM 3588 C C . GLU A 1 457 ? -10.193 -13.939 -33.726 1.00 58.06 457 GLU A C 1
ATOM 3590 O O . GLU A 1 457 ? -10.290 -14.883 -34.506 1.00 58.06 457 GLU A O 1
ATOM 3595 N N . LYS A 1 458 ? -10.918 -12.827 -33.891 1.00 58.97 458 LYS A N 1
ATOM 3596 C CA . LYS A 1 458 ? -11.921 -12.653 -34.957 1.00 58.97 458 LYS A CA 1
ATOM 3597 C C . LYS A 1 458 ? -11.332 -12.322 -36.336 1.00 58.97 458 LYS A C 1
ATOM 3599 O O . LYS A 1 458 ? -12.003 -12.529 -37.344 1.00 58.97 458 LYS A O 1
ATOM 3604 N N . ASN A 1 459 ? -10.109 -11.800 -36.389 1.00 60.25 459 ASN A N 1
ATOM 3605 C CA . ASN A 1 459 ? -9.484 -11.241 -37.589 1.00 60.25 459 ASN A CA 1
ATOM 3606 C C . ASN A 1 459 ? -8.187 -11.955 -38.001 1.00 60.25 459 ASN A C 1
ATOM 3608 O O . ASN A 1 459 ? -7.647 -11.640 -39.060 1.00 60.25 459 ASN A O 1
ATOM 3612 N N . HIS A 1 460 ? -7.734 -12.962 -37.244 1.00 64.25 460 HIS A N 1
ATOM 3613 C CA . HIS A 1 460 ? -6.502 -13.709 -37.523 1.00 64.25 460 HIS A CA 1
ATOM 3614 C C . HIS A 1 460 ? -6.407 -14.213 -38.975 1.00 64.25 460 HIS A C 1
ATOM 3616 O O . HIS A 1 460 ? -5.378 -14.057 -39.624 1.00 64.25 460 HIS A O 1
ATOM 3622 N N . ALA A 1 461 ? -7.508 -14.736 -39.530 1.00 64.56 461 ALA A N 1
ATOM 3623 C CA . ALA A 1 461 ? -7.562 -15.232 -40.909 1.00 64.56 461 ALA A CA 1
ATOM 3624 C C . ALA A 1 461 ? -7.453 -14.133 -41.988 1.00 64.56 461 ALA A C 1
ATOM 3626 O O . ALA A 1 461 ? -7.166 -14.432 -43.144 1.00 64.56 461 ALA A O 1
ATOM 3627 N N . LYS A 1 462 ? -7.704 -12.867 -41.632 1.00 68.38 462 LYS A N 1
ATOM 3628 C CA . LYS A 1 462 ? -7.638 -11.707 -42.539 1.00 68.38 462 LYS A CA 1
ATOM 3629 C C . LYS A 1 462 ? -6.318 -10.950 -42.431 1.00 68.38 462 LYS A C 1
ATOM 3631 O O . LYS A 1 462 ? -6.051 -10.071 -43.249 1.00 68.38 462 LYS A O 1
ATOM 3636 N N . TYR A 1 463 ? -5.507 -11.258 -41.425 1.00 80.19 463 TYR A N 1
ATOM 3637 C CA . TYR A 1 463 ? -4.256 -10.563 -41.200 1.00 80.19 463 TYR A CA 1
ATOM 3638 C C . TYR A 1 463 ? -3.216 -10.974 -42.247 1.00 80.19 463 TYR A C 1
ATOM 3640 O O . TYR A 1 463 ? -2.772 -12.118 -42.305 1.00 80.19 463 TYR A O 1
ATOM 3648 N N . ALA A 1 464 ? -2.815 -10.018 -43.085 1.00 76.44 464 ALA A N 1
ATOM 3649 C CA . ALA A 1 464 ? -1.917 -10.281 -44.206 1.00 76.44 464 ALA A CA 1
ATOM 3650 C C . ALA A 1 464 ? -0.452 -10.506 -43.782 1.00 76.44 464 ALA A C 1
ATOM 3652 O O . ALA A 1 464 ? 0.336 -11.030 -44.569 1.00 76.44 464 ALA A O 1
ATOM 3653 N N . GLY A 1 465 ? -0.079 -10.119 -42.558 1.00 82.62 465 GLY A N 1
ATOM 3654 C CA . GLY A 1 465 ? 1.300 -10.165 -42.078 1.00 82.62 465 GLY A CA 1
ATOM 3655 C C . GLY A 1 465 ? 2.151 -8.973 -42.526 1.00 82.62 465 GLY A C 1
ATOM 3656 O O . GLY A 1 465 ? 1.677 -8.038 -43.176 1.00 82.62 465 GLY A O 1
ATOM 3657 N N . ALA A 1 466 ? 3.431 -9.011 -42.158 1.00 86.50 466 ALA A N 1
ATOM 3658 C CA . ALA A 1 466 ? 4.375 -7.925 -42.401 1.00 86.50 466 ALA A CA 1
ATOM 3659 C C . ALA A 1 466 ? 4.654 -7.733 -43.912 1.00 86.50 466 ALA A C 1
ATOM 3661 O O . ALA A 1 466 ? 5.011 -8.710 -44.582 1.00 86.50 466 ALA A O 1
ATOM 3662 N N . PRO A 1 467 ? 4.532 -6.511 -44.475 1.00 84.12 467 PRO A N 1
ATOM 3663 C CA . PRO A 1 467 ? 4.662 -6.290 -45.919 1.00 84.12 467 PRO A CA 1
ATOM 3664 C C . PRO A 1 467 ? 5.987 -6.775 -46.548 1.00 84.12 467 PRO A C 1
ATOM 3666 O O . PRO A 1 467 ? 5.919 -7.488 -47.552 1.00 84.12 467 PRO A O 1
ATOM 3669 N N . PRO A 1 468 ? 7.172 -6.516 -45.959 1.00 85.31 468 PRO A N 1
ATOM 3670 C CA . PRO A 1 468 ? 8.443 -7.053 -46.457 1.00 85.31 468 PRO A CA 1
ATOM 3671 C C . PRO A 1 468 ? 8.490 -8.586 -46.522 1.00 85.31 468 PRO A C 1
ATOM 3673 O O . PRO A 1 468 ? 8.965 -9.153 -47.503 1.00 85.31 468 PRO A O 1
ATOM 3676 N N . LEU A 1 469 ? 7.950 -9.283 -45.515 1.00 88.06 469 LEU A N 1
ATOM 3677 C CA . LEU A 1 469 ? 7.934 -10.751 -45.500 1.00 88.06 469 LEU A CA 1
ATOM 3678 C C . LEU A 1 469 ? 6.984 -11.323 -46.556 1.00 88.06 469 LEU A C 1
ATOM 3680 O O . LEU A 1 469 ? 7.286 -12.345 -47.171 1.00 88.06 469 LEU A O 1
ATOM 3684 N N . ARG A 1 470 ? 5.853 -10.650 -46.807 1.00 85.88 470 ARG A N 1
ATOM 3685 C CA . ARG A 1 470 ? 4.938 -11.010 -47.901 1.00 85.88 470 ARG A CA 1
ATOM 3686 C C . ARG A 1 470 ? 5.626 -10.877 -49.257 1.00 85.88 470 ARG A C 1
ATOM 3688 O O . ARG A 1 470 ? 5.478 -11.768 -50.087 1.00 85.88 470 ARG A O 1
ATOM 3695 N N . LEU A 1 471 ? 6.397 -9.806 -49.464 1.00 84.06 471 LEU A N 1
ATOM 3696 C CA . LEU A 1 471 ? 7.181 -9.619 -50.685 1.00 84.06 471 LEU A CA 1
ATOM 3697 C C . LEU A 1 471 ? 8.194 -10.756 -50.866 1.00 84.06 471 LEU A C 1
ATOM 3699 O O . LEU A 1 471 ? 8.200 -11.393 -51.914 1.00 84.06 471 LEU A O 1
ATOM 3703 N N . LEU A 1 472 ? 8.996 -11.066 -49.842 1.00 86.12 472 LEU A N 1
ATOM 3704 C CA . LEU A 1 472 ? 9.967 -12.165 -49.908 1.00 86.12 472 LEU A CA 1
ATOM 3705 C C . LEU A 1 472 ? 9.287 -13.506 -50.224 1.00 86.12 472 LEU A C 1
ATOM 3707 O O . LEU A 1 472 ? 9.742 -14.244 -51.096 1.00 86.12 472 LEU A O 1
ATOM 3711 N N . LYS A 1 473 ? 8.147 -13.797 -49.588 1.00 87.12 473 LYS A N 1
ATOM 3712 C CA . LYS A 1 473 ? 7.366 -15.006 -49.877 1.00 87.12 473 LYS A CA 1
ATOM 3713 C C . LYS A 1 473 ? 6.875 -15.047 -51.329 1.00 87.12 473 LYS A C 1
ATOM 3715 O O . LYS A 1 473 ? 6.969 -16.093 -51.965 1.00 87.12 473 LYS A O 1
ATOM 3720 N N . ASN A 1 474 ? 6.398 -13.923 -51.868 1.00 84.00 474 ASN A N 1
ATOM 3721 C CA . ASN A 1 474 ? 5.966 -13.821 -53.267 1.00 84.00 474 ASN A CA 1
ATOM 3722 C C . ASN A 1 474 ? 7.130 -14.002 -54.256 1.00 84.00 474 ASN A C 1
ATOM 3724 O O . ASN A 1 474 ? 6.937 -14.576 -55.322 1.00 84.00 474 ASN A O 1
ATOM 3728 N N . LEU A 1 475 ? 8.344 -13.589 -53.881 1.00 84.69 475 LEU A N 1
ATOM 3729 C CA . LEU A 1 475 ? 9.586 -13.855 -54.622 1.00 84.69 475 LEU A CA 1
ATOM 3730 C C . LEU A 1 475 ? 10.086 -15.311 -54.455 1.00 84.69 475 LEU A C 1
ATOM 3732 O O . LEU A 1 475 ? 11.166 -15.679 -54.923 1.00 84.69 475 LEU A O 1
ATOM 3736 N N . GLY A 1 476 ? 9.311 -16.160 -53.775 1.00 88.00 476 GLY A N 1
ATOM 3737 C CA . GLY A 1 476 ? 9.573 -17.584 -53.601 1.00 88.00 476 GLY A CA 1
ATOM 3738 C C . GLY A 1 476 ? 10.607 -17.912 -52.525 1.00 88.00 476 GLY A C 1
ATOM 3739 O O . GLY A 1 476 ? 11.176 -19.002 -52.563 1.00 88.00 476 GLY A O 1
ATOM 3740 N N . TYR A 1 477 ? 10.922 -16.992 -51.612 1.00 90.25 477 TYR A N 1
ATOM 3741 C CA . TYR A 1 477 ? 11.791 -17.292 -50.473 1.00 90.25 477 TYR A CA 1
ATOM 3742 C C . TYR A 1 477 ? 11.117 -18.259 -49.498 1.00 90.25 477 TYR A C 1
ATOM 3744 O O . TYR A 1 477 ? 9.940 -18.106 -49.166 1.00 90.25 477 TYR A O 1
ATOM 3752 N N . GLU A 1 478 ? 11.889 -19.217 -48.987 1.00 92.94 478 GLU A N 1
ATOM 3753 C CA . GLU A 1 478 ? 11.501 -19.988 -47.811 1.00 92.94 478 GLU A CA 1
ATOM 3754 C C . GLU A 1 478 ? 11.864 -19.190 -46.554 1.00 92.94 478 GLU A C 1
ATOM 3756 O O . GLU A 1 478 ? 12.998 -18.741 -46.396 1.00 92.94 478 GLU A O 1
ATOM 3761 N N . ILE A 1 479 ? 10.892 -18.986 -45.664 1.00 90.81 479 ILE A N 1
ATOM 3762 C CA . ILE A 1 479 ? 11.080 -18.217 -44.431 1.00 90.81 479 ILE A CA 1
ATOM 3763 C C . ILE A 1 479 ? 11.077 -19.196 -43.260 1.00 90.81 479 ILE A C 1
ATOM 3765 O O . ILE A 1 479 ? 10.048 -19.799 -42.958 1.00 90.81 479 ILE A O 1
ATOM 3769 N N . GLN A 1 480 ? 12.217 -19.323 -42.583 1.00 91.06 480 GLN A N 1
ATOM 3770 C CA . GLN A 1 480 ? 12.355 -20.107 -41.357 1.00 91.06 480 GLN A CA 1
ATOM 3771 C C . GLN A 1 480 ? 12.693 -19.191 -40.181 1.00 91.06 480 GLN A C 1
ATOM 3773 O O . GLN A 1 480 ? 13.516 -18.286 -40.301 1.00 91.06 480 GLN A O 1
ATOM 3778 N N . VAL A 1 481 ? 12.087 -19.459 -39.024 1.00 86.69 481 VAL A N 1
ATOM 3779 C CA . VAL A 1 481 ? 12.413 -18.790 -37.760 1.00 86.69 481 VAL A CA 1
ATOM 3780 C C . VAL A 1 481 ? 12.919 -19.844 -36.789 1.00 86.69 481 VAL A C 1
ATOM 3782 O O . VAL A 1 481 ? 12.258 -20.857 -36.566 1.00 86.69 481 VAL A O 1
ATOM 3785 N N . ARG A 1 482 ? 14.096 -19.608 -36.208 1.00 84.62 482 ARG A N 1
ATOM 3786 C CA . ARG A 1 482 ? 14.661 -20.444 -35.148 1.00 84.62 482 ARG A CA 1
ATOM 3787 C C . ARG A 1 482 ? 14.962 -19.562 -33.951 1.00 84.62 482 ARG A C 1
ATOM 3789 O O . ARG A 1 482 ? 15.755 -18.633 -34.061 1.00 84.62 482 ARG A O 1
ATOM 3796 N N . ALA A 1 483 ? 14.318 -19.856 -32.829 1.00 74.25 483 ALA A N 1
ATOM 3797 C CA . ALA A 1 483 ? 14.645 -19.248 -31.550 1.00 74.25 483 ALA A CA 1
ATOM 3798 C C . ALA A 1 483 ? 15.601 -20.181 -30.801 1.00 74.25 483 ALA A C 1
ATOM 3800 O O . ALA A 1 483 ? 15.339 -21.379 -30.689 1.00 74.25 483 ALA A O 1
ATOM 3801 N N . VAL A 1 484 ? 16.708 -19.630 -30.315 1.00 59.12 484 VAL A N 1
ATOM 3802 C CA . VAL A 1 484 ? 17.583 -20.288 -29.344 1.00 59.12 484 VAL A CA 1
ATOM 3803 C C . VAL A 1 484 ? 17.390 -19.501 -28.055 1.00 59.12 484 VAL A C 1
ATOM 3805 O O . VAL A 1 484 ? 17.836 -18.357 -27.982 1.00 59.12 484 VAL A O 1
ATOM 3808 N N . CYS A 1 485 ? 16.622 -20.068 -27.124 1.00 44.91 485 CYS A N 1
ATOM 3809 C CA . CYS A 1 485 ? 16.387 -19.487 -25.803 1.00 44.91 485 CYS A CA 1
ATOM 3810 C C . CYS A 1 485 ? 17.499 -19.886 -24.837 1.00 44.91 485 CYS A C 1
ATOM 3812 O O . CYS A 1 485 ? 17.881 -21.081 -24.862 1.00 44.91 485 CYS A O 1
#

pLDDT: mean 83.1, std 12.51, range [22.98, 97.12]